Protein AF-A0A7X4I0W0-F1 (afdb_monomer_lite)

Secondary structure (DSSP, 8-state):
-TTT-SSHHHHHHHHHHHHHHHHHHHHHT-----TTS--EEEEE-SSSEEEEEPPP---TT-TTTTS-HHHHHHHHHTT-HHHHHHH---S-BSSTTSPBPPHHHHHHHHHHH-HHHHHHHHHGGGG--HHHHHHHHHTS-TTTS-HHHHHHHHHHHHHHHHHHH-SS-SSEEEEEEEEE-TTT--EEEEEEEEEESSSS-EEEEEBHHHHHHHHHH-----TTS--TT-EEEESS--HHHHTTS--TT-TTHHHHHHHHT--TT--HHHHHHHHTT--TT-SEEEEEPPPPPTTSEEEEEEEPBSGGGS-HHHHHHHTT--TT-EEEEEEEEEETTTEEEEEEEETT--EEEE--GGGHHHHHHGGGSGGG-EEEEEEE--TTS-GGGSEEEEEEEE-SS--TT-SGGGSBTTSPPP-----------------

pLDDT: mean 84.55, std 15.06, range [27.11, 98.06]

Structure (mmCIF, N/CA/C/O backbone):
data_AF-A0A7X4I0W0-F1
#
_entry.id   AF-A0A7X4I0W0-F1
#
loop_
_atom_site.group_PDB
_atom_site.id
_atom_site.type_symbol
_atom_site.label_atom_id
_atom_site.label_alt_id
_atom_site.label_comp_id
_atom_site.label_asym_id
_atom_site.label_entity_id
_atom_site.label_seq_id
_atom_site.pdbx_PDB_ins_code
_atom_site.Cartn_x
_atom_site.Cartn_y
_atom_site.Cartn_z
_atom_site.occupancy
_atom_site.B_iso_or_equiv
_atom_site.auth_seq_id
_atom_site.auth_comp_id
_atom_site.auth_asym_id
_atom_site.auth_atom_id
_atom_site.pdbx_PDB_model_num
ATOM 1 N N . MET A 1 1 ? 22.666 6.265 -36.896 1.00 74.69 1 MET A N 1
ATOM 2 C CA . MET A 1 1 ? 21.416 6.258 -37.693 1.00 74.69 1 MET A CA 1
ATOM 3 C C . MET A 1 1 ? 21.358 7.411 -38.679 1.00 74.69 1 MET A C 1
ATOM 5 O O . MET A 1 1 ? 21.260 7.130 -39.861 1.00 74.69 1 MET A O 1
ATOM 9 N N . ASP A 1 2 ? 21.510 8.668 -38.254 1.00 77.12 2 ASP A N 1
ATOM 10 C CA . ASP A 1 2 ? 21.424 9.822 -39.177 1.00 77.12 2 ASP A CA 1
ATOM 11 C C . ASP A 1 2 ? 22.536 9.866 -40.244 1.00 77.12 2 ASP A C 1
ATOM 13 O O . ASP A 1 2 ? 22.374 10.481 -41.288 1.00 77.12 2 ASP A O 1
ATOM 17 N N . GLN A 1 3 ? 23.654 9.172 -40.011 1.00 75.88 3 GLN A N 1
ATOM 18 C CA 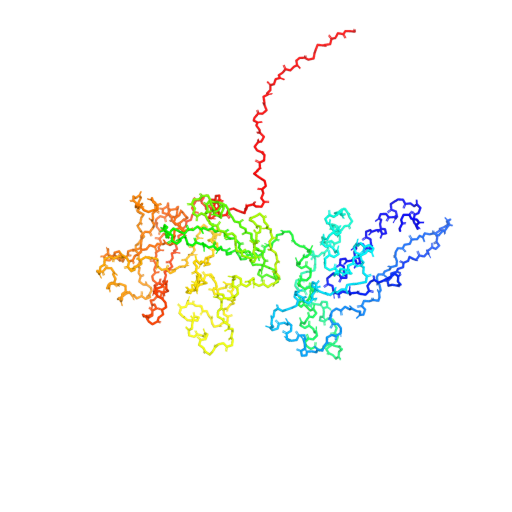. GLN A 1 3 ? 24.720 8.976 -41.004 1.00 75.88 3 GLN A CA 1
ATOM 19 C C . GLN A 1 3 ? 24.492 7.750 -41.908 1.00 75.88 3 GLN A C 1
ATOM 21 O O . GLN A 1 3 ? 25.061 7.655 -42.990 1.00 75.88 3 GLN A O 1
ATOM 26 N N . GLU A 1 4 ? 23.661 6.801 -41.469 1.00 74.94 4 GLU A N 1
ATOM 27 C CA . GLU A 1 4 ? 23.465 5.511 -42.141 1.00 74.94 4 GLU A CA 1
ATOM 28 C C . GLU A 1 4 ? 22.204 5.481 -43.014 1.00 74.94 4 GLU A C 1
ATOM 30 O O . GLU A 1 4 ? 22.112 4.650 -43.917 1.00 74.94 4 GLU A O 1
ATOM 35 N N . PHE A 1 5 ? 21.240 6.369 -42.765 1.00 78.44 5 PHE A N 1
ATOM 36 C CA . PHE A 1 5 ? 19.969 6.456 -43.481 1.00 78.44 5 PHE A CA 1
ATOM 37 C C . PHE A 1 5 ? 19.838 7.849 -44.102 1.00 78.44 5 PHE A C 1
ATOM 39 O O . PHE A 1 5 ? 19.821 8.846 -43.390 1.00 78.44 5 PHE A O 1
ATOM 46 N N . VAL A 1 6 ? 19.772 7.908 -45.437 1.00 72.44 6 VAL A N 1
ATOM 47 C CA . VAL A 1 6 ? 19.705 9.171 -46.202 1.00 72.44 6 VAL A CA 1
ATOM 48 C C . VAL A 1 6 ? 18.309 9.800 -46.135 1.00 72.44 6 VAL A C 1
ATOM 50 O O . VAL A 1 6 ? 18.169 11.017 -46.193 1.00 72.44 6 VAL A O 1
ATOM 53 N N . ASP A 1 7 ? 17.277 8.968 -45.993 1.00 82.31 7 ASP A N 1
ATOM 54 C CA . ASP A 1 7 ? 15.895 9.398 -45.803 1.00 82.31 7 ASP A CA 1
ATOM 55 C C . ASP A 1 7 ? 15.587 9.605 -44.310 1.00 82.31 7 ASP A C 1
ATOM 57 O O . ASP A 1 7 ? 15.827 8.721 -43.482 1.00 82.31 7 ASP A O 1
ATOM 61 N N . ALA A 1 8 ? 15.032 10.771 -43.973 1.00 82.38 8 ALA A N 1
ATOM 62 C CA . ALA A 1 8 ? 14.707 11.151 -42.601 1.00 82.38 8 ALA A CA 1
ATOM 63 C C . ALA A 1 8 ? 13.615 10.256 -41.995 1.00 82.38 8 ALA A C 1
ATOM 65 O O . ALA A 1 8 ? 13.642 9.969 -40.795 1.00 82.38 8 ALA A O 1
ATOM 66 N N . GLU A 1 9 ? 12.673 9.778 -42.813 1.00 83.75 9 GLU A N 1
ATOM 67 C CA . GLU A 1 9 ? 11.624 8.876 -42.346 1.00 83.75 9 GLU A CA 1
ATOM 68 C C . GLU A 1 9 ? 12.194 7.484 -42.044 1.00 83.75 9 GLU A C 1
ATOM 70 O O . GLU A 1 9 ? 11.947 6.927 -40.972 1.00 83.75 9 GLU A O 1
ATOM 75 N N . ALA A 1 10 ? 13.043 6.953 -42.928 1.00 83.19 10 ALA A N 1
ATOM 76 C CA . ALA A 1 10 ? 13.781 5.718 -42.693 1.00 83.19 10 ALA A CA 1
ATOM 77 C C . ALA A 1 10 ? 14.694 5.809 -41.457 1.00 83.19 10 ALA A C 1
ATOM 79 O O . ALA A 1 10 ? 14.729 4.875 -40.654 1.00 83.19 10 ALA A O 1
ATOM 80 N N . ALA A 1 11 ? 15.370 6.944 -41.246 1.00 86.50 11 ALA A N 1
ATOM 81 C CA . ALA A 1 11 ? 16.170 7.190 -40.047 1.00 86.50 11 ALA A CA 1
ATOM 82 C C . ALA A 1 11 ? 15.308 7.188 -38.771 1.00 86.50 11 ALA A C 1
ATOM 84 O O . ALA A 1 11 ? 15.698 6.589 -37.764 1.00 86.50 11 ALA A O 1
ATOM 85 N N . ARG A 1 12 ? 14.117 7.805 -38.808 1.00 88.75 12 ARG A N 1
ATOM 86 C CA . ARG A 1 12 ? 13.161 7.791 -37.688 1.00 88.75 12 ARG A CA 1
ATOM 87 C C . ARG A 1 12 ? 12.649 6.379 -37.401 1.00 88.75 12 ARG A C 1
ATOM 89 O O . ARG A 1 12 ? 12.650 5.975 -36.241 1.00 88.75 12 ARG A O 1
ATOM 96 N N . ARG A 1 13 ? 12.276 5.607 -38.431 1.00 87.81 13 ARG A N 1
ATOM 97 C CA . ARG A 1 13 ? 11.867 4.197 -38.280 1.00 87.81 13 ARG A CA 1
ATOM 98 C C . ARG A 1 13 ? 12.986 3.349 -37.674 1.00 87.81 13 ARG A C 1
ATOM 100 O O . ARG A 1 13 ? 12.731 2.572 -36.761 1.00 87.81 13 ARG A O 1
ATOM 107 N N . ALA A 1 14 ? 14.226 3.543 -38.122 1.00 90.31 14 ALA A N 1
ATOM 108 C CA . ALA A 1 14 ? 15.385 2.845 -37.575 1.00 90.31 14 ALA A CA 1
ATOM 109 C C . ALA A 1 14 ? 15.628 3.185 -36.096 1.00 90.31 14 ALA A C 1
ATOM 111 O O . ALA A 1 14 ? 15.864 2.288 -35.292 1.00 90.31 14 ALA A O 1
ATOM 112 N N . LYS A 1 15 ? 15.521 4.465 -35.712 1.00 93.00 15 LYS A N 1
ATOM 113 C CA . LYS A 1 15 ? 15.602 4.894 -34.305 1.00 93.00 15 LYS A CA 1
ATOM 114 C C . LYS A 1 15 ? 14.488 4.278 -33.453 1.00 93.00 15 LYS A C 1
ATOM 116 O O . LYS A 1 15 ? 14.771 3.807 -32.358 1.00 93.00 15 LYS A O 1
ATOM 121 N N . GLY A 1 16 ? 13.258 4.229 -33.971 1.00 93.38 16 GLY A N 1
ATOM 122 C CA . GLY A 1 16 ? 12.134 3.558 -33.310 1.00 93.38 16 GLY A CA 1
ATOM 123 C C . GLY A 1 16 ? 12.385 2.063 -33.090 1.00 93.38 16 GLY A C 1
ATOM 124 O O . GLY A 1 16 ? 12.183 1.567 -31.989 1.00 93.38 16 GLY A O 1
ATOM 125 N N . ALA A 1 17 ? 12.924 1.357 -34.089 1.00 93.06 17 ALA A N 1
ATOM 126 C CA . ALA A 1 17 ? 13.285 -0.056 -33.946 1.00 93.06 17 ALA A CA 1
ATOM 127 C C . ALA A 1 17 ? 14.349 -0.287 -32.856 1.00 93.06 17 ALA A C 1
ATOM 129 O O . ALA A 1 17 ? 14.238 -1.227 -32.076 1.00 93.06 17 ALA A O 1
ATOM 130 N N . ILE A 1 18 ? 15.352 0.593 -32.751 1.00 94.00 18 ILE A N 1
ATOM 131 C CA . ILE A 1 18 ? 16.343 0.523 -31.666 1.00 94.00 18 ILE A CA 1
ATOM 132 C C . ILE A 1 18 ? 15.703 0.801 -30.298 1.00 94.00 18 ILE A C 1
ATOM 134 O O . ILE A 1 18 ? 16.030 0.110 -29.334 1.00 94.00 18 ILE A O 1
ATOM 138 N N . ALA A 1 19 ? 14.768 1.753 -30.205 1.00 94.69 19 ALA A N 1
ATOM 139 C CA . ALA A 1 19 ? 14.017 1.993 -28.971 1.00 94.69 19 ALA A CA 1
ATOM 140 C C . ALA A 1 19 ? 13.217 0.747 -28.547 1.00 94.69 19 ALA A C 1
ATOM 142 O O . ALA A 1 19 ? 13.229 0.382 -27.374 1.00 94.69 19 ALA A O 1
ATOM 143 N N . GLU A 1 20 ? 12.607 0.027 -29.494 1.00 94.81 20 GLU A N 1
ATOM 144 C CA . GLU A 1 20 ? 11.948 -1.257 -29.215 1.00 94.81 20 GLU A CA 1
ATOM 145 C C . GLU A 1 20 ? 12.918 -2.321 -28.690 1.00 94.81 20 GLU A C 1
ATOM 147 O O . GLU A 1 20 ? 12.552 -3.088 -27.800 1.00 94.81 20 GLU A O 1
ATOM 152 N N . TYR A 1 21 ? 14.159 -2.361 -29.188 1.00 95.12 21 TYR A N 1
ATOM 153 C CA . TYR A 1 21 ? 15.168 -3.300 -28.683 1.00 95.12 21 TYR A CA 1
ATOM 154 C C . TYR A 1 21 ? 15.543 -2.970 -27.247 1.00 95.12 21 TYR A C 1
ATOM 156 O O . TYR A 1 21 ? 15.597 -3.873 -26.422 1.00 95.12 21 TYR A O 1
ATOM 164 N N . MET A 1 22 ? 15.718 -1.686 -26.932 1.00 95.06 22 MET A N 1
ATOM 165 C CA . MET A 1 22 ? 16.013 -1.237 -25.572 1.00 95.06 22 MET A CA 1
ATOM 166 C C . MET A 1 22 ? 14.864 -1.545 -24.607 1.00 95.06 22 MET A C 1
ATOM 168 O O . MET A 1 22 ? 15.114 -2.005 -23.497 1.00 95.06 22 MET A O 1
ATOM 172 N N . VAL A 1 23 ? 13.607 -1.350 -25.025 1.00 95.69 23 VAL A N 1
ATOM 173 C CA . VAL A 1 23 ? 12.437 -1.730 -24.214 1.00 95.69 23 VAL A CA 1
ATOM 174 C C . VAL A 1 23 ? 12.391 -3.243 -24.000 1.00 95.69 23 VAL A C 1
ATOM 176 O O . VAL A 1 23 ? 12.187 -3.686 -22.872 1.00 95.69 23 VAL A O 1
ATOM 179 N N . LEU A 1 24 ? 12.639 -4.047 -25.038 1.00 96.06 24 LEU A N 1
ATOM 180 C CA . LEU A 1 24 ? 12.736 -5.500 -24.894 1.00 96.06 24 LEU A CA 1
ATOM 181 C C . LEU A 1 24 ? 13.859 -5.894 -23.924 1.00 96.06 24 LEU A C 1
ATOM 183 O O . LEU A 1 24 ? 13.618 -6.698 -23.026 1.00 96.06 24 LEU A O 1
ATOM 187 N N . ASP A 1 25 ? 15.048 -5.306 -24.072 1.00 96.00 25 ASP A N 1
ATOM 188 C CA . ASP A 1 25 ? 16.211 -5.541 -23.210 1.00 96.00 25 ASP A CA 1
ATOM 189 C C . ASP A 1 25 ? 15.909 -5.199 -21.755 1.00 96.00 25 ASP A C 1
ATOM 191 O O . ASP A 1 25 ? 16.256 -5.968 -20.858 1.00 96.00 25 ASP A O 1
ATOM 195 N N . ALA A 1 26 ? 15.202 -4.092 -21.519 1.00 94.81 26 ALA A N 1
ATOM 196 C CA . ALA A 1 26 ? 14.708 -3.733 -20.202 1.00 94.81 26 ALA A CA 1
ATOM 197 C C . ALA A 1 26 ? 13.729 -4.772 -19.660 1.00 94.81 26 ALA A C 1
ATOM 199 O O . ALA A 1 26 ? 13.875 -5.161 -18.514 1.00 94.81 26 ALA A O 1
ATOM 200 N N . VAL A 1 27 ? 12.779 -5.282 -20.451 1.00 95.00 27 VAL A N 1
ATOM 201 C CA . VAL A 1 27 ? 11.811 -6.295 -19.987 1.00 95.00 27 VAL A CA 1
ATOM 202 C C . VAL A 1 27 ? 12.485 -7.623 -19.637 1.00 95.00 27 VAL A C 1
ATOM 204 O O . VAL A 1 27 ? 12.167 -8.214 -18.603 1.00 95.00 27 VAL A O 1
ATOM 207 N N . ILE A 1 28 ? 13.416 -8.105 -20.464 1.00 95.50 28 ILE A N 1
ATOM 208 C CA . ILE A 1 28 ? 14.067 -9.414 -20.266 1.00 95.50 28 ILE A CA 1
ATOM 209 C C . ILE A 1 28 ? 15.349 -9.336 -19.425 1.00 95.50 28 ILE A C 1
ATOM 211 O O . ILE A 1 28 ? 15.927 -10.374 -19.097 1.00 95.50 28 ILE A O 1
ATOM 215 N N . GLY A 1 29 ? 15.787 -8.128 -19.057 1.00 94.25 29 GLY A N 1
ATOM 216 C CA . GLY A 1 29 ? 17.003 -7.892 -18.278 1.00 94.25 29 GLY A CA 1
ATOM 217 C C . GLY A 1 29 ? 18.276 -8.227 -19.054 1.00 94.25 29 GLY A C 1
ATOM 218 O O . GLY A 1 29 ? 19.188 -8.821 -18.486 1.00 94.25 29 GLY A O 1
ATOM 219 N N . ASN A 1 30 ? 18.319 -7.911 -20.350 1.00 95.69 30 ASN A N 1
ATOM 220 C CA . ASN A 1 30 ? 19.484 -8.161 -21.195 1.00 95.69 30 ASN A CA 1
ATOM 221 C C . ASN A 1 30 ? 20.566 -7.107 -20.951 1.00 95.69 30 ASN A C 1
ATOM 223 O O . ASN A 1 30 ? 20.406 -5.947 -21.330 1.00 95.69 30 ASN A O 1
ATOM 227 N N . THR A 1 31 ? 21.685 -7.501 -20.351 1.00 91.12 31 THR A N 1
ATOM 228 C CA . THR A 1 31 ? 22.772 -6.566 -20.028 1.00 91.12 31 THR A CA 1
ATOM 229 C C . THR A 1 31 ? 23.801 -6.398 -21.142 1.00 91.12 31 THR A C 1
ATOM 231 O O . THR A 1 31 ? 24.673 -5.542 -21.028 1.00 91.12 31 THR A O 1
ATOM 234 N N . ASP A 1 32 ? 23.714 -7.158 -22.232 1.00 90.50 32 ASP A N 1
ATOM 235 C CA . ASP A 1 32 ? 24.812 -7.292 -23.197 1.00 90.50 32 ASP A CA 1
ATOM 236 C C . ASP A 1 32 ? 24.485 -6.715 -24.584 1.00 90.50 32 ASP A C 1
ATOM 238 O O . ASP A 1 32 ? 24.851 -7.257 -25.624 1.00 90.50 32 ASP A O 1
ATOM 242 N N . ARG A 1 33 ? 23.762 -5.590 -24.636 1.00 89.44 33 ARG A N 1
ATOM 243 C CA . ARG A 1 33 ? 23.478 -4.880 -25.896 1.00 89.44 33 ARG A CA 1
ATOM 244 C C . ARG A 1 33 ? 24.664 -4.001 -26.316 1.00 89.44 33 ARG A C 1
ATOM 246 O O . ARG A 1 33 ? 24.626 -2.782 -26.165 1.00 89.44 33 ARG A O 1
ATOM 253 N N . HIS A 1 34 ? 25.720 -4.613 -26.850 1.00 86.00 34 HIS A N 1
ATOM 254 C CA . HIS A 1 34 ? 26.848 -3.897 -27.460 1.00 86.00 34 HIS A CA 1
ATOM 255 C C . HIS A 1 34 ? 26.691 -3.743 -28.982 1.00 86.00 34 HIS A C 1
ATOM 257 O O . HIS A 1 34 ? 25.732 -4.219 -29.589 1.00 86.00 34 HIS A O 1
ATOM 263 N N . HIS A 1 35 ? 27.639 -3.043 -29.610 1.00 81.94 35 HIS A N 1
ATOM 264 C CA . HIS A 1 35 ? 27.590 -2.663 -31.025 1.00 81.94 35 HIS A CA 1
ATOM 265 C C . HIS A 1 35 ? 27.573 -3.839 -32.020 1.00 81.94 35 HIS A C 1
ATOM 267 O O . HIS A 1 35 ? 27.212 -3.626 -33.171 1.00 81.94 35 HIS A O 1
ATOM 273 N N . GLU A 1 36 ? 27.934 -5.054 -31.597 1.00 85.19 36 GLU A N 1
ATOM 274 C CA . GLU A 1 36 ? 27.880 -6.254 -32.450 1.00 85.19 36 GLU A CA 1
ATOM 275 C C . GLU A 1 36 ? 26.543 -7.004 -32.313 1.00 85.19 36 GLU A C 1
ATOM 277 O O . GLU A 1 36 ? 26.181 -7.782 -33.193 1.00 85.19 36 GLU A O 1
ATOM 282 N N . ASN A 1 37 ? 25.760 -6.709 -31.268 1.00 88.88 37 ASN A N 1
ATOM 283 C CA . ASN A 1 37 ? 24.479 -7.364 -30.981 1.00 88.88 37 ASN A CA 1
ATOM 284 C C . ASN A 1 37 ? 23.290 -6.622 -31.611 1.00 88.88 37 ASN A C 1
ATOM 286 O O . ASN A 1 37 ? 22.158 -6.710 -31.141 1.00 88.88 37 ASN A O 1
ATOM 290 N N . TRP A 1 38 ? 23.526 -5.851 -32.669 1.00 91.19 38 TRP A N 1
ATOM 291 C CA . TRP A 1 38 ? 22.498 -5.308 -33.557 1.00 91.19 38 TRP A CA 1
ATOM 292 C C . TRP A 1 38 ? 23.123 -5.005 -34.921 1.00 91.19 38 TRP A C 1
ATOM 294 O O . TRP A 1 38 ? 24.342 -4.954 -35.065 1.00 91.19 38 TRP A O 1
ATOM 304 N N . GLY A 1 39 ? 22.303 -4.808 -35.951 1.00 90.75 39 GLY A N 1
ATOM 305 C CA . GLY A 1 39 ? 22.836 -4.551 -37.285 1.00 90.75 39 GLY A CA 1
ATOM 306 C C . GLY A 1 39 ? 21.848 -3.902 -38.236 1.00 90.75 39 GLY A C 1
ATOM 307 O O . GLY A 1 39 ? 20.662 -3.758 -37.944 1.00 90.75 39 GLY A O 1
ATOM 308 N N . VAL A 1 40 ? 22.359 -3.518 -39.403 1.00 91.00 40 VAL A N 1
ATOM 309 C CA . VAL A 1 40 ? 21.580 -2.966 -40.513 1.00 91.00 40 VAL A CA 1
ATOM 310 C C . VAL A 1 40 ? 21.747 -3.887 -41.715 1.00 91.00 40 VAL A C 1
ATOM 312 O O . VAL A 1 40 ? 22.862 -4.132 -42.172 1.00 91.00 40 VAL A O 1
ATOM 315 N N . LEU A 1 41 ? 20.635 -4.393 -42.239 1.00 88.88 41 LEU A N 1
ATOM 316 C CA . LEU A 1 41 ? 20.604 -5.179 -43.465 1.00 88.88 41 LEU A CA 1
ATOM 317 C C . LEU A 1 41 ? 20.527 -4.245 -44.672 1.00 88.88 41 LEU A C 1
ATOM 319 O O . LEU A 1 41 ? 19.835 -3.227 -44.642 1.00 88.88 41 LEU A O 1
ATOM 323 N N . ARG A 1 42 ? 21.212 -4.620 -45.754 1.00 86.94 42 ARG A N 1
ATOM 324 C CA . ARG A 1 42 ? 21.098 -3.971 -47.064 1.00 86.94 42 ARG A CA 1
ATOM 325 C C . ARG A 1 42 ? 20.308 -4.877 -47.991 1.00 86.94 42 ARG A C 1
ATOM 327 O O . ARG A 1 42 ? 20.758 -5.978 -48.295 1.00 86.94 42 ARG A O 1
ATOM 334 N N . GLN A 1 43 ? 19.150 -4.412 -48.436 1.00 80.50 43 GLN A N 1
ATOM 335 C CA . GLN A 1 43 ? 18.315 -5.116 -49.398 1.00 80.50 43 GLN A CA 1
ATOM 336 C C . GLN A 1 43 ? 18.437 -4.454 -50.774 1.00 80.50 43 GLN A C 1
ATOM 338 O O . GLN A 1 43 ? 18.396 -3.225 -50.862 1.00 80.50 43 GLN A O 1
ATOM 343 N N . PRO A 1 44 ? 18.601 -5.224 -51.861 1.00 77.00 44 PRO A N 1
ATOM 344 C CA . PRO A 1 44 ? 18.508 -4.677 -53.207 1.00 77.00 44 PRO A CA 1
ATOM 345 C C . PRO A 1 44 ? 17.101 -4.110 -53.431 1.00 77.00 44 PRO A C 1
ATOM 347 O O . PRO A 1 44 ? 16.117 -4.834 -53.298 1.00 77.00 44 PRO A O 1
ATOM 350 N N . ALA A 1 45 ? 17.007 -2.832 -53.786 1.00 70.25 45 ALA A N 1
ATOM 351 C CA . ALA A 1 45 ? 15.760 -2.185 -54.183 1.00 70.25 45 ALA A CA 1
ATOM 352 C C . ALA A 1 45 ? 15.931 -1.693 -55.623 1.00 70.25 45 ALA A C 1
ATOM 354 O O . ALA A 1 45 ? 17.015 -1.242 -55.971 1.00 70.25 45 ALA A O 1
ATOM 355 N N . GLY A 1 46 ? 14.896 -1.807 -56.466 1.00 66.88 46 GLY A N 1
ATOM 356 C CA . GLY A 1 46 ? 14.965 -1.708 -57.940 1.00 66.88 46 GLY A CA 1
ATOM 357 C C . GLY A 1 46 ? 16.015 -0.752 -58.542 1.00 66.88 46 GLY A C 1
ATOM 358 O O . GLY A 1 46 ? 16.701 -1.139 -59.485 1.00 66.88 46 GLY A O 1
ATOM 359 N N . VAL A 1 47 ? 16.193 0.449 -57.977 1.00 58.94 47 VAL A N 1
ATOM 360 C CA . VAL A 1 47 ? 17.367 1.309 -58.211 1.00 58.94 47 VAL A CA 1
ATOM 361 C C . VAL A 1 47 ? 18.054 1.616 -56.868 1.00 58.94 47 VAL A C 1
ATOM 363 O O . VAL A 1 47 ? 17.662 2.542 -56.164 1.00 58.94 47 VAL A O 1
ATOM 366 N N . GLY A 1 48 ? 19.083 0.841 -56.505 1.00 66.94 48 GLY A N 1
ATOM 367 C CA . GLY A 1 48 ? 19.913 1.051 -55.309 1.00 66.94 48 GLY A CA 1
ATOM 368 C C . GLY A 1 48 ? 19.819 -0.055 -54.249 1.00 66.94 48 GLY A C 1
ATOM 369 O O . GLY A 1 48 ? 19.462 -1.198 -54.526 1.00 66.94 48 GLY A O 1
ATOM 370 N N . SER A 1 49 ? 20.206 0.271 -53.015 1.00 69.12 49 SER A N 1
ATOM 371 C CA . SER A 1 49 ? 20.063 -0.624 -51.863 1.00 69.12 49 SER A CA 1
ATOM 372 C C . SER A 1 49 ? 19.292 0.096 -50.763 1.00 69.12 49 SER A C 1
ATOM 374 O O . SER A 1 49 ? 19.747 1.145 -50.299 1.00 69.12 49 SER A O 1
ATOM 376 N N . GLU A 1 50 ? 18.171 -0.468 -50.333 1.00 80.31 50 GLU A N 1
ATOM 377 C CA . GLU A 1 50 ? 17.462 -0.033 -49.133 1.00 80.31 50 GLU A CA 1
ATOM 378 C C . GLU A 1 50 ? 18.172 -0.587 -47.894 1.00 80.31 50 GLU A C 1
ATOM 380 O O . GLU A 1 50 ? 18.746 -1.680 -47.911 1.00 80.31 50 GLU A O 1
ATOM 385 N N . ARG A 1 51 ? 18.175 0.189 -46.813 1.00 84.56 51 ARG A N 1
ATOM 386 C CA . ARG A 1 51 ? 18.726 -0.222 -45.524 1.00 84.56 51 ARG A CA 1
ATOM 387 C C . ARG A 1 51 ? 17.578 -0.403 -44.547 1.00 84.56 51 ARG A C 1
ATOM 389 O O . ARG A 1 51 ? 16.712 0.461 -44.473 1.00 84.56 51 ARG A O 1
ATOM 396 N N . ILE A 1 52 ? 17.599 -1.485 -43.780 1.00 86.25 52 ILE A N 1
ATOM 397 C CA . ILE A 1 52 ? 16.642 -1.743 -42.699 1.00 86.25 52 ILE A CA 1
ATOM 398 C C . ILE A 1 52 ? 17.393 -2.208 -41.456 1.00 86.25 52 ILE A C 1
ATOM 400 O O . ILE A 1 52 ? 18.449 -2.827 -41.567 1.00 86.25 52 ILE A O 1
ATOM 404 N N . VAL A 1 53 ? 16.866 -1.931 -40.267 1.00 90.69 53 VAL A N 1
ATOM 405 C CA . VAL A 1 53 ? 17.426 -2.510 -39.037 1.00 90.69 53 VAL A CA 1
ATOM 406 C C . VAL A 1 53 ? 17.140 -4.017 -39.044 1.00 90.69 53 VAL A C 1
ATOM 408 O O . VAL A 1 53 ? 16.023 -4.436 -39.348 1.00 90.69 53 VAL A O 1
ATOM 411 N N . ALA A 1 54 ? 18.163 -4.832 -38.787 1.00 92.62 54 ALA A N 1
ATOM 412 C CA . ALA A 1 54 ? 18.032 -6.284 -38.700 1.00 92.62 54 ALA A CA 1
ATOM 413 C C . ALA A 1 54 ? 17.134 -6.660 -37.512 1.00 92.62 54 ALA A C 1
ATOM 415 O O . ALA A 1 54 ? 17.258 -6.000 -36.486 1.00 92.62 54 ALA A O 1
ATOM 416 N N . PRO A 1 55 ? 16.300 -7.719 -37.589 1.00 92.75 55 PRO A N 1
ATOM 417 C CA . PRO A 1 55 ? 15.557 -8.216 -36.428 1.00 92.75 55 PRO A CA 1
ATOM 418 C C . PRO A 1 55 ? 16.469 -8.396 -35.215 1.00 92.75 55 PRO A C 1
ATOM 420 O O . PRO A 1 55 ? 17.628 -8.763 -35.386 1.00 92.75 55 PRO A O 1
ATOM 423 N N . SER A 1 56 ? 15.964 -8.164 -34.002 1.00 93.88 56 SER A N 1
ATOM 424 C CA . SER A 1 56 ? 16.808 -8.270 -32.812 1.00 93.88 56 SER A CA 1
ATOM 425 C C . SER A 1 56 ? 17.337 -9.697 -32.635 1.00 93.88 56 SER A C 1
ATOM 427 O O . SER A 1 56 ? 16.610 -10.679 -32.805 1.00 93.88 56 SER A O 1
ATOM 429 N N . PHE A 1 57 ? 18.616 -9.814 -32.292 1.00 93.50 57 PHE A N 1
ATOM 430 C CA . PHE A 1 57 ? 19.297 -11.090 -32.098 1.00 93.50 57 PHE A CA 1
ATOM 431 C C . PHE A 1 57 ? 20.219 -11.032 -30.874 1.00 93.50 57 PHE A C 1
ATOM 433 O O . PHE A 1 57 ? 20.369 -9.982 -30.246 1.00 93.50 57 PHE A O 1
ATOM 440 N N . ASP A 1 58 ? 20.776 -12.198 -30.543 1.00 90.94 58 ASP A N 1
ATOM 441 C CA . ASP A 1 58 ? 21.695 -12.444 -29.428 1.00 90.94 58 ASP A CA 1
ATOM 442 C C . ASP A 1 58 ? 21.210 -11.915 -28.067 1.00 90.94 58 ASP A C 1
ATOM 444 O O . ASP A 1 58 ? 21.723 -10.961 -27.488 1.00 90.94 58 ASP A O 1
ATOM 448 N N . HIS A 1 59 ? 20.154 -12.555 -27.558 1.00 93.75 59 HIS A N 1
ATOM 449 C CA . HIS A 1 59 ? 19.548 -12.237 -26.258 1.00 93.75 59 HIS A CA 1
ATOM 450 C C . HIS A 1 59 ? 19.984 -13.215 -25.161 1.00 93.75 59 HIS A C 1
ATOM 452 O O . HIS A 1 59 ? 19.294 -13.365 -24.152 1.00 93.75 59 HIS A O 1
ATOM 458 N N . ALA A 1 60 ? 21.090 -13.940 -25.353 1.00 89.75 60 ALA A N 1
ATOM 459 C CA . ALA A 1 60 ? 21.499 -15.010 -24.443 1.00 89.75 60 ALA A CA 1
ATOM 460 C C . ALA A 1 60 ? 21.845 -14.492 -23.034 1.00 89.75 60 ALA A C 1
ATOM 462 O O . ALA A 1 60 ? 21.663 -15.208 -22.051 1.00 89.75 60 ALA A O 1
ATOM 463 N N . SER A 1 61 ? 22.279 -13.239 -22.907 1.00 90.88 61 SER A N 1
ATOM 464 C CA . SER A 1 61 ? 22.605 -12.577 -21.635 1.00 90.88 61 SER A CA 1
ATOM 465 C C . SER A 1 61 ? 21.375 -12.003 -20.905 1.00 90.88 61 SER A C 1
ATOM 467 O O . SER A 1 61 ? 21.456 -10.952 -20.278 1.00 90.88 61 SER A O 1
ATOM 469 N N . SER A 1 62 ? 20.237 -12.702 -20.971 1.00 94.56 62 SER A N 1
ATOM 470 C CA . SER A 1 62 ? 18.947 -12.266 -20.407 1.00 94.56 62 SER A CA 1
ATOM 471 C C . SER A 1 62 ? 18.423 -13.218 -19.326 1.00 94.56 62 SER A C 1
ATOM 473 O O . SER A 1 62 ? 18.970 -14.301 -19.105 1.00 94.56 62 SER A O 1
ATOM 475 N N . LEU A 1 63 ? 17.318 -12.839 -18.672 1.00 94.12 63 LEU A N 1
ATOM 476 C CA . LEU A 1 63 ? 16.546 -13.669 -17.731 1.00 94.12 63 LEU A CA 1
ATOM 477 C C . LEU A 1 63 ? 17.373 -14.236 -16.561 1.00 94.12 63 LEU A C 1
ATOM 479 O O . LEU A 1 63 ? 17.081 -15.307 -16.024 1.00 94.12 63 LEU A O 1
ATOM 483 N N . GLY A 1 64 ? 18.421 -13.512 -16.164 1.00 92.06 64 GLY A N 1
ATOM 484 C CA . GLY A 1 64 ? 19.347 -13.913 -15.110 1.00 92.06 64 GLY A CA 1
ATOM 485 C C . GLY A 1 64 ? 20.075 -15.219 -15.395 1.00 92.06 64 GLY A C 1
ATOM 486 O O . GLY A 1 64 ? 20.217 -16.051 -14.491 1.00 92.06 64 GLY A O 1
ATOM 487 N N . ARG A 1 65 ? 20.489 -15.447 -16.651 1.00 92.19 65 ARG A N 1
ATOM 488 C CA . ARG A 1 65 ? 21.235 -16.639 -17.093 1.00 92.19 65 ARG A CA 1
ATOM 489 C C . ARG A 1 65 ? 22.436 -16.952 -16.193 1.00 92.19 65 ARG A C 1
ATOM 491 O O . ARG A 1 65 ? 22.725 -18.118 -15.944 1.00 92.19 65 ARG A O 1
ATOM 498 N N . GLU A 1 66 ? 23.135 -15.933 -15.710 1.00 93.12 66 GLU A N 1
ATOM 499 C CA . GLU A 1 66 ? 24.332 -16.041 -14.874 1.00 93.12 66 GLU A CA 1
ATOM 500 C C . GLU A 1 66 ? 24.061 -16.570 -13.459 1.00 93.12 66 GLU A C 1
ATOM 502 O O . GLU A 1 66 ? 24.991 -16.978 -12.762 1.00 93.12 66 GLU A O 1
ATOM 507 N N . LEU A 1 67 ? 22.801 -16.577 -13.020 1.00 94.38 67 LEU A N 1
ATOM 508 C CA . LEU A 1 67 ? 22.433 -17.024 -11.685 1.00 94.38 67 LEU A CA 1
ATOM 509 C C . LEU A 1 67 ? 22.352 -18.551 -11.592 1.00 94.38 67 LEU A C 1
ATOM 511 O O . LEU A 1 67 ? 21.943 -19.251 -12.518 1.00 94.38 67 LEU A O 1
ATOM 515 N N . LEU A 1 68 ? 22.682 -19.071 -10.412 1.00 96.62 68 LEU A N 1
ATOM 516 C CA . LEU A 1 68 ? 22.343 -20.436 -10.014 1.00 96.62 68 LEU A CA 1
ATOM 517 C C . LEU A 1 68 ? 20.939 -20.465 -9.397 1.00 96.62 68 LEU A C 1
ATOM 519 O O . LEU A 1 68 ? 20.501 -19.473 -8.811 1.00 96.62 68 LEU A O 1
ATOM 523 N N . ASP A 1 69 ? 20.263 -21.613 -9.454 1.00 96.88 69 ASP A N 1
ATOM 524 C CA . ASP A 1 69 ? 18.881 -21.756 -8.968 1.00 96.88 69 ASP A CA 1
ATOM 525 C C . ASP A 1 69 ? 18.717 -21.365 -7.496 1.00 96.88 69 ASP A C 1
ATOM 527 O O . ASP A 1 69 ? 17.844 -20.563 -7.178 1.00 96.88 69 ASP A O 1
ATOM 531 N N . ALA A 1 70 ? 19.638 -21.784 -6.624 1.00 93.38 70 ALA A N 1
ATOM 532 C CA . ALA A 1 70 ? 19.622 -21.384 -5.215 1.00 93.38 70 ALA A CA 1
ATOM 533 C C . ALA A 1 70 ? 19.672 -19.855 -5.030 1.00 93.38 70 ALA A C 1
ATOM 535 O O . ALA A 1 70 ? 19.060 -19.303 -4.117 1.00 93.38 70 ALA A O 1
ATOM 536 N N . ARG A 1 71 ? 20.387 -19.136 -5.909 1.00 91.81 71 ARG A N 1
ATOM 537 C CA . ARG A 1 71 ? 20.443 -17.671 -5.862 1.00 91.81 71 ARG A CA 1
ATOM 538 C C . ARG A 1 71 ? 19.157 -17.044 -6.388 1.00 91.81 71 ARG A C 1
ATOM 540 O O . ARG A 1 71 ? 18.732 -16.038 -5.830 1.00 91.81 71 ARG A O 1
ATOM 547 N N . ARG A 1 72 ? 18.540 -17.619 -7.424 1.00 92.81 72 ARG A N 1
ATOM 548 C CA . ARG A 1 72 ? 17.234 -17.177 -7.937 1.00 92.81 72 ARG A CA 1
ATOM 549 C C . ARG A 1 72 ? 16.166 -17.284 -6.856 1.00 92.81 72 ARG A C 1
ATOM 551 O O . ARG A 1 72 ? 15.491 -16.302 -6.566 1.00 92.81 72 ARG A O 1
ATOM 558 N N . GLU A 1 73 ? 16.079 -18.446 -6.217 1.00 82.75 73 GLU A N 1
ATOM 559 C CA . GLU A 1 73 ? 15.159 -18.704 -5.109 1.00 82.75 73 GLU A CA 1
ATOM 560 C C . GLU A 1 73 ? 15.397 -17.733 -3.952 1.00 82.75 73 GLU A C 1
ATOM 562 O O . GLU A 1 73 ? 14.446 -17.137 -3.455 1.00 82.75 73 GLU A O 1
ATOM 567 N N . LEU A 1 74 ? 16.661 -17.490 -3.582 1.00 74.69 74 LEU A N 1
ATOM 568 C CA . LEU A 1 74 ? 17.013 -16.517 -2.548 1.00 74.69 74 LEU A CA 1
ATOM 569 C C . LEU A 1 74 ? 16.585 -15.091 -2.920 1.00 74.69 74 LEU A C 1
ATOM 571 O O . LEU A 1 74 ? 16.012 -14.391 -2.094 1.00 74.69 74 LEU A O 1
ATOM 575 N N . LEU A 1 75 ? 16.846 -14.645 -4.153 1.00 71.06 75 L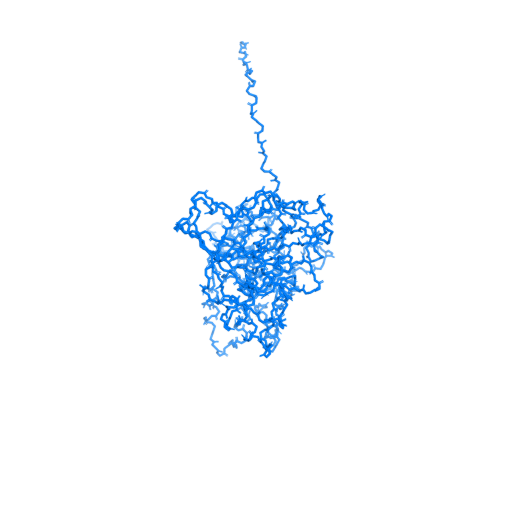EU A N 1
ATOM 576 C CA . LEU A 1 75 ? 16.462 -13.305 -4.606 1.00 71.06 75 LEU A CA 1
ATOM 577 C C . LEU A 1 75 ? 14.942 -13.111 -4.608 1.00 71.06 75 LEU A C 1
ATOM 579 O O . LEU A 1 75 ? 14.484 -12.008 -4.311 1.00 71.06 75 LEU A O 1
ATOM 583 N N . LEU A 1 76 ? 14.172 -14.156 -4.920 1.00 67.19 76 LEU A N 1
ATOM 584 C CA . LEU A 1 76 ? 12.712 -14.129 -4.840 1.00 67.19 76 LEU A CA 1
ATOM 585 C C . LEU A 1 76 ? 12.233 -14.145 -3.380 1.00 67.19 76 LEU A C 1
ATOM 587 O O . LEU A 1 76 ? 11.432 -13.301 -2.990 1.00 67.19 76 LEU A O 1
ATOM 591 N N . ALA A 1 77 ? 12.762 -15.052 -2.556 1.00 63.44 77 ALA A N 1
ATOM 592 C CA . ALA A 1 77 ? 12.367 -15.209 -1.157 1.00 63.44 77 ALA A CA 1
ATOM 593 C C . ALA A 1 77 ? 12.716 -13.983 -0.296 1.00 63.44 77 ALA A C 1
ATOM 595 O O . ALA A 1 77 ? 11.924 -13.574 0.551 1.00 63.44 77 ALA A O 1
ATOM 596 N N . GLU A 1 78 ? 13.878 -13.369 -0.530 1.00 67.06 78 GLU A N 1
ATOM 597 C CA . GLU A 1 78 ? 14.336 -12.167 0.177 1.00 67.06 78 GLU A CA 1
ATOM 598 C C . GLU A 1 78 ? 13.809 -10.863 -0.438 1.00 67.06 78 GLU A C 1
ATOM 600 O O . GLU A 1 78 ? 14.166 -9.790 0.045 1.00 67.06 78 GLU A O 1
ATOM 605 N N . SER A 1 79 ? 12.988 -10.916 -1.496 1.00 62.62 79 SER A N 1
ATOM 606 C CA . SER A 1 79 ? 12.482 -9.711 -2.175 1.00 62.62 79 SER A CA 1
ATOM 607 C C . SER A 1 79 ? 13.610 -8.792 -2.684 1.00 62.62 79 SER A C 1
ATOM 609 O O . SER A 1 79 ? 13.632 -7.587 -2.441 1.00 62.62 79 SER A O 1
ATOM 611 N N . ARG A 1 80 ? 14.599 -9.363 -3.388 1.00 66.44 80 ARG A N 1
ATOM 612 C CA . ARG A 1 80 ? 15.808 -8.665 -3.883 1.00 66.44 80 ARG A CA 1
ATOM 613 C C . ARG A 1 80 ? 15.943 -8.597 -5.406 1.00 66.44 80 ARG A C 1
ATOM 615 O O . ARG A 1 80 ? 16.886 -7.979 -5.890 1.00 66.44 80 ARG A O 1
ATOM 622 N N . LEU A 1 81 ? 15.007 -9.170 -6.163 1.00 75.12 81 LEU A N 1
ATOM 623 C CA . LEU A 1 81 ? 14.941 -9.097 -7.636 1.00 75.12 81 LEU A CA 1
ATOM 624 C C . LEU A 1 81 ? 15.023 -7.670 -8.206 1.00 75.12 81 LEU A C 1
ATOM 626 O O . LEU A 1 81 ? 15.760 -7.449 -9.152 1.00 75.12 81 LEU A O 1
ATOM 630 N N . ALA A 1 82 ? 14.332 -6.690 -7.617 1.00 66.00 82 ALA A N 1
ATOM 631 C CA . ALA A 1 82 ? 14.421 -5.285 -8.029 1.00 66.00 82 ALA A CA 1
ATOM 632 C C . ALA A 1 82 ? 15.827 -4.721 -7.889 1.00 66.00 82 ALA A C 1
ATOM 634 O O . ALA A 1 82 ? 16.380 -4.195 -8.840 1.00 66.00 82 ALA A O 1
ATOM 635 N N . ALA A 1 83 ? 16.443 -4.897 -6.717 1.00 67.25 83 ALA A N 1
ATOM 636 C CA . ALA A 1 83 ? 17.818 -4.468 -6.500 1.00 67.25 83 ALA A CA 1
ATOM 637 C C . ALA A 1 83 ? 18.789 -5.186 -7.446 1.00 67.25 83 ALA A C 1
ATOM 639 O O . ALA A 1 83 ? 19.819 -4.624 -7.797 1.00 67.25 83 ALA A O 1
ATOM 640 N N . TYR A 1 84 ? 18.478 -6.422 -7.837 1.00 83.50 84 TYR A N 1
ATOM 641 C CA . TYR A 1 84 ? 19.201 -7.133 -8.881 1.00 83.50 84 TYR A CA 1
ATOM 642 C C . TYR A 1 84 ? 19.012 -6.466 -10.258 1.00 83.50 84 TYR A C 1
ATOM 644 O O . TYR A 1 84 ? 20.015 -6.129 -10.877 1.00 83.50 84 TYR A O 1
ATOM 652 N N . ALA A 1 85 ? 17.775 -6.189 -10.684 1.00 82.44 85 ALA A N 1
ATOM 653 C CA . ALA A 1 85 ? 17.462 -5.548 -11.965 1.00 82.44 85 ALA A CA 1
ATOM 654 C C . ALA A 1 85 ? 18.052 -4.127 -12.077 1.00 82.44 85 ALA A C 1
ATOM 656 O O . ALA A 1 85 ? 18.706 -3.796 -13.059 1.00 82.44 85 ALA A O 1
ATOM 657 N N . GLU A 1 86 ? 17.914 -3.310 -11.031 1.00 79.12 86 GLU A N 1
ATOM 658 C CA . GLU A 1 86 ? 18.442 -1.938 -10.981 1.00 79.12 86 GLU A CA 1
ATOM 659 C C . GLU A 1 86 ? 19.979 -1.899 -11.017 1.00 79.12 86 GLU A C 1
ATOM 661 O O . GLU A 1 86 ? 20.574 -0.961 -11.541 1.00 79.12 86 GLU A O 1
ATOM 666 N N . ARG A 1 87 ? 20.646 -2.923 -10.465 1.00 80.31 87 ARG A N 1
ATOM 667 C CA . ARG A 1 87 ? 22.118 -3.015 -10.423 1.00 80.31 87 ARG A CA 1
ATOM 668 C C . ARG A 1 87 ? 22.719 -3.773 -11.599 1.00 80.31 87 ARG A C 1
ATOM 670 O O . ARG A 1 87 ? 23.945 -3.871 -11.668 1.00 80.31 87 ARG A O 1
ATOM 677 N N . ALA A 1 88 ? 21.896 -4.334 -12.479 1.00 83.06 88 ALA A N 1
ATOM 678 C CA . ALA A 1 88 ? 22.349 -5.088 -13.634 1.00 83.06 88 ALA A CA 1
ATOM 679 C C . ALA A 1 88 ? 23.013 -4.127 -14.630 1.00 83.06 88 ALA A C 1
ATOM 681 O O . ALA A 1 88 ? 22.342 -3.514 -15.451 1.00 83.06 88 ALA A O 1
ATOM 682 N N . ARG A 1 89 ? 24.333 -3.941 -14.510 1.00 82.44 89 ARG A N 1
ATOM 683 C CA . ARG A 1 89 ? 25.110 -3.031 -15.363 1.00 82.44 89 ARG A CA 1
ATOM 684 C C . ARG A 1 89 ? 25.056 -3.518 -16.811 1.00 82.44 89 ARG A C 1
ATOM 686 O O . ARG A 1 89 ? 25.495 -4.632 -17.088 1.00 82.44 89 ARG A O 1
ATOM 693 N N . GLY A 1 90 ? 24.503 -2.691 -17.696 1.00 83.44 90 GLY A N 1
ATOM 694 C CA . GLY A 1 90 ? 24.430 -2.973 -19.124 1.00 83.44 90 GLY A CA 1
ATOM 695 C C . GLY A 1 90 ? 25.723 -2.637 -19.874 1.00 83.44 90 GLY A C 1
ATOM 696 O O . GLY A 1 90 ? 26.695 -2.162 -19.293 1.00 83.44 90 GLY A O 1
ATOM 697 N N . ALA A 1 91 ? 25.713 -2.829 -21.191 1.00 83.88 91 ALA A N 1
ATOM 698 C CA . ALA A 1 91 ? 26.800 -2.428 -22.089 1.00 83.88 91 ALA A CA 1
ATOM 699 C C . ALA A 1 91 ? 26.714 -0.955 -22.553 1.00 83.88 91 ALA A C 1
ATOM 701 O O . ALA A 1 91 ? 27.607 -0.473 -23.250 1.00 83.88 91 ALA A O 1
ATOM 702 N N . ILE A 1 92 ? 25.638 -0.241 -22.196 1.00 84.44 92 ILE A N 1
ATOM 703 C CA . ILE A 1 92 ? 25.358 1.128 -22.650 1.00 84.44 92 ILE A CA 1
ATOM 704 C C . ILE A 1 92 ? 25.653 2.131 -21.530 1.00 84.44 92 ILE A C 1
ATOM 706 O O . ILE A 1 92 ? 25.195 1.993 -20.393 1.00 84.44 92 ILE A O 1
ATOM 710 N N . TYR A 1 93 ? 26.395 3.174 -21.889 1.00 85.44 93 TYR A N 1
ATOM 711 C CA . TYR A 1 93 ? 26.779 4.276 -21.017 1.00 85.44 93 TYR A CA 1
ATOM 712 C C . TYR A 1 93 ? 25.890 5.489 -21.298 1.00 85.44 93 TYR A C 1
ATOM 714 O O . TYR A 1 93 ? 25.623 5.809 -22.454 1.00 85.44 93 TYR A O 1
ATOM 722 N N . TRP A 1 94 ? 25.423 6.167 -20.244 1.00 84.31 94 TRP A N 1
ATOM 723 C CA . TRP A 1 94 ? 24.638 7.401 -20.401 1.00 84.31 94 TRP A CA 1
ATOM 724 C C . TRP A 1 94 ? 25.518 8.616 -20.716 1.00 84.31 94 TRP A C 1
ATOM 726 O O . TRP A 1 94 ? 25.108 9.528 -21.426 1.00 84.31 94 TRP A O 1
ATOM 736 N N . THR A 1 95 ? 26.732 8.623 -20.169 1.00 80.81 95 THR A N 1
ATOM 737 C CA . THR A 1 95 ? 27.765 9.640 -20.384 1.00 80.81 95 THR A CA 1
ATOM 738 C C . THR A 1 95 ? 29.097 8.942 -20.598 1.00 80.81 95 THR A C 1
ATOM 740 O O . THR A 1 95 ? 29.336 7.912 -19.968 1.00 80.81 95 THR A O 1
ATOM 743 N N . ASP A 1 96 ? 29.976 9.528 -21.410 1.00 73.06 96 ASP A N 1
ATOM 744 C CA . ASP A 1 96 ? 31.276 8.935 -21.758 1.00 73.06 96 ASP A CA 1
ATOM 745 C C . ASP A 1 96 ? 32.164 8.649 -20.529 1.00 73.06 96 ASP A C 1
ATOM 747 O O . ASP A 1 96 ? 32.867 7.643 -20.498 1.00 73.06 96 ASP A O 1
ATOM 751 N N . ASP A 1 97 ? 32.060 9.471 -19.478 1.00 68.75 97 ASP A N 1
ATOM 752 C CA . ASP A 1 97 ? 32.806 9.317 -18.215 1.00 68.75 97 ASP A CA 1
ATOM 753 C C . ASP A 1 97 ? 31.997 8.619 -17.096 1.00 68.75 97 ASP A C 1
ATOM 755 O O . ASP A 1 97 ? 32.388 8.629 -15.926 1.00 68.75 97 ASP A O 1
ATOM 759 N N . GLY A 1 98 ? 30.819 8.074 -17.419 1.00 72.88 98 GLY A N 1
ATOM 760 C CA . GLY A 1 98 ? 29.872 7.528 -16.442 1.00 72.88 98 GLY A CA 1
ATOM 761 C C . GLY A 1 98 ? 30.046 6.038 -16.148 1.00 72.88 98 GLY A C 1
ATOM 762 O O . GLY A 1 98 ? 30.715 5.305 -16.871 1.00 72.88 98 GLY A O 1
ATOM 763 N N . ASP A 1 99 ? 29.370 5.563 -15.100 1.00 74.44 99 ASP A N 1
ATOM 764 C CA . ASP A 1 99 ? 29.133 4.129 -14.924 1.00 74.44 99 ASP A CA 1
ATOM 765 C C . ASP A 1 99 ? 28.103 3.637 -15.966 1.00 74.44 99 ASP A C 1
ATOM 767 O O . ASP A 1 99 ? 27.150 4.365 -16.279 1.00 74.44 99 ASP A O 1
ATOM 771 N N . PRO A 1 100 ? 28.240 2.400 -16.476 1.00 81.69 100 PRO A N 1
ATOM 772 C CA . PRO A 1 100 ? 27.221 1.800 -17.325 1.00 81.69 100 PRO A CA 1
ATOM 773 C C . PRO A 1 100 ? 25.914 1.655 -16.544 1.00 81.69 100 PRO A C 1
ATOM 775 O O . PRO A 1 100 ? 25.910 1.229 -15.382 1.00 81.69 100 PRO A O 1
ATOM 778 N N . ILE A 1 101 ? 24.801 2.004 -17.185 1.00 86.88 101 ILE A N 1
ATOM 779 C CA . ILE A 1 101 ? 23.482 1.985 -16.550 1.00 86.88 101 ILE A CA 1
ATOM 780 C C . ILE A 1 101 ? 22.745 0.682 -16.852 1.00 86.88 101 ILE A C 1
ATOM 782 O O . ILE A 1 101 ? 23.083 -0.043 -17.791 1.00 86.88 101 ILE A O 1
ATOM 786 N N . SER A 1 102 ? 21.754 0.354 -16.026 1.00 89.25 102 SER A N 1
ATOM 787 C CA . SER A 1 102 ? 20.922 -0.817 -16.279 1.00 89.25 102 SER A CA 1
ATOM 788 C C . SER A 1 102 ? 20.022 -0.599 -17.498 1.00 89.25 102 SER A C 1
ATOM 790 O O . SER A 1 102 ? 19.650 0.542 -17.784 1.00 89.25 102 SER A O 1
ATOM 792 N N . PRO A 1 103 ? 19.627 -1.670 -18.210 1.00 92.69 103 PRO A N 1
ATOM 793 C CA . PRO A 1 103 ? 18.652 -1.570 -19.297 1.00 92.69 103 PRO A CA 1
ATOM 794 C C . PRO A 1 103 ? 17.347 -0.892 -18.854 1.00 92.69 103 PRO A C 1
ATOM 796 O O . PRO A 1 103 ? 16.767 -0.100 -19.593 1.00 92.69 103 PRO A O 1
ATOM 799 N N . LEU A 1 104 ? 16.925 -1.157 -17.613 1.00 88.12 104 LEU A N 1
ATOM 800 C CA . LEU A 1 104 ? 15.740 -0.561 -17.005 1.00 88.12 104 LEU A CA 1
ATOM 801 C C . LEU A 1 104 ? 15.873 0.962 -16.857 1.00 88.12 104 LEU A C 1
ATOM 803 O O . LEU A 1 104 ? 15.012 1.711 -17.313 1.00 88.12 104 LEU A O 1
ATOM 807 N N . GLU A 1 105 ? 16.977 1.423 -16.266 1.00 85.25 105 GLU A N 1
ATOM 808 C CA . GLU A 1 105 ? 17.254 2.850 -16.087 1.00 85.25 105 GLU A CA 1
ATOM 809 C C . GLU A 1 105 ? 17.477 3.565 -17.426 1.00 85.25 105 GLU A C 1
ATOM 811 O O . GLU A 1 105 ? 17.047 4.705 -17.604 1.00 85.25 105 GLU A O 1
ATOM 816 N N . LEU A 1 106 ? 18.102 2.885 -18.393 1.00 90.50 106 LEU A N 1
ATOM 817 C CA . LEU A 1 106 ? 18.290 3.400 -19.748 1.00 90.50 106 LEU A CA 1
ATOM 818 C C . LEU A 1 106 ? 16.950 3.750 -20.390 1.00 90.50 106 LEU A C 1
ATOM 820 O O . LEU A 1 106 ? 16.801 4.854 -20.910 1.00 90.50 106 LEU A O 1
ATOM 824 N N . VAL A 1 107 ? 15.975 2.840 -20.328 1.00 92.38 107 VAL A N 1
ATOM 825 C CA . VAL A 1 107 ? 14.645 3.076 -20.899 1.00 92.38 107 VAL A CA 1
ATOM 826 C C . VAL A 1 107 ? 13.913 4.189 -20.161 1.00 92.38 107 VAL A C 1
ATOM 828 O O . VAL A 1 107 ? 13.344 5.044 -20.831 1.00 92.38 107 VAL A O 1
ATOM 831 N N . ARG A 1 108 ? 13.964 4.244 -18.821 1.00 84.94 108 ARG A N 1
ATOM 832 C CA . ARG A 1 108 ? 13.322 5.330 -18.056 1.00 84.94 108 ARG A CA 1
ATOM 833 C C . ARG A 1 108 ? 13.829 6.705 -18.492 1.00 84.94 108 ARG A C 1
ATOM 835 O O . ARG A 1 108 ? 13.037 7.562 -18.870 1.00 84.94 108 ARG A O 1
ATOM 842 N N . ARG A 1 109 ? 15.153 6.895 -18.536 1.00 85.19 109 ARG A N 1
ATOM 843 C CA . ARG A 1 109 ? 15.748 8.176 -18.957 1.00 85.19 109 ARG A CA 1
ATOM 844 C C . ARG A 1 109 ? 15.479 8.498 -20.422 1.00 85.19 109 ARG A C 1
ATOM 846 O O . ARG A 1 109 ? 15.221 9.649 -20.771 1.00 85.19 109 ARG A O 1
ATOM 853 N N . ALA A 1 110 ? 15.583 7.498 -21.295 1.00 87.56 110 ALA A N 1
ATOM 854 C CA . ALA A 1 110 ? 15.419 7.701 -22.727 1.00 87.56 110 ALA A CA 1
ATOM 855 C C . ALA A 1 110 ? 13.956 7.962 -23.113 1.00 87.56 110 ALA A C 1
ATOM 857 O O . ALA A 1 110 ? 13.710 8.744 -24.030 1.00 87.56 110 ALA A O 1
ATOM 858 N N . ALA A 1 111 ? 12.994 7.373 -22.398 1.00 86.12 111 ALA A N 1
ATOM 859 C CA . ALA A 1 111 ? 11.574 7.631 -22.595 1.00 86.12 111 ALA A CA 1
ATOM 860 C C . ALA A 1 111 ? 11.196 9.075 -22.241 1.00 86.12 111 ALA A C 1
ATOM 862 O O . ALA A 1 111 ? 10.474 9.706 -23.011 1.00 86.12 111 ALA A O 1
ATOM 863 N N . ASP A 1 112 ? 11.754 9.621 -21.157 1.00 79.25 112 ASP A N 1
ATOM 864 C CA . ASP A 1 112 ? 11.549 11.023 -20.774 1.00 79.25 112 ASP A CA 1
ATOM 865 C C . ASP A 1 112 ? 12.146 11.996 -21.805 1.00 79.25 112 ASP A C 1
ATOM 867 O O . ASP A 1 112 ? 11.528 12.999 -22.162 1.00 79.25 112 ASP A O 1
ATOM 871 N N . GLY A 1 113 ? 13.347 11.701 -22.316 1.00 81.12 113 GLY A N 1
ATOM 872 C CA . GLY A 1 113 ? 14.025 12.550 -23.303 1.00 81.12 113 GLY A CA 1
ATOM 873 C C . GLY A 1 113 ? 13.489 12.417 -24.734 1.00 81.12 113 GLY A C 1
ATOM 874 O O . GLY A 1 113 ? 13.603 13.351 -25.532 1.00 81.12 113 GLY A O 1
ATOM 875 N N . HIS A 1 114 ? 12.912 11.263 -25.079 1.00 89.19 114 HIS A N 1
ATOM 876 C CA . HIS A 1 114 ? 12.475 10.921 -26.434 1.00 89.19 114 HIS A CA 1
ATOM 877 C C . HIS A 1 114 ? 11.116 10.191 -26.455 1.00 89.19 114 HIS A C 1
ATOM 879 O O . HIS A 1 114 ? 11.021 9.080 -26.997 1.00 89.19 114 HIS A O 1
ATOM 885 N N . PRO A 1 115 ? 10.036 10.812 -25.944 1.00 84.88 115 PRO A N 1
ATOM 886 C CA . PRO A 1 115 ? 8.722 10.172 -25.843 1.00 84.88 115 PRO A CA 1
ATOM 887 C C . PRO A 1 115 ? 8.175 9.720 -27.205 1.00 84.88 115 PRO A C 1
ATOM 889 O O . PRO A 1 115 ? 7.564 8.660 -27.306 1.00 84.88 115 PRO A O 1
ATOM 892 N N . ASP A 1 116 ? 8.477 10.452 -28.281 1.00 88.81 116 ASP A N 1
ATOM 893 C CA . ASP A 1 116 ? 8.077 10.103 -29.651 1.00 88.81 116 ASP A CA 1
ATOM 894 C C . ASP A 1 116 ? 8.687 8.789 -30.171 1.00 88.81 116 ASP A C 1
ATOM 896 O O . ASP A 1 116 ? 8.140 8.180 -31.093 1.00 88.81 116 ASP A O 1
ATOM 900 N N . LEU A 1 117 ? 9.846 8.383 -29.640 1.00 91.69 117 LEU A N 1
ATOM 901 C CA . LEU A 1 117 ? 10.537 7.154 -30.039 1.00 91.69 117 LEU A CA 1
ATOM 902 C C . LEU A 1 117 ? 10.155 5.980 -29.135 1.00 91.69 117 LEU A C 1
ATOM 904 O O . LEU A 1 117 ? 9.935 4.879 -29.634 1.00 91.69 117 LEU A O 1
ATOM 908 N N . PHE A 1 118 ? 10.063 6.213 -27.823 1.00 93.31 118 PHE A N 1
ATOM 909 C CA . PHE A 1 118 ? 9.815 5.159 -26.836 1.00 93.31 118 PHE A CA 1
ATOM 910 C C . PHE A 1 118 ? 8.331 4.908 -26.574 1.00 93.31 118 PHE A C 1
ATOM 912 O O . PHE A 1 118 ? 7.960 3.771 -26.300 1.00 93.31 118 PHE A O 1
ATOM 919 N N . GLY A 1 119 ? 7.465 5.914 -26.713 1.00 87.06 119 GLY A N 1
ATOM 920 C CA . GLY A 1 119 ? 6.025 5.795 -26.468 1.00 87.06 119 GLY A CA 1
ATOM 921 C C . GLY A 1 119 ? 5.365 4.623 -27.208 1.00 87.06 119 GLY A C 1
ATOM 922 O O . GLY A 1 119 ? 4.718 3.805 -26.558 1.00 87.06 119 GLY A O 1
ATOM 923 N N . PRO A 1 120 ? 5.574 4.454 -28.531 1.00 91.00 120 PRO A N 1
ATOM 924 C CA . PRO A 1 120 ? 5.027 3.313 -29.267 1.00 91.00 120 PRO A CA 1
ATOM 925 C C . PRO A 1 120 ? 5.537 1.951 -28.775 1.00 91.00 120 PRO A C 1
ATOM 927 O O . PRO A 1 120 ? 4.797 0.972 -28.812 1.00 91.00 120 PRO A O 1
ATOM 930 N N . ALA A 1 121 ? 6.792 1.874 -28.323 1.00 91.38 121 ALA A N 1
ATOM 931 C CA . ALA A 1 121 ? 7.377 0.648 -27.790 1.00 91.38 121 ALA A CA 1
ATOM 932 C C . ALA A 1 121 ? 6.820 0.316 -26.397 1.00 91.38 121 ALA A C 1
ATOM 934 O O . ALA A 1 121 ? 6.484 -0.834 -26.131 1.00 91.38 121 ALA A O 1
ATOM 935 N N . LEU A 1 122 ? 6.670 1.325 -25.536 1.00 88.62 122 LEU A N 1
ATOM 936 C CA . LEU A 1 122 ? 6.089 1.182 -24.202 1.00 88.62 122 LEU A CA 1
ATOM 937 C C . LEU A 1 122 ? 4.603 0.813 -24.266 1.00 88.62 122 LEU A C 1
ATOM 939 O O . LEU A 1 122 ? 4.178 -0.069 -23.533 1.00 88.62 122 LEU A O 1
ATOM 943 N N . ALA A 1 123 ? 3.838 1.383 -25.202 1.00 84.88 123 ALA A N 1
ATOM 944 C CA . ALA A 1 123 ? 2.431 1.026 -25.412 1.00 84.88 123 ALA A CA 1
ATOM 945 C C . ALA A 1 123 ? 2.237 -0.457 -25.783 1.00 84.88 123 ALA A C 1
ATOM 947 O O . ALA A 1 123 ? 1.212 -1.055 -25.473 1.00 84.88 123 ALA A O 1
ATOM 948 N N . LYS A 1 124 ? 3.233 -1.105 -26.408 1.00 88.12 124 LYS A N 1
ATOM 949 C CA . LYS A 1 124 ? 3.169 -2.554 -26.678 1.00 88.12 124 LYS A CA 1
ATOM 950 C C . LYS A 1 124 ? 3.193 -3.391 -25.396 1.00 88.12 124 LYS A C 1
ATOM 952 O O . LYS A 1 124 ? 2.750 -4.537 -25.434 1.00 88.12 124 LYS A O 1
ATOM 957 N N . LEU A 1 125 ? 3.687 -2.846 -24.280 1.00 86.56 125 LEU A N 1
ATOM 958 C CA . LEU A 1 125 ? 3.691 -3.532 -22.986 1.00 86.56 125 LEU A CA 1
ATOM 959 C C . LEU A 1 125 ? 2.283 -3.689 -22.404 1.00 86.56 125 LEU A C 1
ATOM 961 O O . LEU A 1 125 ? 2.075 -4.609 -21.620 1.00 86.56 125 LEU A O 1
ATOM 965 N N . ASP A 1 126 ? 1.303 -2.898 -22.853 1.00 77.88 126 ASP A N 1
ATOM 966 C CA . ASP A 1 126 ? -0.108 -3.087 -22.488 1.00 77.88 126 ASP A CA 1
ATOM 967 C C . ASP A 1 126 ? -0.648 -4.450 -22.952 1.00 77.88 126 ASP A C 1
ATOM 969 O O . ASP A 1 126 ? -1.581 -4.992 -22.364 1.00 77.88 126 ASP A O 1
ATOM 973 N N . HIS A 1 127 ? -0.040 -5.035 -23.990 1.00 81.31 127 HIS A N 1
ATOM 974 C CA . HIS A 1 127 ? -0.359 -6.376 -24.485 1.00 81.31 127 HIS A CA 1
ATOM 975 C C . HIS A 1 127 ? 0.477 -7.486 -23.832 1.00 81.31 127 HIS A C 1
ATOM 977 O O . HIS A 1 127 ? 0.258 -8.663 -24.118 1.00 81.31 127 HIS A O 1
ATOM 983 N N . LEU A 1 128 ? 1.451 -7.132 -22.991 1.00 83.19 128 LEU A N 1
ATOM 984 C CA . LEU A 1 128 ? 2.300 -8.070 -22.263 1.00 83.19 128 LEU A CA 1
ATOM 985 C C . LEU A 1 128 ? 1.778 -8.228 -20.828 1.00 83.19 128 LEU A C 1
ATOM 987 O O . LEU A 1 128 ? 2.457 -7.898 -19.858 1.00 83.19 128 LEU A O 1
ATOM 991 N N . ASP A 1 129 ? 0.539 -8.703 -20.712 1.00 77.12 129 ASP A N 1
ATOM 992 C CA . ASP A 1 129 ? -0.083 -8.998 -19.424 1.00 77.12 129 ASP A CA 1
ATOM 993 C C . ASP A 1 129 ? 0.514 -10.247 -18.752 1.00 77.12 129 ASP A C 1
ATOM 995 O O . ASP A 1 129 ? 1.387 -10.941 -19.289 1.00 77.12 129 ASP A O 1
ATOM 999 N N . ASP A 1 130 ? 0.041 -10.532 -17.540 1.00 72.06 130 ASP A N 1
ATOM 1000 C CA . ASP A 1 130 ? 0.540 -11.644 -16.743 1.00 72.06 130 ASP A CA 1
ATOM 1001 C C . ASP A 1 130 ? 0.432 -12.999 -17.453 1.00 72.06 130 ASP A C 1
ATOM 1003 O O . ASP A 1 130 ? 1.376 -13.797 -17.448 1.00 72.06 130 ASP A O 1
ATOM 1007 N N . GLY A 1 131 ? -0.711 -13.235 -18.100 1.00 74.12 131 GLY A N 1
ATOM 1008 C CA . GLY A 1 131 ? -0.975 -14.454 -18.851 1.00 74.12 131 GLY A CA 1
ATOM 1009 C C . GLY A 1 131 ? -0.023 -14.580 -20.032 1.00 74.12 131 GLY A C 1
ATOM 1010 O O . GLY A 1 131 ? 0.610 -15.619 -20.200 1.00 74.12 131 GLY A O 1
ATOM 1011 N N . ALA A 1 132 ? 0.167 -13.499 -20.790 1.00 85.12 132 ALA A N 1
ATOM 1012 C CA . ALA A 1 132 ? 1.083 -13.460 -21.920 1.00 85.12 132 ALA A CA 1
ATOM 1013 C C . ALA A 1 132 ? 2.534 -13.750 -21.501 1.00 85.12 132 ALA A C 1
ATOM 1015 O O . ALA A 1 132 ? 3.206 -14.551 -22.156 1.00 85.12 132 ALA A O 1
ATOM 1016 N N . ILE A 1 133 ? 3.020 -13.158 -20.401 1.00 87.00 133 ILE A N 1
ATOM 1017 C CA . ILE A 1 133 ? 4.371 -13.422 -19.874 1.00 87.00 133 ILE A CA 1
ATOM 1018 C C . ILE A 1 133 ? 4.513 -14.896 -19.490 1.00 87.00 133 ILE A C 1
ATOM 1020 O O . ILE A 1 133 ? 5.468 -15.560 -19.907 1.00 87.00 133 ILE A O 1
ATOM 1024 N N . VAL A 1 134 ? 3.564 -15.419 -18.712 1.00 84.19 134 VAL A N 1
ATOM 1025 C CA . VAL A 1 134 ? 3.567 -16.816 -18.265 1.00 84.19 134 VAL A CA 1
ATOM 1026 C C . VAL A 1 134 ? 3.544 -17.760 -19.465 1.00 84.19 134 VAL A C 1
ATOM 1028 O O . VAL A 1 134 ? 4.358 -18.682 -19.524 1.00 84.19 134 VAL A O 1
ATOM 1031 N N . ASP A 1 135 ? 2.687 -17.505 -20.450 1.00 92.06 135 ASP A N 1
ATOM 1032 C CA . ASP A 1 135 ? 2.562 -18.307 -21.664 1.00 92.06 135 ASP A CA 1
ATOM 1033 C C . ASP A 1 135 ? 3.836 -18.282 -22.506 1.00 92.06 135 ASP A C 1
ATOM 1035 O O . ASP A 1 135 ? 4.264 -19.324 -23.003 1.00 92.06 135 ASP A O 1
ATOM 1039 N N . ILE A 1 136 ? 4.476 -17.119 -22.665 1.00 94.81 136 ILE A N 1
ATOM 1040 C CA . ILE A 1 136 ? 5.748 -16.994 -23.387 1.00 94.81 136 ILE A CA 1
ATOM 1041 C C . ILE A 1 136 ? 6.820 -17.852 -22.715 1.00 94.81 136 ILE A C 1
ATOM 1043 O O . ILE A 1 136 ? 7.457 -18.668 -23.384 1.00 94.81 136 ILE A O 1
ATOM 1047 N N . VAL A 1 137 ? 6.998 -17.722 -21.397 1.00 92.56 137 VAL A N 1
ATOM 1048 C CA . VAL A 1 137 ? 8.015 -18.495 -20.668 1.00 92.56 137 VAL A CA 1
ATOM 1049 C C . VAL A 1 137 ? 7.657 -19.991 -20.659 1.00 92.56 137 VAL A C 1
ATOM 1051 O O . VAL A 1 137 ? 8.536 -20.848 -20.794 1.00 92.56 137 VAL A O 1
ATOM 1054 N N . ASN A 1 138 ? 6.370 -20.340 -20.585 1.00 90.12 138 ASN A N 1
ATOM 1055 C CA . ASN A 1 138 ? 5.866 -21.720 -20.617 1.00 90.12 138 ASN A CA 1
ATOM 1056 C C . ASN A 1 138 ? 6.031 -22.447 -21.948 1.00 90.12 138 ASN A C 1
ATOM 1058 O O . ASN A 1 138 ? 6.012 -23.678 -21.958 1.00 90.12 138 ASN A O 1
ATOM 1062 N N . ARG A 1 139 ? 6.334 -21.737 -23.039 1.00 95.88 139 ARG A N 1
ATOM 1063 C CA . ARG A 1 139 ? 6.761 -22.373 -24.296 1.00 95.88 139 ARG A CA 1
ATOM 1064 C C . ARG A 1 139 ? 8.142 -23.020 -24.199 1.00 95.88 139 ARG A C 1
ATOM 1066 O O . ARG A 1 139 ? 8.438 -23.910 -24.992 1.00 95.88 139 ARG A O 1
ATOM 1073 N N . VAL A 1 140 ? 8.992 -22.599 -23.257 1.00 94.25 140 VAL A N 1
ATOM 1074 C CA . VAL A 1 140 ? 10.314 -23.212 -23.064 1.00 94.25 140 VAL A CA 1
ATOM 1075 C C . VAL A 1 140 ? 10.138 -24.604 -22.448 1.00 94.25 140 VAL A C 1
ATOM 1077 O O . VAL A 1 140 ? 9.555 -24.701 -21.363 1.00 94.25 140 VAL A O 1
ATOM 1080 N N . PRO A 1 141 ? 10.657 -25.682 -23.068 1.00 96.12 141 PRO A N 1
ATOM 1081 C CA . PRO A 1 141 ? 10.521 -27.035 -22.536 1.00 96.12 141 PRO A CA 1
ATOM 1082 C C . PRO A 1 141 ? 11.049 -27.165 -21.102 1.00 96.12 141 PRO A C 1
ATOM 1084 O O . PRO A 1 141 ? 12.097 -26.618 -20.758 1.00 96.12 141 PRO A O 1
ATOM 1087 N N . GLN A 1 142 ? 10.365 -27.952 -20.267 1.00 89.81 142 GLN A N 1
ATOM 1088 C CA . GLN A 1 142 ? 10.760 -28.166 -18.866 1.00 89.81 142 GLN A CA 1
ATOM 1089 C C . GLN A 1 142 ? 12.171 -28.764 -18.727 1.00 89.81 142 GLN A C 1
ATOM 1091 O O . GLN A 1 142 ? 12.865 -28.484 -17.756 1.00 89.81 142 GLN A O 1
ATOM 1096 N N . ALA A 1 143 ? 12.620 -29.540 -19.717 1.00 94.69 143 ALA A N 1
ATOM 1097 C CA . ALA A 1 143 ? 13.972 -30.095 -19.753 1.00 94.69 143 ALA A CA 1
ATOM 1098 C C . ALA A 1 143 ? 15.073 -29.031 -19.935 1.00 94.69 143 ALA A C 1
ATOM 1100 O O . ALA A 1 143 ? 16.240 -29.329 -19.701 1.00 94.69 143 ALA A O 1
ATOM 1101 N N . TRP A 1 144 ? 14.731 -27.822 -20.394 1.00 93.56 144 TRP A N 1
ATOM 1102 C CA . TRP A 1 144 ? 15.693 -26.762 -20.732 1.00 93.56 144 TRP A CA 1
ATOM 1103 C C . TRP A 1 144 ? 15.684 -25.602 -19.735 1.00 93.56 144 TRP A C 1
ATOM 1105 O O . TRP A 1 144 ? 16.657 -24.859 -19.653 1.00 93.56 144 TRP A O 1
ATOM 1115 N N . MET A 1 145 ? 14.602 -25.443 -18.971 1.00 94.75 145 MET A N 1
ATOM 1116 C CA . MET A 1 145 ? 14.464 -24.388 -17.972 1.00 94.75 145 MET A CA 1
ATOM 1117 C C . MET A 1 145 ? 13.897 -24.967 -16.683 1.00 94.75 145 MET A C 1
ATOM 1119 O O . MET A 1 145 ? 12.754 -25.435 -16.641 1.00 94.75 145 MET A O 1
ATOM 1123 N N . THR A 1 146 ? 14.706 -24.903 -15.627 1.00 95.69 146 THR A N 1
ATOM 1124 C CA . THR A 1 146 ? 14.333 -25.387 -14.299 1.00 95.69 146 THR A CA 1
ATOM 1125 C C . THR A 1 146 ? 13.148 -24.591 -13.734 1.00 95.69 146 THR A C 1
ATOM 1127 O O . THR A 1 146 ?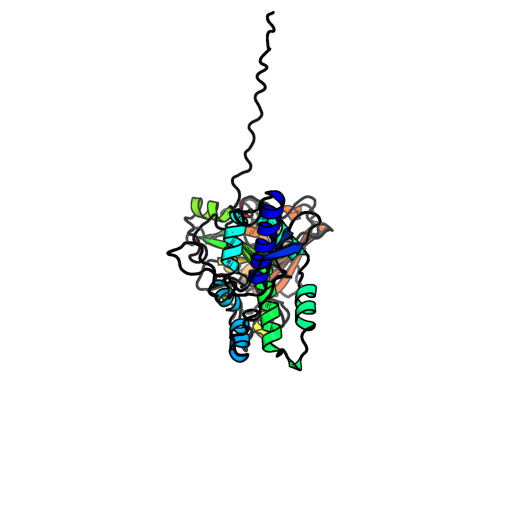 12.914 -23.445 -14.136 1.00 95.69 146 THR A O 1
ATOM 1130 N N . PRO A 1 147 ? 12.382 -25.153 -12.780 1.00 93.38 147 PRO A N 1
ATOM 1131 C CA . PRO A 1 147 ? 11.280 -24.432 -12.138 1.00 93.38 147 PRO A CA 1
ATOM 1132 C C . PRO A 1 147 ? 11.708 -23.115 -11.469 1.00 93.38 147 PRO A C 1
ATOM 1134 O O . PRO A 1 147 ? 10.972 -22.128 -11.537 1.00 93.38 147 PRO A O 1
ATOM 1137 N N . ALA A 1 148 ? 12.910 -23.075 -10.883 1.00 90.00 148 ALA A N 1
ATOM 1138 C CA . ALA A 1 148 ? 13.479 -21.875 -10.273 1.00 90.00 148 ALA A CA 1
ATOM 1139 C C . ALA A 1 148 ? 13.816 -20.808 -11.327 1.00 90.00 148 ALA A C 1
ATOM 1141 O O . ALA A 1 148 ? 13.424 -19.651 -11.173 1.00 90.00 148 ALA A O 1
ATOM 1142 N N . ALA A 1 149 ? 14.469 -21.192 -12.432 1.00 95.44 149 ALA A N 1
ATOM 1143 C CA . ALA A 1 149 ? 14.745 -20.294 -13.555 1.00 95.44 149 ALA A CA 1
ATOM 1144 C C . ALA A 1 149 ? 13.463 -19.737 -14.189 1.00 95.44 149 ALA A C 1
ATOM 1146 O O . ALA A 1 149 ? 13.375 -18.542 -14.460 1.00 95.44 149 ALA A O 1
ATOM 1147 N N . ARG A 1 150 ? 12.440 -20.581 -14.349 1.00 94.06 150 ARG A N 1
ATOM 1148 C CA . ARG A 1 150 ? 11.123 -20.197 -14.871 1.00 94.06 150 ARG A CA 1
ATOM 1149 C C . ARG A 1 150 ? 10.426 -19.175 -13.982 1.00 94.06 150 ARG A C 1
ATOM 1151 O O . ARG A 1 150 ? 10.016 -18.121 -14.460 1.00 94.06 150 ARG A O 1
ATOM 1158 N N . SER A 1 151 ? 10.334 -19.473 -12.688 1.00 86.25 151 SER A N 1
ATOM 1159 C CA . SER A 1 151 ? 9.718 -18.579 -11.700 1.00 86.25 151 SER A CA 1
ATOM 1160 C C . SER A 1 151 ? 10.437 -17.232 -11.646 1.00 86.25 151 SER A C 1
ATOM 1162 O O . SER A 1 151 ? 9.796 -16.185 -11.613 1.00 86.25 151 SER A O 1
ATOM 1164 N N . PHE A 1 152 ? 11.770 -17.257 -11.702 1.00 91.75 152 PHE A N 1
ATOM 1165 C CA . PHE A 1 152 ? 12.593 -16.055 -11.737 1.00 91.75 152 PHE A CA 1
ATOM 1166 C C . PHE A 1 152 ? 12.378 -15.231 -13.008 1.00 91.75 152 PHE A C 1
ATOM 1168 O O . PHE A 1 152 ? 12.163 -14.029 -12.906 1.00 91.75 152 PHE A O 1
ATOM 1175 N N . GLY A 1 153 ? 12.399 -15.858 -14.189 1.00 93.81 153 GLY A N 1
ATOM 1176 C CA . GLY A 1 153 ? 12.207 -15.168 -15.467 1.00 93.81 153 GLY A CA 1
ATOM 1177 C C . GLY A 1 153 ? 10.842 -14.487 -15.561 1.00 93.81 153 GLY A C 1
ATOM 1178 O O . GLY A 1 153 ? 10.768 -13.316 -15.921 1.00 93.81 153 GLY A O 1
ATOM 1179 N N . ILE A 1 154 ? 9.780 -15.181 -15.139 1.00 87.00 154 ILE A N 1
ATOM 1180 C CA . ILE A 1 154 ? 8.427 -14.613 -15.053 1.00 87.00 154 ILE A CA 1
ATOM 1181 C C . ILE A 1 154 ? 8.410 -13.415 -14.098 1.00 87.00 154 ILE A C 1
ATOM 1183 O O . ILE A 1 154 ? 7.943 -12.338 -14.463 1.00 87.00 154 ILE A O 1
ATOM 1187 N N . ALA A 1 155 ? 8.949 -13.576 -12.886 1.00 80.88 155 ALA A N 1
ATOM 1188 C CA . ALA A 1 155 ? 8.989 -12.500 -11.901 1.00 80.88 155 ALA A CA 1
ATOM 1189 C C . ALA A 1 155 ? 9.788 -11.284 -12.395 1.00 80.88 155 ALA A C 1
ATOM 1191 O O . ALA A 1 155 ? 9.375 -10.152 -12.157 1.00 80.88 155 ALA A O 1
ATOM 1192 N N . LEU A 1 156 ? 10.899 -11.507 -13.105 1.00 91.00 156 LEU A N 1
ATOM 1193 C CA . LEU A 1 156 ? 11.748 -10.451 -13.651 1.00 91.00 156 LEU A CA 1
ATOM 1194 C C . LEU A 1 156 ? 11.030 -9.691 -14.771 1.00 91.00 156 LEU A C 1
ATOM 1196 O O . LEU A 1 156 ? 11.011 -8.463 -14.752 1.00 91.00 156 LEU A O 1
ATOM 1200 N N . MET A 1 157 ? 10.394 -10.402 -15.705 1.00 92.38 157 MET A N 1
ATOM 1201 C CA . MET A 1 157 ? 9.638 -9.778 -16.793 1.00 92.38 157 MET A CA 1
ATOM 1202 C C . MET A 1 157 ? 8.453 -8.964 -16.268 1.00 92.38 157 MET A C 1
ATOM 1204 O O . MET A 1 157 ? 8.257 -7.834 -16.711 1.00 92.38 157 MET A O 1
ATOM 1208 N N . ARG A 1 158 ? 7.704 -9.487 -15.287 1.00 82.81 158 ARG A N 1
ATOM 1209 C CA . ARG A 1 158 ? 6.605 -8.763 -14.616 1.00 82.81 158 ARG A CA 1
ATOM 1210 C C . ARG A 1 158 ? 7.093 -7.481 -13.955 1.00 82.81 158 ARG A C 1
ATOM 1212 O O . ARG A 1 158 ? 6.534 -6.412 -14.162 1.00 82.81 158 ARG A O 1
ATOM 1219 N N . LEU A 1 159 ? 8.160 -7.612 -13.170 1.00 80.19 159 LEU A N 1
ATOM 1220 C CA . LEU A 1 159 ? 8.813 -6.509 -12.488 1.00 80.19 159 LEU A CA 1
ATOM 1221 C C . LEU A 1 159 ? 9.201 -5.399 -13.474 1.00 80.19 159 LEU A C 1
ATOM 1223 O O . LEU A 1 159 ? 8.833 -4.243 -13.287 1.00 80.19 159 LEU A O 1
ATOM 1227 N N . GLN A 1 160 ? 9.967 -5.750 -14.506 1.00 88.12 160 GLN A N 1
ATOM 1228 C CA . GLN A 1 160 ? 10.575 -4.758 -15.385 1.00 88.12 160 GLN A CA 1
ATOM 1229 C C . GLN A 1 160 ? 9.549 -4.133 -16.331 1.00 88.12 160 GLN A C 1
ATOM 1231 O O . GLN A 1 160 ? 9.587 -2.923 -16.524 1.00 88.12 160 GLN A O 1
ATOM 1236 N N . SER A 1 161 ? 8.592 -4.913 -16.851 1.00 86.50 161 SER A N 1
ATOM 1237 C CA . SER A 1 161 ? 7.483 -4.380 -17.659 1.00 86.50 161 SER A CA 1
ATOM 1238 C C . SER A 1 161 ? 6.584 -3.441 -16.855 1.00 86.50 161 SER A C 1
ATOM 1240 O O . SER A 1 161 ? 6.278 -2.355 -17.334 1.00 86.50 161 SER A O 1
ATOM 1242 N N . GLY A 1 162 ? 6.230 -3.785 -15.612 1.00 73.38 162 GLY A N 1
ATOM 1243 C CA . GLY A 1 162 ? 5.462 -2.896 -14.735 1.00 73.38 162 GLY A CA 1
ATOM 1244 C C . GLY A 1 162 ? 6.203 -1.596 -14.406 1.00 73.38 162 GLY A C 1
ATOM 1245 O O . GLY A 1 162 ? 5.595 -0.531 -14.369 1.00 73.38 162 GLY A O 1
ATOM 1246 N N . ALA A 1 163 ? 7.524 -1.672 -14.235 1.00 75.81 163 ALA A N 1
ATOM 1247 C CA . ALA A 1 163 ? 8.376 -0.536 -13.894 1.00 75.81 163 ALA A CA 1
ATOM 1248 C C . ALA A 1 163 ? 8.610 0.477 -15.034 1.00 75.81 163 ALA A C 1
ATOM 1250 O O . ALA A 1 163 ? 9.108 1.569 -14.761 1.00 75.81 163 ALA A O 1
ATOM 1251 N N . ILE A 1 164 ? 8.305 0.123 -16.288 1.00 82.62 164 ILE A N 1
ATOM 1252 C CA . ILE A 1 164 ? 8.443 1.019 -17.457 1.00 82.62 164 ILE A CA 1
ATOM 1253 C C . ILE A 1 164 ? 7.137 1.203 -18.239 1.00 82.62 164 ILE A C 1
ATOM 1255 O O . ILE A 1 164 ? 7.041 2.119 -19.048 1.00 82.62 164 ILE A O 1
ATOM 1259 N N . GLY A 1 165 ? 6.144 0.335 -18.031 1.00 63.41 165 GLY A N 1
ATOM 1260 C CA . GLY A 1 165 ? 5.006 0.172 -18.933 1.00 63.41 165 GLY A CA 1
ATOM 1261 C C . GLY A 1 165 ? 3.672 0.749 -18.473 1.00 63.41 165 GLY A C 1
ATOM 1262 O O . GLY A 1 165 ? 2.726 0.661 -19.240 1.00 63.41 165 GLY A O 1
ATOM 1263 N N . ARG A 1 166 ? 3.521 1.318 -17.266 1.00 56.78 166 ARG A N 1
ATOM 1264 C CA . ARG A 1 166 ? 2.196 1.797 -16.808 1.00 56.78 166 ARG A CA 1
ATOM 1265 C C . ARG A 1 166 ? 2.265 3.121 -16.069 1.00 56.78 166 ARG A C 1
ATOM 1267 O O . ARG A 1 166 ? 2.999 3.223 -15.097 1.00 56.78 166 ARG A O 1
ATOM 1274 N N . THR A 1 167 ? 1.438 4.092 -16.452 1.00 46.72 167 THR A N 1
ATOM 1275 C CA . THR A 1 167 ? 1.275 5.368 -15.731 1.00 46.72 167 THR A CA 1
ATOM 1276 C C . THR A 1 167 ? 0.287 5.297 -14.566 1.00 46.72 167 THR A C 1
ATOM 1278 O O . THR A 1 167 ? 0.456 6.067 -13.633 1.00 46.72 167 THR A O 1
ATOM 1281 N N . ASP A 1 168 ? -0.649 4.339 -14.530 1.00 42.31 168 ASP A N 1
ATOM 1282 C CA . ASP A 1 168 ? -1.523 4.098 -13.371 1.00 42.31 168 ASP A CA 1
ATOM 1283 C C . ASP A 1 168 ? -1.957 2.619 -13.293 1.00 42.31 168 ASP A C 1
ATOM 1285 O O . ASP A 1 168 ? -2.181 1.992 -14.331 1.00 42.31 168 ASP A O 1
ATOM 1289 N N . PRO A 1 169 ? -2.065 2.006 -12.098 1.00 45.19 169 PRO A N 1
ATOM 1290 C CA . PRO A 1 169 ? -2.504 0.623 -11.975 1.00 45.19 169 PRO A CA 1
ATOM 1291 C C . PRO A 1 169 ? -4.037 0.557 -12.090 1.00 45.19 169 PRO A C 1
ATOM 1293 O O . PRO A 1 169 ? -4.753 1.101 -11.252 1.00 45.19 169 PRO A O 1
ATOM 1296 N N . VAL A 1 170 ? -4.540 -0.118 -13.130 1.00 44.69 170 VAL A N 1
ATOM 1297 C CA . VAL A 1 170 ? -5.983 -0.282 -13.424 1.00 44.69 170 VAL A CA 1
ATOM 1298 C C . VAL A 1 170 ? -6.711 -1.062 -12.318 1.00 44.69 170 VAL A C 1
ATOM 1300 O O . VAL A 1 170 ? -7.885 -0.813 -12.055 1.00 44.69 170 VAL A O 1
ATOM 1303 N N . ASN A 1 171 ? -5.994 -1.944 -11.615 1.00 55.28 171 ASN A N 1
ATOM 1304 C CA . ASN A 1 171 ? -6.474 -2.706 -10.467 1.00 55.28 171 ASN A CA 1
ATOM 1305 C C . ASN A 1 171 ? -5.536 -2.485 -9.267 1.00 55.28 171 ASN A C 1
ATOM 1307 O O . ASN A 1 171 ? -4.655 -3.289 -8.970 1.00 55.28 171 ASN A O 1
ATOM 1311 N N . ALA A 1 172 ? -5.707 -1.353 -8.582 1.00 66.94 172 ALA A N 1
ATOM 1312 C CA . ALA A 1 172 ? -4.901 -0.979 -7.422 1.00 66.94 172 ALA A CA 1
ATOM 1313 C C . ALA A 1 172 ? -5.693 -1.084 -6.113 1.00 66.94 172 ALA A C 1
ATOM 1315 O O . ALA A 1 172 ? -6.790 -0.537 -5.976 1.00 66.94 172 ALA A O 1
ATOM 1316 N N . CYS A 1 173 ? -5.107 -1.716 -5.101 1.00 85.25 173 CYS A N 1
ATOM 1317 C CA . CYS A 1 173 ? -5.545 -1.572 -3.724 1.00 85.25 173 CYS A CA 1
ATOM 1318 C C . CYS A 1 173 ? -4.832 -0.373 -3.085 1.00 85.25 173 CYS A C 1
ATOM 1320 O O . CYS A 1 173 ? -3.634 -0.428 -2.811 1.00 85.25 173 CYS A O 1
ATOM 1322 N N . THR A 1 174 ? -5.576 0.692 -2.791 1.00 91.19 174 THR A N 1
ATOM 1323 C CA . THR A 1 174 ? -5.036 1.876 -2.107 1.00 91.19 174 THR A CA 1
ATOM 1324 C C . THR A 1 174 ? -5.074 1.720 -0.584 1.00 91.19 174 THR A C 1
ATOM 1326 O O . THR A 1 174 ? -6.116 1.435 0.016 1.00 91.19 174 THR A O 1
ATOM 1329 N N . LEU A 1 175 ? -3.933 1.975 0.048 1.00 93.94 175 LEU A N 1
ATOM 1330 C CA . LEU A 1 175 ? -3.752 2.178 1.480 1.00 93.94 175 LEU A CA 1
ATOM 1331 C C . LEU A 1 175 ? -3.295 3.617 1.736 1.00 93.94 175 LEU A C 1
ATOM 1333 O O . LEU A 1 175 ? -2.656 4.249 0.900 1.00 93.94 175 LEU A O 1
ATOM 1337 N N . PHE A 1 176 ? -3.568 4.120 2.927 1.00 95.62 176 PHE A N 1
ATOM 1338 C CA . PHE A 1 176 ? -3.080 5.396 3.416 1.00 95.62 176 PHE A CA 1
ATOM 1339 C C . PHE A 1 176 ? -2.224 5.192 4.663 1.00 95.62 176 PHE A C 1
ATOM 1341 O O . PHE A 1 176 ? -2.409 4.241 5.423 1.00 95.62 176 PHE A O 1
ATOM 1348 N N . LEU A 1 177 ? -1.289 6.111 4.875 1.00 96.12 177 LEU A N 1
ATOM 1349 C CA . LEU A 1 177 ? -0.442 6.190 6.055 1.00 96.12 177 LEU A CA 1
ATOM 1350 C C . LEU A 1 177 ? -0.854 7.421 6.860 1.00 96.12 177 LEU A C 1
ATOM 1352 O O . LEU A 1 177 ? -0.714 8.544 6.379 1.00 96.12 177 LEU A O 1
ATOM 1356 N N . ALA A 1 178 ? -1.344 7.226 8.079 1.00 94.75 178 ALA A N 1
ATOM 1357 C CA . ALA A 1 178 ? -1.566 8.292 9.043 1.00 94.75 178 ALA A CA 1
ATOM 1358 C C . ALA A 1 178 ? -0.367 8.428 9.986 1.00 94.75 178 ALA A C 1
ATOM 1360 O O . ALA A 1 178 ? 0.222 7.436 10.409 1.00 94.75 178 ALA A O 1
ATOM 1361 N N . TRP A 1 179 ? -0.044 9.662 10.357 1.00 95.06 179 TRP A N 1
ATOM 1362 C CA . TRP A 1 179 ? 0.933 10.012 11.379 1.00 95.06 179 TRP A CA 1
ATOM 1363 C C . TRP A 1 179 ? 0.238 10.693 12.556 1.00 95.06 179 TRP A C 1
ATOM 1365 O O . TRP A 1 179 ? -0.613 11.564 12.365 1.00 95.06 179 TRP A O 1
ATOM 1375 N N . GLN A 1 180 ? 0.592 10.298 13.776 1.00 91.69 180 GLN A N 1
ATOM 1376 C CA . GLN A 1 180 ? 0.106 10.919 14.999 1.00 91.69 180 GLN A CA 1
ATOM 1377 C C . GLN A 1 180 ? 1.137 11.904 15.544 1.00 91.69 180 GLN A C 1
ATOM 1379 O O . GLN A 1 180 ? 2.239 11.507 15.933 1.00 91.69 180 GLN A O 1
ATOM 1384 N N . ASP A 1 181 ? 0.737 13.165 15.680 1.00 91.88 181 ASP A N 1
ATOM 1385 C CA . ASP A 1 181 ? 1.553 14.160 16.362 1.00 91.88 181 ASP A CA 1
ATOM 1386 C C . ASP A 1 181 ? 1.764 13.775 17.838 1.00 91.88 181 ASP A C 1
ATOM 1388 O O . ASP A 1 181 ? 0.858 13.310 18.543 1.00 91.88 181 ASP A O 1
ATOM 1392 N N . LYS A 1 182 ? 2.989 13.959 18.328 1.00 88.44 182 LYS A N 1
ATOM 1393 C CA . LYS A 1 182 ? 3.355 13.632 19.709 1.00 88.44 182 LYS A CA 1
ATOM 1394 C C . LYS A 1 182 ? 2.731 14.604 20.707 1.00 88.44 182 LYS A C 1
ATOM 1396 O O . LYS A 1 182 ? 2.396 14.163 21.805 1.00 88.44 182 LYS A O 1
ATOM 1401 N N . THR A 1 183 ? 2.548 15.866 20.322 1.00 87.12 183 THR A N 1
ATOM 1402 C CA . THR A 1 183 ? 2.094 16.936 21.220 1.00 87.12 183 THR A CA 1
ATOM 1403 C C . THR A 1 183 ? 0.572 16.979 21.312 1.00 87.12 183 THR A C 1
ATOM 1405 O O . THR A 1 183 ? 0.001 16.714 22.366 1.00 87.12 183 THR A O 1
ATOM 1408 N N . SER A 1 184 ? -0.103 17.246 20.196 1.00 84.56 184 SER A N 1
ATOM 1409 C CA . SER A 1 184 ? -1.565 17.353 20.112 1.00 84.56 184 SER A CA 1
ATOM 1410 C C . SER A 1 184 ? -2.277 16.002 20.128 1.00 84.56 184 SER A C 1
ATOM 1412 O O . SER A 1 184 ? -3.487 15.946 20.335 1.00 84.56 184 SER A O 1
ATOM 1414 N N . ARG A 1 185 ? -1.548 14.902 19.881 1.00 84.88 185 ARG A N 1
ATOM 1415 C CA . ARG A 1 185 ? -2.101 13.544 19.710 1.00 84.88 185 ARG A CA 1
ATOM 1416 C C . ARG A 1 185 ? -3.050 13.412 18.511 1.00 84.88 185 ARG A C 1
ATOM 1418 O O . ARG A 1 185 ? -3.682 12.361 18.359 1.00 84.88 185 ARG A O 1
ATOM 1425 N N . ARG A 1 186 ? -3.125 14.430 17.645 1.00 84.31 186 ARG A N 1
ATOM 1426 C CA . ARG A 1 186 ? -3.949 14.445 16.434 1.00 84.31 186 ARG A CA 1
ATOM 1427 C C . ARG A 1 186 ? -3.344 13.550 15.356 1.00 84.31 186 ARG A C 1
ATOM 1429 O O . ARG A 1 186 ? -2.128 13.484 15.196 1.00 84.31 186 ARG A O 1
ATOM 1436 N N . TRP A 1 187 ? -4.216 12.869 14.622 1.00 88.75 187 TRP A N 1
ATOM 1437 C CA . TRP A 1 187 ? -3.852 12.080 13.450 1.00 88.75 187 TRP A CA 1
ATOM 1438 C C . TRP A 1 187 ? -3.943 12.917 12.177 1.00 88.75 187 TRP A C 1
ATOM 1440 O O . TRP A 1 187 ? -4.940 13.610 11.965 1.00 88.75 187 TRP A O 1
ATOM 1450 N N . PHE A 1 188 ? -2.937 12.787 11.318 1.00 92.38 188 PHE A N 1
ATOM 1451 C CA . PHE A 1 188 ? -2.878 13.373 9.985 1.00 92.38 188 PHE A CA 1
ATOM 1452 C C . PHE A 1 188 ? -2.699 12.254 8.955 1.00 92.38 188 PHE A C 1
ATOM 1454 O O . PHE A 1 188 ? -1.763 11.472 9.106 1.00 92.38 188 PHE A O 1
ATOM 1461 N N . PRO A 1 189 ? -3.541 12.141 7.915 1.00 95.19 189 PRO A N 1
ATOM 1462 C CA . PRO A 1 189 ? -3.230 11.285 6.775 1.00 95.19 189 PRO A CA 1
ATOM 1463 C C . PRO A 1 189 ? -2.077 11.935 5.994 1.00 95.19 189 PRO A C 1
ATOM 1465 O O . PRO A 1 189 ? -2.197 13.070 5.552 1.00 95.19 189 PRO A O 1
ATOM 1468 N N . VAL A 1 190 ? -0.930 11.266 5.884 1.00 96.81 190 VAL A N 1
ATOM 1469 C CA . VAL A 1 190 ? 0.293 11.846 5.300 1.00 96.81 190 VAL A CA 1
ATOM 1470 C C . VAL A 1 190 ? 0.751 11.136 4.031 1.00 96.81 190 VAL A C 1
ATOM 1472 O O . VAL A 1 190 ? 1.335 11.769 3.161 1.00 96.81 190 VAL A O 1
ATOM 1475 N N . GLY A 1 191 ? 0.465 9.848 3.870 1.00 96.56 191 GLY A N 1
ATOM 1476 C CA . GLY A 1 191 ? 0.919 9.083 2.709 1.00 96.56 191 GLY A CA 1
ATOM 1477 C C . GLY A 1 191 ? -0.197 8.309 2.036 1.00 96.56 191 GLY A C 1
ATOM 1478 O O . GLY A 1 191 ? -1.148 7.898 2.700 1.00 96.56 191 GLY A O 1
ATOM 1479 N N . ARG A 1 192 ? -0.042 8.061 0.739 1.00 95.44 192 ARG A N 1
ATOM 1480 C CA . ARG A 1 192 ? -0.836 7.122 -0.053 1.00 95.44 192 ARG A CA 1
ATOM 1481 C C . ARG A 1 192 ? 0.097 6.054 -0.606 1.00 95.44 192 ARG A C 1
ATOM 1483 O O . ARG A 1 192 ? 1.155 6.383 -1.127 1.00 95.44 192 ARG A O 1
ATOM 1490 N N . LEU A 1 193 ? -0.304 4.797 -0.475 1.00 94.75 193 LEU A N 1
ATOM 1491 C CA . LEU A 1 193 ? 0.343 3.630 -1.053 1.00 94.75 193 LEU A CA 1
ATOM 1492 C C . LEU A 1 193 ? -0.664 2.923 -1.962 1.00 94.75 193 LEU A C 1
ATOM 1494 O O . LEU A 1 193 ? -1.655 2.390 -1.473 1.00 94.75 193 LEU A O 1
ATOM 1498 N N . ASP A 1 194 ? -0.397 2.873 -3.256 1.00 90.56 194 ASP A N 1
ATOM 1499 C CA . ASP A 1 194 ? -1.149 2.047 -4.194 1.00 90.56 194 ASP A CA 1
ATOM 1500 C C . ASP A 1 194 ? -0.393 0.742 -4.426 1.00 90.56 194 ASP A C 1
ATOM 1502 O O . ASP A 1 194 ? 0.772 0.761 -4.818 1.00 90.56 194 ASP A O 1
ATOM 1506 N N . ALA A 1 195 ? -1.045 -0.385 -4.155 1.00 85.56 195 ALA A N 1
ATOM 1507 C CA . ALA A 1 195 ? -0.545 -1.714 -4.473 1.00 85.56 195 ALA A CA 1
ATOM 1508 C C . ALA A 1 195 ? -1.290 -2.239 -5.701 1.00 85.56 195 ALA A C 1
ATOM 1510 O O . ALA A 1 195 ? -2.496 -2.471 -5.619 1.00 85.56 195 ALA A O 1
ATOM 1511 N N . ASP A 1 196 ? -0.597 -2.416 -6.821 1.00 77.44 196 ASP A N 1
ATOM 1512 C CA . ASP A 1 196 ? -1.149 -3.127 -7.973 1.00 77.44 196 ASP A CA 1
ATOM 1513 C C . ASP A 1 196 ? -1.422 -4.585 -7.553 1.00 77.44 196 ASP A C 1
ATOM 1515 O O . ASP A 1 196 ? -0.563 -5.251 -6.973 1.00 77.44 196 ASP A O 1
ATOM 1519 N N . VAL A 1 197 ? -2.664 -5.045 -7.726 1.00 63.62 197 VAL A N 1
ATOM 1520 C CA . VAL A 1 197 ? -3.072 -6.404 -7.322 1.00 63.62 197 VAL A CA 1
ATOM 1521 C C . VAL A 1 197 ? -2.760 -7.447 -8.396 1.00 63.62 197 VAL A C 1
ATOM 1523 O O . VAL A 1 197 ? -2.786 -8.641 -8.108 1.00 63.62 197 VAL A O 1
ATOM 1526 N N . GLU A 1 198 ? -2.458 -7.012 -9.618 1.00 54.16 198 GLU A N 1
ATOM 1527 C CA . GLU A 1 198 ? -2.121 -7.873 -10.752 1.00 54.16 198 GLU A CA 1
ATOM 1528 C C . GLU A 1 198 ? -0.607 -7.926 -10.993 1.00 54.16 198 GLU A C 1
ATOM 1530 O O . GLU A 1 198 ? -0.080 -8.953 -11.420 1.00 54.16 198 GLU A O 1
ATOM 1535 N N . HIS A 1 199 ? 0.108 -6.844 -10.675 1.00 58.25 199 HIS A N 1
ATOM 1536 C CA . HIS A 1 199 ? 1.544 -6.701 -10.915 1.00 58.25 199 HIS A CA 1
ATOM 1537 C C . HIS A 1 199 ? 2.281 -6.418 -9.605 1.00 58.25 199 HIS A C 1
ATOM 1539 O O . HIS A 1 199 ? 1.749 -5.744 -8.727 1.00 58.25 199 HIS A O 1
ATOM 1545 N N . PRO A 1 200 ? 3.535 -6.876 -9.445 1.00 65.31 200 PRO A N 1
ATOM 1546 C CA . PRO A 1 200 ? 4.341 -6.532 -8.284 1.00 65.31 200 PRO A CA 1
ATOM 1547 C C . PRO A 1 200 ? 4.811 -5.080 -8.424 1.00 65.31 200 PRO A C 1
ATOM 1549 O O . PRO A 1 200 ? 5.948 -4.840 -8.815 1.00 65.31 200 PRO A O 1
ATOM 1552 N N . LEU A 1 201 ? 3.923 -4.115 -8.174 1.00 73.94 201 LEU A N 1
ATOM 1553 C CA . LEU A 1 201 ? 4.211 -2.685 -8.214 1.00 73.94 201 LEU A CA 1
ATOM 1554 C C . LEU A 1 201 ? 3.478 -1.954 -7.089 1.00 73.94 201 LEU A C 1
ATOM 1556 O O . LEU A 1 201 ? 2.255 -1.983 -6.974 1.00 73.94 201 LEU A O 1
ATOM 1560 N N . TYR A 1 202 ? 4.257 -1.261 -6.272 1.00 81.00 202 TYR A N 1
ATOM 1561 C CA . TYR A 1 202 ? 3.818 -0.415 -5.180 1.00 81.00 202 TYR A CA 1
ATOM 1562 C C . TYR A 1 202 ? 4.234 1.019 -5.469 1.00 81.00 202 TYR A C 1
ATOM 1564 O O . TYR A 1 202 ? 5.406 1.294 -5.728 1.00 81.00 202 TYR A O 1
ATOM 1572 N N . ARG A 1 203 ? 3.284 1.943 -5.380 1.00 87.56 203 ARG A N 1
ATOM 1573 C CA . ARG A 1 203 ? 3.521 3.374 -5.567 1.00 87.56 203 ARG A CA 1
ATOM 1574 C C . ARG A 1 203 ? 3.218 4.110 -4.286 1.00 87.56 203 ARG A C 1
ATOM 1576 O O . ARG A 1 203 ? 2.129 3.960 -3.746 1.00 87.56 203 ARG A O 1
ATOM 1583 N N . TYR A 1 204 ? 4.160 4.903 -3.803 1.00 93.88 204 TYR A N 1
ATOM 1584 C CA . TYR A 1 204 ? 3.972 5.767 -2.652 1.00 93.88 204 TYR A CA 1
ATOM 1585 C C . TYR A 1 204 ? 4.118 7.236 -3.046 1.00 93.88 204 TYR A C 1
ATOM 1587 O O . TYR A 1 204 ? 5.016 7.610 -3.801 1.00 93.88 204 TYR A O 1
ATOM 1595 N N . CYS A 1 205 ? 3.255 8.082 -2.499 1.00 93.56 205 CYS A N 1
ATOM 1596 C CA . CYS A 1 205 ? 3.396 9.532 -2.542 1.00 93.56 205 CYS A CA 1
ATOM 1597 C C . CYS A 1 205 ? 2.845 10.152 -1.255 1.00 93.56 205 CYS A C 1
ATOM 1599 O O . CYS A 1 205 ? 2.046 9.539 -0.538 1.00 93.56 205 CYS A O 1
ATOM 1601 N N . TYR A 1 206 ? 3.258 11.382 -0.953 1.00 96.06 206 TYR A N 1
ATOM 1602 C CA . TYR A 1 206 ? 2.588 12.153 0.089 1.00 96.06 206 TYR A CA 1
ATOM 1603 C C . TYR A 1 206 ? 1.309 12.797 -0.443 1.00 96.06 206 TYR A C 1
ATOM 1605 O O . TYR A 1 206 ? 1.185 13.137 -1.622 1.00 96.06 206 TYR A O 1
ATOM 1613 N N . ILE A 1 207 ? 0.364 12.982 0.469 1.00 95.44 207 ILE A N 1
ATOM 1614 C CA . ILE A 1 207 ? -0.954 13.570 0.218 1.00 95.44 207 ILE A CA 1
ATOM 1615 C C . ILE A 1 207 ? -1.094 14.911 0.941 1.00 95.44 207 ILE A C 1
ATOM 1617 O O . ILE A 1 207 ? -0.260 15.258 1.782 1.00 95.44 207 ILE A O 1
ATOM 1621 N N . GLY A 1 208 ? -2.136 15.684 0.625 1.00 93.62 208 GLY A N 1
ATOM 1622 C CA . GLY A 1 208 ? -2.347 17.030 1.170 1.00 93.62 208 GLY A CA 1
ATOM 1623 C C . GLY A 1 208 ? -2.257 17.115 2.696 1.00 93.62 208 GLY A C 1
ATOM 1624 O O . GLY A 1 208 ? -1.726 18.087 3.241 1.00 93.62 208 GLY A O 1
ATOM 1625 N N . GLY A 1 209 ? -2.665 16.061 3.406 1.00 94.50 209 GLY A N 1
ATOM 1626 C CA . GLY A 1 209 ? -2.589 16.021 4.860 1.00 94.50 209 GLY A CA 1
ATOM 1627 C C . GLY A 1 209 ? -1.154 15.983 5.405 1.00 94.50 209 GLY A C 1
ATOM 1628 O O . GLY A 1 209 ? -0.948 16.421 6.535 1.00 94.50 209 GLY A O 1
ATOM 1629 N N . ALA A 1 210 ? -0.149 15.585 4.612 1.00 96.31 210 ALA A N 1
ATOM 1630 C CA . ALA A 1 210 ? 1.267 15.723 4.968 1.00 96.31 210 ALA A CA 1
ATOM 1631 C C . ALA A 1 210 ? 1.721 17.180 4.978 1.00 96.31 210 ALA A C 1
ATOM 1633 O O . ALA A 1 210 ? 2.441 17.595 5.885 1.00 96.31 210 ALA A O 1
ATOM 1634 N N . LYS A 1 211 ? 1.264 17.969 3.997 1.00 95.06 211 LYS A N 1
ATOM 1635 C CA . LYS A 1 211 ? 1.539 19.406 3.949 1.00 95.06 211 LYS A CA 1
ATOM 1636 C C . LYS A 1 211 ? 0.892 20.112 5.140 1.00 95.06 211 LYS A C 1
ATOM 1638 O O . LYS A 1 211 ? 1.562 20.858 5.846 1.00 95.06 211 LYS A O 1
ATOM 1643 N N . ARG A 1 212 ? -0.366 19.781 5.444 1.00 93.44 212 ARG A N 1
ATOM 1644 C CA . ARG A 1 212 ? -1.038 20.287 6.647 1.00 93.44 212 ARG A CA 1
ATOM 1645 C C . ARG A 1 212 ? -0.321 19.868 7.934 1.00 93.44 212 ARG A C 1
ATOM 1647 O O . ARG A 1 212 ? -0.155 20.685 8.830 1.00 93.44 212 ARG A O 1
ATOM 1654 N N . ALA A 1 213 ? 0.134 18.619 8.029 1.00 94.94 213 ALA A N 1
ATOM 1655 C CA . ALA A 1 213 ? 0.896 18.144 9.183 1.00 94.94 213 ALA A CA 1
ATOM 1656 C C . ALA A 1 213 ? 2.237 18.883 9.341 1.00 94.94 213 ALA A C 1
ATOM 1658 O O . ALA A 1 213 ? 2.678 19.119 10.464 1.00 94.94 213 ALA A O 1
ATOM 1659 N N . GLN A 1 214 ? 2.883 19.271 8.237 1.00 95.50 214 GLN A N 1
ATOM 1660 C CA . GLN A 1 214 ? 4.074 20.124 8.254 1.00 95.50 214 GLN A CA 1
ATOM 1661 C C . GLN A 1 214 ? 3.769 21.505 8.833 1.00 95.50 214 GLN A C 1
ATOM 1663 O O . GLN A 1 214 ? 4.495 21.972 9.709 1.00 95.50 214 GLN A O 1
ATOM 1668 N N . ASP A 1 215 ? 2.687 22.123 8.362 1.00 94.19 215 ASP A N 1
ATOM 1669 C CA . ASP A 1 215 ? 2.324 23.495 8.713 1.00 94.19 215 ASP A CA 1
ATOM 1670 C C . ASP A 1 215 ? 1.785 23.605 10.153 1.00 94.19 215 ASP A C 1
ATOM 1672 O O . ASP A 1 215 ? 2.108 24.556 10.860 1.00 94.19 215 ASP A O 1
ATOM 1676 N N . GLU 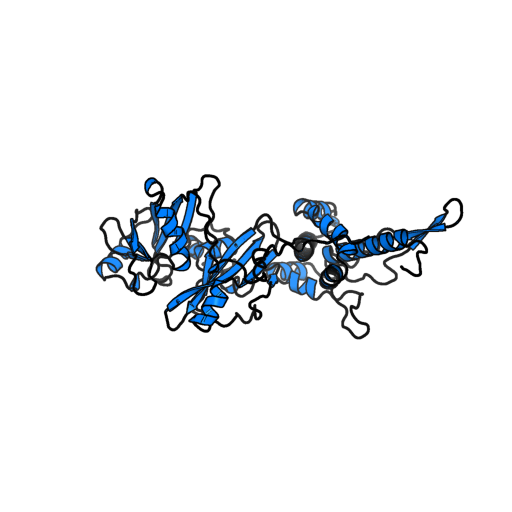A 1 216 ? 1.001 22.623 10.612 1.00 93.75 216 GLU A N 1
ATOM 1677 C CA . GLU A 1 216 ? 0.347 22.645 11.931 1.00 93.75 216 GLU A CA 1
ATOM 1678 C C . GLU A 1 216 ? 1.149 21.947 13.041 1.00 93.75 216 GLU A C 1
ATOM 1680 O O . GLU A 1 216 ? 0.972 22.266 14.216 1.00 93.75 216 GLU A O 1
ATOM 1685 N N . ALA A 1 217 ? 1.979 20.957 12.699 1.00 93.94 217 ALA A N 1
ATOM 1686 C CA . ALA A 1 217 ? 2.580 20.043 13.676 1.00 93.94 217 ALA A CA 1
ATOM 1687 C C . ALA A 1 217 ? 4.040 19.664 13.368 1.00 93.94 217 ALA A C 1
ATOM 1689 O O . ALA A 1 217 ? 4.572 18.729 13.969 1.00 93.94 217 ALA A O 1
ATOM 1690 N N . HIS A 1 218 ? 4.702 20.381 12.452 1.00 94.19 218 HIS A N 1
ATOM 1691 C CA . HIS A 1 218 ? 6.111 20.180 12.097 1.00 94.19 218 HIS A CA 1
ATOM 1692 C C . HIS A 1 218 ? 6.454 18.739 11.685 1.00 94.19 218 HIS A C 1
ATOM 1694 O O . HIS A 1 218 ? 7.520 18.216 12.019 1.00 94.19 218 HIS A O 1
ATOM 1700 N N . PHE A 1 219 ? 5.547 18.084 10.956 1.00 96.00 219 PHE A N 1
ATOM 1701 C CA . PHE A 1 219 ? 5.814 16.778 10.359 1.00 96.00 219 PHE A CA 1
ATOM 1702 C C . PHE A 1 219 ? 7.080 16.806 9.488 1.00 96.00 219 PHE A C 1
ATOM 1704 O O . PHE A 1 219 ? 7.304 17.734 8.713 1.00 96.00 219 PHE A O 1
ATOM 1711 N N . VAL A 1 220 ? 7.896 15.758 9.582 1.00 94.94 220 VAL A N 1
ATOM 1712 C CA . VAL A 1 220 ? 9.093 15.579 8.752 1.00 94.94 220 VAL A CA 1
ATOM 1713 C C . VAL A 1 220 ? 8.878 14.357 7.859 1.00 94.94 220 VAL A C 1
ATOM 1715 O O . VAL A 1 220 ? 8.463 13.319 8.385 1.00 94.94 220 VAL A O 1
ATOM 1718 N N . PRO A 1 221 ? 9.161 14.449 6.543 1.00 95.12 221 PRO A N 1
ATOM 1719 C CA . PRO A 1 221 ? 9.116 13.304 5.642 1.00 95.12 221 PRO A CA 1
ATOM 1720 C C . PRO A 1 221 ? 9.891 12.096 6.190 1.00 95.12 221 PRO A C 1
ATOM 1722 O O . PRO A 1 221 ? 10.939 12.238 6.825 1.00 95.12 221 PRO A O 1
ATOM 1725 N N . LEU A 1 222 ? 9.373 10.893 5.941 1.00 93.94 222 LEU A N 1
ATOM 1726 C CA . LEU A 1 222 ? 10.069 9.643 6.226 1.00 93.94 222 LEU A CA 1
ATOM 1727 C C . LEU A 1 222 ? 11.416 9.629 5.496 1.00 93.94 222 LEU A C 1
ATOM 1729 O O . LEU A 1 222 ? 11.502 10.022 4.340 1.00 93.94 222 LEU A O 1
ATOM 1733 N N . SER A 1 223 ? 12.463 9.109 6.139 1.00 91.06 223 SER A N 1
ATOM 1734 C CA . SER A 1 223 ? 13.805 9.033 5.539 1.00 91.06 223 SER A CA 1
ATOM 1735 C C . SER A 1 223 ? 13.850 8.216 4.244 1.00 91.06 223 SER A C 1
ATOM 1737 O O . SER A 1 223 ? 14.702 8.454 3.398 1.00 91.06 223 SER A O 1
ATOM 1739 N N . GLU A 1 224 ? 12.946 7.243 4.108 1.00 91.50 224 GLU A N 1
ATOM 1740 C CA . GLU A 1 224 ? 12.765 6.436 2.895 1.00 91.50 224 GLU A CA 1
ATOM 1741 C C . GLU A 1 224 ? 12.137 7.240 1.742 1.00 91.50 224 GLU A C 1
ATOM 1743 O O . GLU A 1 224 ? 12.353 6.919 0.579 1.00 91.50 224 GLU A O 1
ATOM 1748 N N . PHE A 1 225 ? 11.407 8.312 2.066 1.00 94.69 225 PHE A N 1
ATOM 1749 C CA . PHE A 1 225 ? 10.674 9.166 1.134 1.00 94.69 225 PHE A CA 1
ATOM 1750 C C . PHE A 1 225 ? 10.977 10.650 1.433 1.00 94.69 225 PHE A C 1
ATOM 1752 O O . PHE A 1 225 ? 10.129 11.345 2.004 1.00 94.69 225 PHE A O 1
ATOM 1759 N N . PRO A 1 226 ? 12.194 11.144 1.137 1.00 92.00 226 PRO A N 1
ATOM 1760 C CA . PRO A 1 226 ? 12.662 12.450 1.610 1.00 92.00 226 PRO A CA 1
ATOM 1761 C C . PRO A 1 226 ? 11.986 13.651 0.930 1.00 92.00 226 PRO A C 1
ATOM 1763 O O . PRO A 1 226 ? 11.816 14.695 1.557 1.00 92.00 226 PRO A O 1
ATOM 1766 N N . ASP A 1 227 ? 11.591 13.519 -0.336 1.00 89.31 227 ASP A N 1
ATOM 1767 C CA . ASP A 1 227 ? 10.856 14.542 -1.080 1.00 89.31 227 ASP A CA 1
ATOM 1768 C C . ASP A 1 227 ? 9.343 14.398 -0.861 1.00 89.31 227 ASP A C 1
ATOM 1770 O O . ASP A 1 227 ? 8.747 13.361 -1.171 1.00 89.31 227 ASP A O 1
ATOM 1774 N N . LEU A 1 228 ? 8.720 15.466 -0.355 1.00 90.25 228 LEU A N 1
ATOM 1775 C CA . LEU A 1 228 ? 7.283 15.550 -0.106 1.00 90.25 228 LEU A CA 1
ATOM 1776 C C . LEU A 1 228 ? 6.454 15.547 -1.403 1.00 90.25 228 LEU A C 1
ATOM 1778 O O . LEU A 1 228 ? 5.292 15.160 -1.381 1.00 90.25 228 LEU A O 1
ATOM 1782 N N . ARG A 1 229 ? 7.020 15.979 -2.534 1.00 87.94 229 ARG A N 1
ATOM 1783 C CA . ARG A 1 229 ? 6.351 15.933 -3.850 1.00 87.94 229 ARG A CA 1
ATOM 1784 C C . ARG A 1 229 ? 6.803 14.751 -4.705 1.00 87.94 229 ARG A C 1
ATOM 1786 O O . ARG A 1 229 ? 6.278 14.557 -5.800 1.00 87.94 229 ARG A O 1
ATOM 1793 N N . GLY A 1 230 ? 7.736 13.953 -4.191 1.00 79.88 230 GLY A N 1
ATOM 1794 C CA . GLY A 1 230 ? 8.272 12.789 -4.875 1.00 79.88 230 GLY A CA 1
ATOM 1795 C C . GLY A 1 230 ? 7.214 11.709 -5.096 1.00 79.88 230 GLY A C 1
ATOM 1796 O O . GLY A 1 230 ? 6.339 11.474 -4.255 1.00 79.88 230 GLY A O 1
ATOM 1797 N N . LYS A 1 231 ? 7.336 11.024 -6.233 1.00 84.12 231 LYS A N 1
ATOM 1798 C CA . LYS A 1 231 ? 6.664 9.756 -6.513 1.00 84.12 231 LYS A CA 1
ATOM 1799 C C . LYS A 1 231 ? 7.681 8.643 -6.322 1.00 84.12 231 LYS A C 1
ATOM 1801 O O . LYS A 1 231 ? 8.771 8.699 -6.884 1.00 84.12 231 LYS A O 1
ATOM 1806 N N . TYR A 1 232 ? 7.323 7.654 -5.520 1.00 82.69 232 TYR A N 1
ATOM 1807 C CA . TYR A 1 232 ? 8.190 6.531 -5.206 1.00 82.69 232 TYR A CA 1
ATOM 1808 C C . TYR A 1 232 ? 7.546 5.274 -5.736 1.00 82.69 232 TYR A C 1
ATOM 1810 O O . TYR A 1 232 ? 6.387 5.000 -5.439 1.00 82.69 232 TYR A O 1
ATOM 1818 N N . GLU A 1 233 ? 8.301 4.493 -6.488 1.00 81.44 233 GLU A N 1
ATOM 1819 C CA . GLU A 1 233 ? 7.828 3.233 -7.030 1.00 81.44 233 GLU A CA 1
ATOM 1820 C C . GLU A 1 233 ? 8.764 2.125 -6.586 1.00 81.44 233 GLU A C 1
ATOM 1822 O O . GLU A 1 233 ? 9.982 2.293 -6.510 1.00 81.44 233 GLU A O 1
ATOM 1827 N N . SER A 1 234 ? 8.185 0.991 -6.239 1.00 74.50 234 SER A N 1
ATOM 1828 C CA . SER A 1 234 ? 8.937 -0.187 -5.866 1.00 74.50 234 SER A CA 1
ATOM 1829 C C . SER A 1 234 ? 8.110 -1.407 -6.204 1.00 74.50 234 SER A C 1
ATOM 1831 O O . SER A 1 234 ? 6.930 -1.455 -5.888 1.00 74.50 234 SER A O 1
ATOM 1833 N N . PRO A 1 235 ? 8.705 -2.450 -6.771 1.00 64.12 235 PRO A N 1
ATOM 1834 C CA . PRO A 1 235 ? 8.009 -3.714 -6.965 1.00 64.12 235 PRO A CA 1
ATOM 1835 C C . PRO A 1 235 ? 7.845 -4.536 -5.688 1.00 64.12 235 PRO A C 1
ATOM 1837 O O . PRO A 1 235 ? 7.207 -5.586 -5.670 1.00 64.12 235 PRO A O 1
ATOM 1840 N N . TYR A 1 236 ? 8.451 -4.055 -4.607 1.00 75.44 236 TYR A N 1
ATOM 1841 C CA . TYR A 1 236 ? 8.323 -4.601 -3.274 1.00 75.44 236 TYR A CA 1
ATOM 1842 C C . TYR A 1 236 ? 7.639 -3.616 -2.363 1.00 75.44 236 TYR A C 1
ATOM 1844 O O . TYR A 1 236 ? 7.851 -2.405 -2.452 1.00 75.44 236 TYR A O 1
ATOM 1852 N N . LEU A 1 237 ? 6.887 -4.162 -1.419 1.00 84.94 237 LEU A N 1
ATOM 1853 C CA . LEU A 1 237 ? 6.294 -3.364 -0.374 1.00 84.94 237 LEU A CA 1
ATOM 1854 C C . LEU A 1 237 ? 7.411 -2.665 0.412 1.00 84.94 237 LEU A C 1
ATOM 1856 O O . LEU A 1 237 ? 8.249 -3.324 1.039 1.00 84.94 237 LEU A O 1
ATOM 1860 N N . PHE A 1 238 ? 7.412 -1.334 0.367 1.00 88.31 238 PHE A N 1
ATOM 1861 C CA . PHE A 1 238 ? 8.445 -0.509 0.988 1.00 88.31 238 PHE A CA 1
ATOM 1862 C C . PHE A 1 238 ? 8.666 -0.897 2.461 1.00 88.31 238 PHE A C 1
ATOM 1864 O O . PHE A 1 238 ? 7.680 -1.137 3.166 1.00 88.31 238 PHE A O 1
ATOM 1871 N N . PRO A 1 239 ? 9.914 -0.958 2.960 1.00 89.12 239 PRO A N 1
ATOM 1872 C CA . PRO A 1 239 ? 10.256 -1.129 4.373 1.00 89.12 239 PRO A CA 1
ATOM 1873 C C . PRO A 1 239 ? 9.364 -0.395 5.383 1.00 89.12 239 PRO A C 1
ATOM 1875 O O . PRO A 1 239 ? 9.036 -0.971 6.426 1.00 89.12 239 PRO A O 1
ATOM 1878 N N . SER A 1 240 ? 8.924 0.836 5.098 1.00 90.38 240 SER A N 1
ATOM 1879 C CA . SER A 1 240 ? 7.979 1.574 5.955 1.00 90.38 240 SER A CA 1
ATOM 1880 C C . SER A 1 240 ? 6.629 0.870 6.156 1.00 90.38 240 SER A C 1
ATOM 1882 O O . SER A 1 240 ? 5.938 1.157 7.134 1.00 90.38 240 SER A O 1
ATOM 1884 N N . PHE A 1 241 ? 6.270 -0.075 5.285 1.00 92.75 241 PHE A N 1
ATOM 1885 C CA . PHE A 1 241 ? 5.051 -0.884 5.320 1.00 92.75 241 PHE A CA 1
ATOM 1886 C C . PHE A 1 241 ? 5.335 -2.371 5.573 1.00 92.75 241 PHE A C 1
ATOM 1888 O O . PHE A 1 241 ? 4.681 -2.970 6.424 1.00 92.75 241 PHE A O 1
ATOM 1895 N N . SER A 1 242 ? 6.322 -2.980 4.911 1.00 90.38 242 SER A N 1
ATOM 1896 C CA . SER A 1 242 ? 6.610 -4.417 5.058 1.00 90.38 242 SER A CA 1
ATOM 1897 C C . SER A 1 242 ? 7.076 -4.788 6.468 1.00 90.38 242 SER A C 1
ATOM 1899 O O . SER A 1 242 ? 6.657 -5.814 6.999 1.00 90.38 242 SER A O 1
ATOM 1901 N N . ASN A 1 243 ? 7.811 -3.904 7.154 1.00 89.12 243 ASN A N 1
ATOM 1902 C CA . ASN A 1 243 ? 8.187 -4.096 8.562 1.00 89.12 243 ASN A CA 1
ATOM 1903 C C . ASN A 1 243 ? 6.998 -4.034 9.544 1.00 89.12 243 ASN A C 1
ATOM 1905 O O . ASN A 1 243 ? 7.178 -4.260 10.743 1.00 89.12 243 ASN A O 1
ATOM 1909 N N . ARG A 1 244 ? 5.796 -3.683 9.069 1.00 90.31 244 ARG A N 1
ATOM 1910 C CA . ARG A 1 244 ? 4.547 -3.685 9.848 1.00 90.31 244 ARG A CA 1
ATOM 1911 C C . ARG A 1 244 ? 3.744 -4.976 9.671 1.00 90.31 244 ARG A C 1
ATOM 1913 O O . ARG A 1 244 ? 2.714 -5.138 10.319 1.00 90.31 244 ARG A O 1
ATOM 1920 N N . VAL A 1 245 ? 4.202 -5.885 8.811 1.00 89.94 245 VAL A N 1
ATOM 1921 C CA . VAL A 1 245 ? 3.535 -7.152 8.506 1.00 89.94 245 VAL A CA 1
ATOM 1922 C C . VAL A 1 245 ? 4.266 -8.295 9.202 1.00 89.94 245 VAL A C 1
ATOM 1924 O O . VAL A 1 245 ? 5.493 -8.377 9.195 1.00 89.94 245 VAL A O 1
ATOM 1927 N N . MET A 1 246 ? 3.511 -9.204 9.821 1.00 85.56 246 MET A N 1
ATOM 1928 C CA . MET A 1 246 ? 4.093 -10.395 10.433 1.00 85.56 246 MET A CA 1
ATOM 1929 C C . MET A 1 246 ? 4.656 -11.338 9.358 1.00 85.56 246 MET A C 1
ATOM 1931 O O . MET A 1 246 ? 3.944 -11.736 8.437 1.00 85.56 246 MET A O 1
ATOM 1935 N N . ALA A 1 247 ? 5.924 -11.731 9.502 1.00 83.06 247 ALA A N 1
ATOM 1936 C CA . ALA A 1 247 ? 6.586 -12.642 8.572 1.00 83.06 247 ALA A CA 1
ATOM 1937 C C . ALA A 1 247 ? 5.870 -14.002 8.472 1.00 83.06 247 ALA A C 1
ATOM 1939 O O . ALA A 1 247 ? 5.435 -14.558 9.483 1.00 83.06 247 ALA A O 1
ATOM 1940 N N . ARG A 1 248 ? 5.809 -14.567 7.256 1.00 80.81 248 ARG A N 1
ATOM 1941 C CA . ARG A 1 248 ? 5.088 -15.821 6.962 1.00 80.81 248 ARG A CA 1
ATOM 1942 C C . ARG A 1 248 ? 5.569 -17.032 7.771 1.00 80.81 248 ARG A C 1
ATOM 1944 O O . ARG A 1 248 ? 4.751 -17.862 8.133 1.00 80.81 248 ARG A O 1
ATOM 1951 N N . GLY A 1 249 ? 6.862 -17.111 8.090 1.00 78.38 249 GLY A N 1
ATOM 1952 C CA . GLY A 1 249 ? 7.458 -18.242 8.816 1.00 78.38 249 GLY A CA 1
ATOM 1953 C C . GLY A 1 249 ? 7.325 -18.203 10.344 1.00 78.38 249 GLY A C 1
ATOM 1954 O O . GLY A 1 249 ? 7.932 -19.031 11.018 1.00 78.38 249 GLY A O 1
ATOM 1955 N N . ARG A 1 250 ? 6.602 -17.232 10.920 1.00 85.00 250 ARG A N 1
ATOM 1956 C CA . ARG A 1 250 ? 6.442 -17.128 12.379 1.00 85.00 250 ARG A CA 1
ATOM 1957 C C . ARG A 1 250 ? 5.485 -18.210 12.908 1.00 85.00 250 ARG A C 1
ATOM 1959 O O . ARG A 1 250 ? 4.365 -18.283 12.404 1.00 85.00 250 ARG A O 1
ATOM 1966 N N . PRO A 1 251 ? 5.863 -18.993 13.942 1.00 86.31 251 PRO A N 1
ATOM 1967 C CA . PRO A 1 251 ? 5.009 -20.057 14.486 1.00 86.31 251 PRO A CA 1
ATOM 1968 C C . PRO A 1 251 ? 3.638 -19.575 14.980 1.00 86.31 251 PRO A C 1
ATOM 1970 O O . PRO A 1 251 ? 2.674 -20.327 14.956 1.00 86.31 251 PRO A O 1
ATOM 1973 N N . ASP A 1 252 ? 3.547 -18.318 15.416 1.00 89.06 252 ASP A N 1
ATOM 1974 C CA . ASP A 1 252 ? 2.343 -17.679 15.951 1.00 89.06 252 ASP A CA 1
ATOM 1975 C C . ASP A 1 252 ? 1.527 -16.901 14.897 1.00 89.06 252 ASP A C 1
ATOM 1977 O O . ASP A 1 252 ? 0.596 -16.173 15.250 1.00 89.06 252 ASP A O 1
ATOM 1981 N N . ARG A 1 253 ? 1.848 -17.027 13.598 1.00 89.12 253 ARG A N 1
ATOM 1982 C CA . ARG A 1 253 ? 1.194 -16.238 12.539 1.00 89.12 253 ARG A CA 1
ATOM 1983 C C . ARG A 1 253 ? -0.296 -16.513 12.414 1.00 89.12 253 ARG A C 1
ATOM 1985 O O . ARG A 1 253 ? -1.070 -15.564 12.315 1.00 89.12 253 ARG A O 1
ATOM 1992 N N . ASP A 1 254 ? -0.709 -17.771 12.433 1.00 88.38 254 ASP A N 1
ATOM 1993 C CA . ASP A 1 254 ? -2.122 -18.114 12.260 1.00 88.38 254 ASP A CA 1
ATOM 1994 C C . ASP A 1 254 ? -2.963 -17.594 13.428 1.00 88.38 254 ASP A C 1
ATOM 1996 O O . ASP A 1 254 ? -4.067 -17.081 13.233 1.00 88.38 254 ASP A O 1
ATOM 2000 N N . ASP A 1 255 ? -2.426 -17.674 14.646 1.00 89.06 255 ASP A N 1
ATOM 2001 C CA . ASP A 1 255 ? -3.036 -17.107 15.846 1.00 89.06 255 ASP A CA 1
ATOM 2002 C C . ASP A 1 255 ? -3.208 -15.598 15.689 1.00 89.06 255 ASP A C 1
ATOM 2004 O O . ASP A 1 255 ? -4.308 -15.083 15.899 1.00 89.06 255 ASP A O 1
ATOM 2008 N N . TYR A 1 256 ? -2.161 -14.903 15.236 1.00 89.38 256 TYR A N 1
ATOM 2009 C CA . TYR A 1 256 ? -2.201 -13.472 14.957 1.00 89.38 256 TYR A CA 1
ATOM 2010 C C . TYR A 1 256 ? -3.240 -13.100 13.894 1.00 89.38 256 TYR A C 1
ATOM 2012 O O . TYR A 1 256 ? -4.039 -12.192 14.127 1.00 89.38 256 TYR A O 1
ATOM 2020 N N . LEU A 1 257 ? -3.300 -13.810 12.766 1.00 90.25 257 LEU A N 1
ATOM 2021 C CA . LEU A 1 257 ? -4.284 -13.537 11.713 1.00 90.25 257 LEU A CA 1
ATOM 2022 C C . LEU A 1 257 ? -5.716 -13.733 12.200 1.00 90.25 257 LEU A C 1
ATOM 2024 O O . LEU A 1 257 ? -6.587 -12.912 11.902 1.00 90.25 257 LEU A O 1
ATOM 2028 N N . ARG A 1 258 ? -5.955 -14.732 13.061 1.00 88.75 258 ARG A N 1
ATOM 2029 C CA . ARG A 1 258 ? -7.253 -14.875 13.727 1.00 88.75 258 ARG A CA 1
ATOM 2030 C C . ARG A 1 258 ? -7.590 -13.648 14.572 1.00 88.75 258 ARG A C 1
ATOM 2032 O O . ARG A 1 258 ? -8.746 -13.236 14.555 1.00 88.75 258 ARG A O 1
ATOM 2039 N N . THR A 1 259 ? -6.629 -13.015 15.257 1.00 87.81 259 THR A N 1
ATOM 2040 C CA . THR A 1 259 ? -6.883 -11.766 16.018 1.00 87.81 259 THR A CA 1
ATOM 2041 C C . THR A 1 259 ? -7.306 -10.585 15.137 1.00 87.81 259 THR A C 1
ATOM 2043 O O . THR A 1 259 ? -7.990 -9.680 15.618 1.00 87.81 259 THR A O 1
ATOM 2046 N N . LEU A 1 260 ? -6.954 -10.623 13.848 1.00 88.56 260 LEU A N 1
ATOM 2047 C CA . LEU A 1 260 ? -7.365 -9.656 12.828 1.00 88.56 260 LEU A CA 1
ATOM 2048 C C . LEU A 1 260 ? -8.651 -10.070 12.092 1.00 88.56 260 LEU A C 1
ATOM 2050 O O . LEU A 1 260 ? -9.176 -9.300 11.298 1.00 88.56 260 LEU A O 1
ATOM 2054 N N . GLY A 1 261 ? -9.177 -11.276 12.335 1.00 84.69 261 GLY A N 1
ATOM 2055 C CA . GLY A 1 261 ? -10.315 -11.808 11.580 1.00 84.69 261 GLY A CA 1
ATOM 2056 C C . GLY A 1 261 ? -9.988 -12.103 10.111 1.00 84.69 261 GLY A C 1
ATOM 2057 O O . GLY A 1 261 ? -10.874 -11.986 9.266 1.00 84.69 261 GLY A O 1
ATOM 2058 N N . LEU A 1 262 ? -8.731 -12.447 9.816 1.00 87.50 262 LEU A N 1
ATOM 2059 C CA . LEU A 1 262 ? -8.224 -12.754 8.476 1.00 87.50 262 LEU A CA 1
ATOM 2060 C C . LEU A 1 262 ? -8.003 -14.268 8.284 1.00 87.50 262 LEU A C 1
ATOM 2062 O O . LEU A 1 262 ? -7.759 -14.972 9.272 1.00 87.50 262 LEU A O 1
ATOM 2066 N N . PRO A 1 263 ? -8.083 -14.779 7.037 1.00 84.56 263 PRO A N 1
ATOM 2067 C CA . PRO A 1 263 ? -7.759 -16.170 6.725 1.00 84.56 263 PRO A CA 1
ATOM 2068 C C . PRO A 1 263 ? -6.249 -16.436 6.841 1.00 84.56 263 PRO A C 1
ATOM 2070 O O . PRO A 1 263 ? -5.441 -15.509 6.855 1.00 84.56 263 PRO A O 1
ATOM 2073 N N . ALA A 1 264 ? -5.853 -17.708 6.947 1.00 80.75 264 ALA A N 1
ATOM 2074 C CA . ALA A 1 264 ? -4.456 -18.095 7.182 1.00 80.75 264 ALA A CA 1
ATOM 2075 C C . ALA A 1 264 ? -3.520 -17.759 6.004 1.00 80.75 264 ALA A C 1
ATOM 2077 O O . ALA A 1 264 ? -2.328 -17.528 6.194 1.00 80.75 264 ALA A O 1
ATOM 2078 N N . ASP A 1 265 ? -4.039 -17.686 4.785 1.00 78.25 265 ASP A N 1
ATOM 2079 C CA . ASP A 1 265 ? -3.300 -17.349 3.568 1.00 78.25 265 ASP A CA 1
ATOM 2080 C C . ASP A 1 265 ? -3.221 -15.841 3.284 1.00 78.25 265 ASP A C 1
ATOM 2082 O O . ASP A 1 265 ? -2.560 -15.459 2.320 1.00 78.25 265 ASP A O 1
ATOM 2086 N N . ALA A 1 266 ? -3.784 -14.996 4.163 1.00 82.25 266 ALA A N 1
ATOM 2087 C CA . ALA A 1 266 ? -3.857 -13.550 3.965 1.00 82.25 266 ALA A CA 1
ATOM 2088 C C . ALA A 1 266 ? -2.503 -12.916 3.602 1.00 82.25 266 ALA A C 1
ATOM 2090 O O . ALA A 1 266 ? -1.471 -13.160 4.256 1.00 82.25 266 ALA A O 1
ATOM 2091 N N . ASP A 1 267 ? -2.511 -12.084 2.565 1.00 85.50 267 ASP A N 1
ATOM 2092 C CA . ASP A 1 267 ? -1.321 -11.407 2.071 1.00 85.50 267 ASP A CA 1
ATOM 2093 C C . ASP A 1 267 ? -0.935 -10.171 2.910 1.00 85.50 267 ASP A C 1
ATOM 2095 O O . ASP A 1 267 ? -1.582 -9.798 3.892 1.00 85.50 267 ASP A O 1
ATOM 2099 N N . ALA A 1 268 ? 0.191 -9.543 2.560 1.00 88.69 268 ALA A N 1
ATOM 2100 C CA . ALA A 1 268 ? 0.703 -8.386 3.287 1.00 88.69 268 ALA A CA 1
ATOM 2101 C C . ALA A 1 268 ? -0.245 -7.175 3.236 1.00 88.69 268 ALA A C 1
ATOM 2103 O O . ALA A 1 268 ? -0.365 -6.453 4.228 1.00 88.69 268 ALA A O 1
ATOM 2104 N N . ILE A 1 269 ? -0.922 -6.959 2.109 1.00 89.06 269 ILE A N 1
ATOM 2105 C CA . ILE A 1 269 ? -1.862 -5.857 1.921 1.00 89.06 269 ILE A CA 1
ATOM 2106 C C . ILE A 1 269 ? -3.129 -6.119 2.730 1.00 89.06 269 ILE A C 1
ATOM 2108 O O . ILE A 1 269 ? -3.539 -5.245 3.488 1.00 89.06 269 ILE A O 1
ATOM 2112 N N . GLU A 1 270 ? -3.694 -7.324 2.685 1.00 87.12 270 GLU A N 1
ATOM 2113 C CA . GLU A 1 270 ? -4.843 -7.720 3.507 1.00 87.12 270 GLU A CA 1
ATOM 2114 C C . GLU A 1 270 ? -4.568 -7.560 5.008 1.00 87.12 270 GLU A C 1
ATOM 2116 O O . GLU A 1 270 ? -5.402 -7.020 5.741 1.00 87.12 270 GLU A O 1
ATOM 2121 N N . ILE A 1 271 ? -3.369 -7.944 5.464 1.00 89.94 271 ILE A N 1
ATOM 2122 C CA . ILE A 1 271 ? -2.932 -7.733 6.851 1.00 89.94 271 ILE A CA 1
ATOM 2123 C C . ILE A 1 271 ? -2.877 -6.240 7.186 1.00 89.94 271 ILE A C 1
ATOM 2125 O O . ILE A 1 271 ? -3.369 -5.828 8.242 1.00 89.94 271 ILE A O 1
ATOM 2129 N N . LEU A 1 272 ? -2.301 -5.407 6.316 1.00 91.44 272 LEU A N 1
ATOM 2130 C CA . LEU A 1 272 ? -2.206 -3.961 6.542 1.00 91.44 272 LEU A CA 1
ATOM 2131 C C . LEU A 1 272 ? -3.575 -3.275 6.578 1.00 91.44 272 LEU A C 1
ATOM 2133 O O . LEU A 1 272 ? -3.766 -2.385 7.405 1.00 91.44 272 LEU A O 1
ATOM 2137 N N . LYS A 1 273 ? -4.541 -3.717 5.760 1.00 88.50 273 LYS A N 1
ATOM 2138 C CA . LYS A 1 273 ? -5.909 -3.164 5.728 1.00 88.50 273 LYS A CA 1
ATOM 2139 C C . LYS A 1 273 ? -6.627 -3.265 7.074 1.00 88.50 273 LYS A C 1
ATOM 2141 O O . LYS A 1 273 ? -7.520 -2.465 7.331 1.00 88.50 273 LYS A O 1
ATOM 2146 N N . VAL A 1 274 ? -6.276 -4.245 7.910 1.00 86.50 274 VAL A N 1
ATOM 2147 C CA . VAL A 1 274 ? -6.984 -4.505 9.175 1.00 86.50 274 VAL A CA 1
ATOM 2148 C C . VAL A 1 274 ? -6.126 -4.232 10.406 1.00 86.50 274 VAL A C 1
ATOM 2150 O O . VAL A 1 274 ? -6.621 -3.718 11.405 1.00 86.50 274 VAL A O 1
ATOM 2153 N N . SER A 1 275 ? -4.836 -4.567 10.369 1.00 87.25 275 SER A N 1
ATOM 2154 C CA . SER A 1 275 ? -3.958 -4.495 11.547 1.00 87.25 275 SER A CA 1
ATOM 2155 C C . SER A 1 275 ? -3.626 -3.078 12.014 1.00 87.25 275 SER A C 1
ATOM 2157 O O . SER A 1 275 ? -3.112 -2.913 13.127 1.00 87.25 275 SER A O 1
ATOM 2159 N N . GLY A 1 276 ? -3.839 -2.072 11.161 1.00 84.31 276 GLY A N 1
ATOM 2160 C CA . GLY A 1 276 ? -3.331 -0.722 11.382 1.00 84.31 276 GLY A CA 1
ATOM 2161 C C . GLY A 1 276 ? -1.822 -0.600 11.146 1.00 84.31 276 GLY A C 1
ATOM 2162 O O . GLY A 1 276 ? -1.251 0.465 11.356 1.00 84.31 276 GLY A O 1
ATOM 2163 N N . GLY A 1 277 ? -1.127 -1.693 10.797 1.00 82.19 277 GLY A N 1
ATOM 2164 C CA . GLY A 1 277 ? 0.335 -1.732 10.739 1.00 82.19 277 GLY A CA 1
ATOM 2165 C C . GLY A 1 277 ? 1.011 -1.282 12.045 1.00 82.19 277 GLY A C 1
ATOM 2166 O O . GLY A 1 277 ? 2.068 -0.642 12.017 1.00 82.19 277 GLY A O 1
ATOM 2167 N N . TYR A 1 278 ? 0.368 -1.548 13.188 1.00 81.50 278 TYR A N 1
ATOM 2168 C CA . TYR A 1 278 ? 0.769 -1.000 14.480 1.00 81.50 278 TYR A CA 1
ATOM 2169 C C . TYR A 1 278 ? 2.180 -1.441 14.885 1.00 81.50 278 TYR A C 1
ATOM 2171 O O . TYR A 1 278 ? 2.485 -2.633 14.957 1.00 81.50 278 TYR A O 1
ATOM 2179 N N . ARG A 1 279 ? 3.021 -0.466 15.243 1.00 80.19 279 ARG A N 1
ATOM 2180 C CA . ARG A 1 279 ? 4.320 -0.692 15.880 1.00 80.19 279 ARG A CA 1
ATOM 2181 C C . ARG A 1 279 ? 4.431 0.166 17.131 1.00 80.19 279 ARG A C 1
ATOM 2183 O O . ARG A 1 279 ? 4.105 1.345 17.120 1.00 80.19 279 ARG A O 1
ATOM 2190 N N . VAL A 1 280 ? 4.954 -0.413 18.210 1.00 74.31 280 VAL A N 1
ATOM 2191 C CA . VAL A 1 280 ? 5.237 0.329 19.455 1.00 74.31 280 VAL A CA 1
ATOM 2192 C C . VAL A 1 280 ? 6.308 1.404 19.229 1.00 74.31 280 VAL A C 1
ATOM 2194 O O . VAL A 1 280 ? 6.332 2.420 19.916 1.00 74.31 280 VAL A O 1
ATOM 2197 N N . THR A 1 281 ? 7.191 1.178 18.257 1.00 76.62 281 THR A N 1
ATOM 2198 C CA . THR A 1 281 ? 8.374 1.999 17.985 1.00 76.62 281 THR A CA 1
ATOM 2199 C C . THR A 1 281 ? 8.084 3.280 17.208 1.00 76.62 281 THR A C 1
ATOM 2201 O O . THR A 1 281 ? 8.975 4.118 17.109 1.00 76.62 281 THR A O 1
ATOM 2204 N N . ASP A 1 282 ? 6.888 3.442 16.632 1.00 85.25 282 ASP A N 1
ATOM 2205 C CA . ASP A 1 282 ? 6.555 4.624 15.838 1.00 85.25 282 ASP A CA 1
ATOM 2206 C C . ASP A 1 282 ? 5.127 5.143 16.063 1.00 85.25 282 ASP A C 1
ATOM 2208 O O . ASP A 1 282 ? 4.342 4.595 16.836 1.00 85.25 282 ASP A O 1
ATOM 2212 N N . ALA A 1 283 ? 4.842 6.291 15.449 1.00 89.88 283 ALA A N 1
ATOM 2213 C CA . ALA A 1 283 ? 3.584 7.017 15.580 1.00 89.88 283 ALA A CA 1
ATOM 2214 C C . ALA A 1 283 ? 2.737 6.929 14.302 1.00 89.88 283 ALA A C 1
ATOM 2216 O O . ALA A 1 283 ? 1.997 7.862 14.002 1.00 89.88 283 ALA A O 1
ATOM 2217 N N . TYR A 1 284 ? 2.875 5.846 13.536 1.00 92.69 284 TYR A N 1
ATOM 2218 C CA . TYR A 1 284 ? 2.183 5.684 12.264 1.00 92.69 284 TYR A CA 1
ATOM 2219 C C . TYR A 1 284 ? 1.119 4.591 12.321 1.00 92.69 284 TYR A C 1
ATOM 2221 O O . TYR A 1 284 ? 1.219 3.633 13.090 1.00 92.69 284 TYR A O 1
ATOM 2229 N N . GLU A 1 285 ? 0.112 4.734 11.469 1.00 92.50 285 GLU A N 1
ATOM 2230 C CA . GLU A 1 285 ? -0.970 3.772 11.301 1.00 92.50 285 GLU A CA 1
ATOM 2231 C C . GLU A 1 285 ? -1.338 3.665 9.824 1.00 92.50 285 GLU A C 1
ATOM 2233 O O . GLU A 1 285 ? -1.441 4.672 9.128 1.00 92.50 285 GLU A O 1
ATOM 2238 N N . VAL A 1 286 ? -1.504 2.442 9.336 1.00 93.88 286 VAL A N 1
ATOM 2239 C CA . VAL A 1 286 ? -1.904 2.159 7.957 1.00 93.88 286 VAL A CA 1
ATOM 2240 C C . VAL A 1 286 ? -3.391 1.845 7.933 1.00 93.88 286 VAL A C 1
ATOM 2242 O O . VAL A 1 286 ? -3.858 1.049 8.740 1.00 93.88 286 VAL A O 1
ATOM 2245 N N . PHE A 1 287 ? -4.135 2.433 7.004 1.00 93.06 287 PHE A N 1
ATOM 2246 C CA . PHE A 1 287 ? -5.569 2.187 6.865 1.00 93.06 287 PHE A CA 1
ATOM 2247 C C . PHE A 1 287 ? -5.972 2.126 5.386 1.00 93.06 287 PHE A C 1
ATOM 2249 O O . PHE A 1 287 ? -5.325 2.752 4.549 1.00 93.06 287 PHE A O 1
ATOM 2256 N N . PRO A 1 288 ? -7.001 1.350 5.018 1.00 92.38 288 PRO A N 1
ATOM 2257 C CA . PRO A 1 288 ? -7.412 1.212 3.627 1.00 92.38 288 PRO A CA 1
ATOM 2258 C C . PRO A 1 288 ? -8.143 2.451 3.117 1.00 92.38 288 PRO A C 1
ATOM 2260 O O . PRO A 1 288 ? -8.854 3.114 3.877 1.00 92.38 288 PRO A O 1
ATOM 2263 N N . LYS A 1 289 ? -8.069 2.691 1.802 1.00 91.50 289 LYS A N 1
ATOM 2264 C CA . LYS A 1 289 ? -9.055 3.541 1.138 1.00 91.50 289 LYS A CA 1
ATOM 2265 C C . LYS A 1 289 ? -10.447 2.936 1.319 1.00 91.50 289 LYS A C 1
ATOM 2267 O O . LYS A 1 289 ? -10.648 1.738 1.107 1.00 91.50 289 LYS A O 1
ATOM 2272 N N . LEU A 1 290 ? -11.409 3.764 1.707 1.00 90.88 290 LEU A N 1
ATOM 2273 C CA . LEU A 1 290 ? -12.811 3.373 1.742 1.00 90.88 290 LEU A CA 1
ATOM 2274 C C . LEU A 1 290 ? -13.308 3.119 0.317 1.00 90.88 290 LEU A C 1
ATOM 2276 O O . LEU A 1 290 ? -13.178 3.973 -0.555 1.00 90.88 290 LEU A O 1
ATOM 2280 N N . ALA A 1 291 ? -13.880 1.939 0.092 1.00 84.94 291 ALA A N 1
ATOM 2281 C CA . ALA A 1 291 ? -14.419 1.551 -1.202 1.00 84.94 291 ALA A CA 1
ATOM 2282 C C . ALA A 1 291 ? -15.943 1.691 -1.200 1.00 84.94 291 ALA A C 1
ATOM 2284 O O . ALA A 1 291 ? -16.635 1.062 -0.391 1.00 84.94 291 ALA A O 1
ATOM 2285 N N . LYS A 1 292 ? -16.453 2.501 -2.126 1.00 85.06 292 LYS A N 1
ATOM 2286 C CA . LYS A 1 292 ? -17.870 2.559 -2.467 1.00 85.06 292 LYS A CA 1
ATOM 2287 C C . LYS A 1 292 ? -18.153 1.514 -3.544 1.00 85.06 292 LYS A C 1
ATOM 2289 O O . LYS A 1 292 ? -17.457 1.458 -4.550 1.00 85.06 292 LYS A O 1
ATOM 2294 N N . ARG A 1 293 ? -19.145 0.661 -3.310 1.00 85.19 293 ARG A N 1
ATOM 2295 C CA . ARG A 1 293 ? -19.627 -0.317 -4.294 1.00 85.19 293 ARG A CA 1
ATOM 2296 C C . ARG A 1 293 ? -20.562 0.367 -5.293 1.00 85.19 293 ARG A C 1
ATOM 2298 O O . ARG A 1 293 ? -21.124 1.416 -4.985 1.00 85.19 293 ARG A O 1
ATOM 2305 N N . ASP A 1 294 ? -20.806 -0.272 -6.435 1.00 80.06 294 ASP A N 1
ATOM 2306 C CA . ASP A 1 294 ? -21.705 0.244 -7.484 1.00 80.06 294 ASP A CA 1
ATOM 2307 C C . ASP A 1 294 ? -23.132 0.525 -6.981 1.00 80.06 294 ASP A C 1
ATOM 2309 O O . ASP A 1 294 ? -23.811 1.426 -7.467 1.00 80.06 294 ASP A O 1
ATOM 2313 N N . ASP A 1 295 ? -23.589 -0.212 -5.961 1.00 82.94 295 ASP A N 1
ATOM 2314 C CA . ASP A 1 295 ? -24.891 -0.009 -5.313 1.00 82.94 295 ASP A CA 1
ATOM 2315 C C . ASP A 1 295 ? -24.902 1.135 -4.276 1.00 82.94 295 ASP A C 1
ATOM 2317 O O . ASP A 1 295 ? -25.922 1.374 -3.624 1.00 82.94 295 ASP A O 1
ATOM 2321 N N . GLY A 1 296 ? -23.779 1.841 -4.122 1.00 87.62 296 GLY A N 1
ATOM 2322 C CA . GLY A 1 296 ? -23.563 2.928 -3.173 1.00 87.62 296 GLY A CA 1
ATOM 2323 C C . GLY A 1 296 ? -23.187 2.474 -1.763 1.00 87.62 296 GLY A C 1
ATOM 2324 O O . GLY A 1 296 ? -22.939 3.330 -0.910 1.00 87.62 296 GLY A O 1
ATOM 2325 N N . ARG A 1 297 ? -23.139 1.165 -1.486 1.00 92.38 297 ARG A N 1
ATOM 2326 C CA . ARG A 1 297 ? -22.814 0.646 -0.152 1.00 92.38 297 ARG A CA 1
ATOM 2327 C C . ARG A 1 297 ? -21.318 0.625 0.108 1.00 92.38 297 ARG A C 1
ATOM 2329 O O . ARG A 1 297 ? -20.507 0.520 -0.809 1.00 92.38 297 ARG A O 1
ATOM 2336 N N . PHE A 1 298 ? -20.954 0.637 1.382 1.00 93.19 298 PHE A N 1
ATOM 2337 C CA . PHE A 1 298 ? -19.581 0.429 1.825 1.00 93.19 298 PHE A CA 1
ATOM 2338 C C . PHE A 1 298 ? -19.518 -0.468 3.056 1.00 93.19 298 PHE A C 1
ATOM 2340 O O . PHE A 1 298 ? -20.503 -0.709 3.760 1.00 93.19 298 PHE A O 1
ATOM 2347 N N . THR A 1 299 ? -18.324 -0.981 3.321 1.00 92.31 299 THR A N 1
ATOM 2348 C CA . THR A 1 299 ? -17.997 -1.674 4.564 1.00 92.31 299 THR A CA 1
ATOM 2349 C C . THR A 1 299 ? -16.601 -1.255 4.989 1.00 92.31 299 THR A C 1
ATOM 2351 O O . THR A 1 299 ? -15.680 -1.232 4.176 1.00 92.31 299 THR A O 1
ATOM 2354 N N . CYS A 1 300 ? -16.447 -0.910 6.261 1.00 92.00 300 CYS A N 1
ATOM 2355 C CA . CYS A 1 300 ? -15.180 -0.493 6.840 1.00 92.00 300 CYS A CA 1
ATOM 2356 C C . CYS A 1 300 ? -14.944 -1.239 8.148 1.00 92.00 300 CYS A C 1
ATOM 2358 O O . CYS A 1 300 ? -15.861 -1.373 8.956 1.00 92.00 300 CYS A O 1
ATOM 2360 N N . ARG A 1 301 ? -13.711 -1.701 8.365 1.00 92.62 301 ARG A N 1
ATOM 2361 C CA . ARG A 1 301 ? -13.276 -2.295 9.630 1.00 92.62 301 ARG A CA 1
ATOM 2362 C C . ARG A 1 301 ? -12.125 -1.496 10.206 1.00 92.62 301 ARG A C 1
ATOM 2364 O O . ARG A 1 301 ? -11.203 -1.148 9.476 1.00 92.62 301 ARG A O 1
ATOM 2371 N N . PHE A 1 302 ? -12.169 -1.248 11.507 1.00 92.12 302 PHE A N 1
ATOM 2372 C CA . PHE A 1 302 ? -11.090 -0.591 12.238 1.00 92.12 302 PHE A CA 1
ATOM 2373 C C . PHE A 1 302 ? -11.141 -0.959 13.721 1.00 92.12 302 PHE A C 1
ATOM 2375 O O . PHE A 1 302 ? -12.176 -1.386 14.246 1.00 92.12 302 PHE A O 1
ATOM 2382 N N . PHE A 1 303 ? -10.015 -0.786 14.409 1.00 93.12 303 PHE A N 1
ATOM 2383 C CA . PHE A 1 303 ? -9.969 -0.937 15.856 1.00 93.12 303 PHE A CA 1
ATOM 2384 C C . PHE A 1 303 ? -10.463 0.326 16.565 1.00 93.12 303 PHE A C 1
ATOM 2386 O O . PHE A 1 303 ? -10.119 1.445 16.195 1.00 93.12 303 PHE A O 1
ATOM 2393 N N . LEU A 1 304 ? -11.264 0.141 17.613 1.00 94.00 304 LEU A N 1
ATOM 2394 C CA . LEU A 1 304 ? -11.851 1.218 18.406 1.00 94.00 304 LEU A CA 1
ATOM 2395 C C . LEU A 1 304 ? -10.775 2.124 19.025 1.00 94.00 304 LEU A C 1
ATOM 2397 O O . LEU A 1 304 ? -9.919 1.668 19.792 1.00 94.00 304 LEU A O 1
ATOM 2401 N N . HIS A 1 305 ? -10.848 3.427 18.748 1.00 91.94 305 HIS A N 1
ATOM 2402 C CA . HIS A 1 305 ? -9.918 4.411 19.292 1.00 91.94 305 HIS A CA 1
ATOM 2403 C C . HIS A 1 305 ? -10.398 4.984 20.624 1.00 91.94 305 HIS A C 1
ATOM 2405 O O . HIS A 1 305 ? -11.587 5.079 20.915 1.00 91.94 305 HIS A O 1
ATOM 2411 N N . GLY A 1 306 ? -9.432 5.380 21.453 1.00 90.38 306 GLY A N 1
ATOM 2412 C CA . GLY A 1 306 ? -9.678 6.154 22.669 1.00 90.38 306 GLY A CA 1
ATOM 2413 C C . GLY A 1 306 ? -10.406 5.424 23.800 1.00 90.38 306 GLY A C 1
ATOM 2414 O O . GLY A 1 306 ? -10.683 6.048 24.815 1.00 90.38 306 GLY A O 1
ATOM 2415 N N . TRP A 1 307 ? -10.649 4.117 23.698 1.00 92.31 307 TRP A N 1
ATOM 2416 C CA . TRP A 1 307 ? -11.425 3.376 24.699 1.00 92.31 307 TRP A CA 1
ATOM 2417 C C . TRP A 1 307 ? -10.888 3.474 26.138 1.00 92.31 307 TRP A C 1
ATOM 2419 O O . TRP A 1 307 ? -11.646 3.410 27.092 1.00 92.31 307 TRP A O 1
ATOM 2429 N N . ARG A 1 308 ? -9.583 3.698 26.328 1.00 91.06 308 ARG A N 1
ATOM 2430 C CA . ARG A 1 308 ? -8.973 3.902 27.659 1.00 91.06 308 ARG A CA 1
ATOM 2431 C C . ARG A 1 308 ? -9.323 5.248 28.305 1.00 91.06 308 ARG A C 1
ATOM 2433 O O . ARG A 1 308 ? -9.004 5.465 29.468 1.00 91.06 308 ARG A O 1
ATOM 2440 N N . HIS A 1 309 ? -9.911 6.164 27.541 1.00 90.56 309 HIS A N 1
ATOM 2441 C CA . HIS A 1 309 ? -10.272 7.512 27.976 1.00 90.56 309 HIS A CA 1
ATOM 2442 C C . HIS A 1 309 ? -11.772 7.663 28.243 1.00 90.56 309 HIS A C 1
ATOM 2444 O O . HIS A 1 309 ? -12.196 8.722 28.697 1.00 90.56 309 HIS A O 1
ATOM 2450 N N . VAL A 1 310 ? -12.576 6.630 27.970 1.00 93.44 310 VAL A N 1
ATOM 2451 C CA . VAL A 1 310 ? -14.003 6.644 28.317 1.00 93.44 310 VAL A CA 1
ATOM 2452 C C . VAL A 1 310 ? -14.192 6.390 29.814 1.00 93.44 310 VAL A C 1
ATOM 2454 O O . VAL A 1 310 ? -13.249 6.032 30.527 1.00 93.44 310 VAL A O 1
ATOM 2457 N N . SER A 1 311 ? -15.419 6.580 30.302 1.00 95.94 311 SER A N 1
ATOM 2458 C CA . SER A 1 311 ? -15.757 6.374 31.712 1.00 95.94 311 SER A CA 1
ATOM 2459 C C . SER A 1 311 ? -15.435 4.942 32.184 1.00 95.94 311 SER A C 1
ATOM 2461 O O . SER A 1 311 ? -15.437 4.011 31.373 1.00 95.94 311 SER A O 1
ATOM 2463 N N . PRO A 1 312 ? -15.223 4.715 33.495 1.00 96.12 312 PRO A N 1
ATOM 2464 C CA . PRO A 1 312 ? -15.020 3.367 34.032 1.00 96.12 312 PRO A CA 1
ATOM 2465 C C . PRO A 1 312 ? -16.138 2.382 33.662 1.00 96.12 312 PRO A C 1
ATOM 2467 O O . PRO A 1 312 ? -15.864 1.213 33.405 1.00 96.12 312 PRO A O 1
ATOM 2470 N N . ALA A 1 313 ? -17.385 2.859 33.571 1.00 96.12 313 ALA A N 1
ATOM 2471 C CA . ALA A 1 313 ? -18.519 2.053 33.124 1.00 96.12 313 ALA A CA 1
ATOM 2472 C C . ALA A 1 313 ? -18.373 1.613 31.656 1.00 96.12 313 ALA A C 1
ATOM 2474 O O . ALA A 1 313 ? -18.575 0.440 31.352 1.00 96.12 313 ALA A O 1
ATOM 2475 N N . GLY A 1 314 ? -17.948 2.513 30.762 1.00 96.06 314 GLY A N 1
ATOM 2476 C CA . GLY A 1 314 ? -17.661 2.176 29.366 1.00 96.06 314 GLY A CA 1
ATOM 2477 C C . GLY A 1 314 ? -16.486 1.208 29.217 1.00 96.06 314 GLY A C 1
ATOM 2478 O O . GLY A 1 314 ? -16.561 0.264 28.433 1.00 96.06 314 GLY A O 1
ATOM 2479 N N . GLN A 1 315 ? -15.433 1.372 30.024 1.00 94.81 315 GLN A N 1
ATOM 2480 C CA . GLN A 1 315 ? -14.295 0.445 30.040 1.00 94.81 315 GLN A CA 1
ATOM 2481 C C . GLN A 1 315 ? -14.713 -0.956 30.501 1.00 94.81 315 GLN A C 1
ATOM 2483 O O . GLN A 1 315 ? -14.417 -1.931 29.817 1.00 94.81 315 GLN A O 1
ATOM 2488 N N . ALA A 1 316 ? -15.468 -1.060 31.598 1.00 94.69 316 ALA A N 1
ATOM 2489 C CA . ALA A 1 316 ? -16.012 -2.336 32.062 1.00 94.69 316 ALA A CA 1
ATOM 2490 C C . ALA A 1 316 ? -16.976 -2.956 31.037 1.00 94.69 316 ALA A C 1
ATOM 2492 O O . ALA A 1 316 ? -17.024 -4.174 30.872 1.00 94.69 316 ALA A O 1
ATOM 2493 N N . ARG A 1 317 ? -17.727 -2.121 30.305 1.00 96.25 317 ARG A N 1
ATOM 2494 C CA . ARG A 1 317 ? -18.653 -2.585 29.271 1.00 96.25 317 ARG A CA 1
ATOM 2495 C C . ARG A 1 317 ? -17.943 -3.230 28.083 1.00 96.25 317 ARG A C 1
ATOM 2497 O O . ARG A 1 317 ? -18.479 -4.171 27.504 1.00 96.25 317 ARG A O 1
ATOM 2504 N N . ILE A 1 318 ? -16.742 -2.768 27.739 1.00 94.94 318 ILE A N 1
ATOM 2505 C CA . ILE A 1 318 ? -15.929 -3.366 26.671 1.00 94.94 3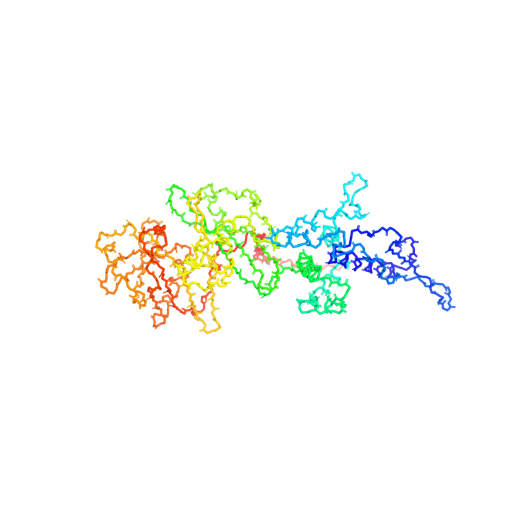18 ILE A CA 1
ATOM 2506 C C . ILE A 1 318 ? -15.585 -4.824 26.974 1.00 94.94 318 ILE A C 1
ATOM 2508 O O . ILE A 1 318 ? -15.559 -5.646 26.059 1.00 94.94 318 ILE A O 1
ATOM 2512 N N . ASP A 1 319 ? -15.362 -5.160 28.243 1.00 90.88 319 ASP A N 1
ATOM 2513 C CA . ASP A 1 319 ? -14.987 -6.515 28.653 1.00 90.88 319 ASP A CA 1
ATOM 2514 C C . ASP A 1 319 ? -16.127 -7.530 28.485 1.00 90.88 319 ASP A C 1
ATOM 2516 O O . ASP A 1 319 ? -15.870 -8.733 28.422 1.00 90.88 319 ASP A O 1
ATOM 2520 N N . SER A 1 320 ? -17.375 -7.061 28.375 1.00 94.31 320 SER A N 1
ATOM 2521 C CA . SER A 1 320 ? -18.559 -7.901 28.177 1.00 94.31 320 SER A CA 1
ATOM 2522 C C . SER A 1 320 ? -19.086 -7.925 26.739 1.00 94.31 320 SER A C 1
ATOM 2524 O O . SER A 1 320 ? -20.033 -8.668 26.467 1.00 94.31 320 SER A O 1
ATOM 2526 N N . LEU A 1 321 ? -18.485 -7.152 25.824 1.00 96.62 321 LEU A N 1
ATOM 2527 C CA . LEU A 1 321 ? -18.861 -7.125 24.408 1.00 96.62 321 LEU A CA 1
ATOM 2528 C C . LEU A 1 321 ? -18.663 -8.495 23.750 1.00 96.62 321 LEU A C 1
ATOM 2530 O O . LEU A 1 321 ? -17.649 -9.169 23.956 1.00 96.62 321 LEU A O 1
ATOM 2534 N N . LYS A 1 322 ? -19.610 -8.883 22.894 1.00 95.56 322 LYS A N 1
ATOM 2535 C CA . LYS A 1 322 ? -19.554 -10.139 22.134 1.00 95.56 322 LYS A CA 1
ATOM 2536 C C . LYS A 1 322 ? -19.432 -9.889 20.628 1.00 95.56 322 LYS A C 1
ATOM 2538 O O . LYS A 1 322 ? -19.987 -8.915 20.126 1.00 95.56 322 LYS A O 1
ATOM 2543 N N . PRO A 1 323 ? -18.755 -10.771 19.868 1.00 96.00 323 PRO A N 1
ATOM 2544 C CA . PRO A 1 323 ? -18.825 -10.746 18.408 1.00 96.00 323 PRO A CA 1
ATOM 2545 C C . PRO A 1 323 ? -20.279 -10.759 17.906 1.00 96.00 323 PRO A C 1
ATOM 2547 O O . PRO A 1 323 ? -21.108 -11.504 18.426 1.00 96.00 323 PRO A O 1
ATOM 2550 N N . GLY A 1 324 ? -20.579 -9.938 16.901 1.00 96.94 324 GLY A N 1
ATOM 2551 C CA . GLY A 1 324 ? -21.915 -9.734 16.330 1.00 96.94 324 GLY A CA 1
ATOM 2552 C C . GLY A 1 324 ? -22.812 -8.772 17.115 1.00 96.94 324 GLY A C 1
ATOM 2553 O O . GLY A 1 324 ? -23.920 -8.476 16.672 1.00 96.94 324 GLY A O 1
ATOM 2554 N N . GLU A 1 325 ? -22.370 -8.273 18.271 1.00 97.94 325 GLU A N 1
ATOM 2555 C CA . GLU A 1 325 ? -23.151 -7.327 19.063 1.00 97.94 325 GLU A CA 1
ATOM 2556 C C . GLU A 1 325 ? -23.291 -5.984 18.337 1.00 97.94 325 GLU A C 1
ATOM 2558 O O . GLU A 1 325 ? -22.308 -5.434 17.832 1.00 97.94 325 GLU A O 1
ATOM 2563 N N . LYS A 1 326 ? -24.523 -5.467 18.274 1.00 97.94 326 LYS A N 1
ATOM 2564 C CA . LYS A 1 326 ? -24.835 -4.197 17.612 1.00 97.94 326 LYS A CA 1
ATOM 2565 C C . LYS A 1 326 ? -24.297 -3.018 18.415 1.00 97.94 326 LYS A C 1
ATOM 2567 O O . LYS A 1 326 ? -24.334 -3.023 19.643 1.00 97.94 326 LYS A O 1
ATOM 2572 N N . LEU A 1 327 ? -23.850 -1.992 17.704 1.00 98.06 327 LEU A N 1
ATOM 2573 C CA . LEU A 1 327 ? -23.328 -0.753 18.265 1.00 98.06 327 LEU A CA 1
ATOM 2574 C C . LEU A 1 327 ? -24.094 0.439 17.692 1.00 98.06 327 LEU A C 1
ATOM 2576 O O . LEU A 1 327 ? -24.564 0.405 16.553 1.00 98.06 327 LEU A O 1
ATOM 2580 N N . TYR A 1 328 ? -24.191 1.506 18.476 1.00 96.56 328 TYR A N 1
ATOM 2581 C CA . TYR A 1 328 ? -24.712 2.788 18.026 1.00 96.56 328 TYR A CA 1
ATOM 2582 C C . TYR A 1 328 ? -23.582 3.723 17.608 1.00 96.56 328 TYR A C 1
ATOM 2584 O O . TYR A 1 328 ? -22.519 3.773 18.229 1.00 96.56 328 TYR A O 1
ATOM 2592 N N . LEU A 1 329 ? -23.851 4.483 16.549 1.00 95.19 329 LEU A N 1
ATOM 2593 C CA . LEU A 1 329 ? -22.984 5.514 15.997 1.00 95.19 329 LEU A CA 1
ATOM 2594 C C . LEU A 1 329 ? -23.597 6.871 16.332 1.00 95.19 329 LEU A C 1
ATOM 2596 O O . LEU A 1 329 ? -24.746 7.129 15.981 1.00 95.19 329 LEU A O 1
ATOM 2600 N N . THR A 1 330 ? -22.852 7.731 17.022 1.00 94.31 330 THR A N 1
ATOM 2601 C CA . THR A 1 330 ? -23.322 9.074 17.401 1.00 94.31 330 THR A CA 1
ATOM 2602 C C . THR A 1 330 ? -22.373 10.132 16.855 1.00 94.31 330 THR A C 1
ATOM 2604 O O . THR A 1 330 ? -21.160 10.025 17.029 1.00 94.31 330 THR A O 1
ATOM 2607 N N . LEU A 1 331 ? -22.916 11.158 16.195 1.00 94.44 331 LEU A N 1
ATOM 2608 C CA . LEU A 1 331 ? -22.133 12.304 15.734 1.00 94.44 331 LEU A CA 1
ATOM 2609 C C . LEU A 1 331 ? -21.976 13.316 16.871 1.00 94.44 331 LEU A C 1
ATOM 2611 O O . LEU A 1 331 ? -22.950 13.893 17.348 1.00 94.44 331 LEU A O 1
ATOM 2615 N N . GLU A 1 332 ? -20.737 13.539 17.293 1.00 93.88 332 GLU A N 1
ATOM 2616 C CA . GLU A 1 332 ? -20.369 14.545 18.283 1.00 93.88 332 GLU A CA 1
ATOM 2617 C C . GLU A 1 332 ? -19.884 15.806 17.557 1.00 93.88 332 GLU A C 1
ATOM 2619 O O . GLU A 1 332 ? -18.752 15.856 17.084 1.00 93.88 332 GLU A O 1
ATOM 2624 N N . LEU A 1 333 ? -20.751 16.820 17.459 1.00 92.38 333 LEU A N 1
ATOM 2625 C CA . LEU A 1 333 ? -20.499 18.069 16.714 1.00 92.38 333 LEU A CA 1
ATOM 2626 C C . LEU A 1 333 ? -19.731 19.139 17.511 1.00 92.38 333 LEU A C 1
ATOM 2628 O O . LEU A 1 333 ? -19.453 20.220 16.997 1.00 92.38 333 LEU A O 1
ATOM 2632 N N . THR A 1 334 ? -19.451 18.874 18.786 1.00 90.38 334 THR A N 1
ATOM 2633 C CA . THR A 1 334 ? -18.799 19.812 19.712 1.00 90.38 334 THR A CA 1
ATOM 2634 C C . THR A 1 334 ? -17.581 19.182 20.378 1.00 90.38 334 THR A C 1
ATOM 2636 O O . THR A 1 334 ? -17.249 19.520 21.515 1.00 90.38 334 THR A O 1
ATOM 2639 N N . ASN A 1 335 ? -16.929 18.230 19.702 1.00 86.75 335 ASN A N 1
ATOM 2640 C CA . ASN A 1 335 ? -15.758 17.569 20.260 1.00 86.75 335 ASN A CA 1
ATOM 2641 C C . ASN A 1 335 ? -14.629 18.607 20.439 1.00 86.75 335 ASN A C 1
ATOM 2643 O O . ASN A 1 335 ? -14.236 19.245 19.460 1.00 86.75 335 ASN A O 1
ATOM 2647 N N . PRO A 1 336 ? -14.061 18.779 21.645 1.00 80.38 336 PRO A N 1
ATOM 2648 C CA . PRO A 1 336 ? -13.122 19.869 21.919 1.00 80.38 336 PRO A CA 1
ATOM 2649 C C . PRO A 1 336 ? -11.771 19.721 21.204 1.00 80.38 336 PRO A C 1
ATOM 2651 O O . PRO A 1 336 ? -11.018 20.685 21.123 1.00 80.38 336 PRO A O 1
ATOM 2654 N N . VAL A 1 337 ? -11.448 18.524 20.703 1.00 75.69 337 VAL A N 1
ATOM 2655 C CA . VAL A 1 337 ? -10.163 18.226 20.051 1.00 75.69 337 VAL A CA 1
ATOM 2656 C C . VAL A 1 337 ? -10.293 18.225 18.530 1.00 75.69 337 VAL A C 1
ATOM 2658 O O . VAL A 1 337 ? -9.380 18.646 17.826 1.00 75.69 337 VAL A O 1
ATOM 2661 N N . THR A 1 338 ? -11.408 17.711 18.015 1.00 77.88 338 THR A N 1
ATOM 2662 C CA . THR A 1 338 ? -11.576 17.405 16.583 1.00 77.88 338 THR A CA 1
ATOM 2663 C C . THR A 1 338 ? -12.712 18.168 15.920 1.00 77.88 338 THR A C 1
ATOM 2665 O O . THR A 1 338 ? -12.870 18.061 14.707 1.00 77.88 338 THR A O 1
ATOM 2668 N N . THR A 1 339 ? -13.480 18.944 16.694 1.00 85.06 339 THR A N 1
ATOM 2669 C CA . THR A 1 339 ? -14.727 19.620 16.301 1.00 85.06 339 THR A CA 1
ATOM 2670 C C . THR A 1 339 ? -15.848 18.640 15.950 1.00 85.06 339 THR A C 1
ATOM 2672 O O . THR A 1 339 ? -16.922 18.724 16.536 1.00 85.06 339 THR A O 1
ATOM 2675 N N . LEU A 1 340 ? -15.586 17.664 15.082 1.00 90.44 340 LEU A N 1
ATOM 2676 C CA . LEU A 1 340 ? -16.479 16.575 14.711 1.00 90.44 340 LEU A CA 1
ATOM 2677 C C . LEU A 1 340 ? -15.844 15.230 15.082 1.00 90.44 340 LEU A C 1
ATOM 2679 O O . LEU A 1 340 ? -14.698 14.969 14.719 1.00 90.44 340 LEU A O 1
ATOM 2683 N N . ALA A 1 341 ? -16.602 14.352 15.737 1.00 93.06 341 ALA A N 1
ATOM 2684 C CA . ALA A 1 341 ? -16.194 12.972 15.985 1.00 93.06 341 ALA A CA 1
ATOM 2685 C C . ALA A 1 341 ? -17.353 11.987 15.785 1.00 93.06 341 ALA A C 1
ATOM 2687 O O . ALA A 1 341 ? -18.521 12.327 15.971 1.00 93.06 341 ALA A O 1
ATOM 2688 N N . VAL A 1 342 ? -17.021 10.740 15.442 1.00 95.88 342 VAL A N 1
ATOM 2689 C CA . VAL A 1 342 ? -17.976 9.624 15.432 1.00 95.88 342 VAL A CA 1
ATOM 2690 C C . VAL A 1 342 ? -17.739 8.788 16.680 1.00 95.88 342 VAL A C 1
ATOM 2692 O O . VAL A 1 342 ? -16.724 8.098 16.801 1.00 95.88 342 VAL A O 1
ATOM 2695 N N . GLN A 1 343 ? -18.668 8.879 17.622 1.00 96.00 343 GLN A N 1
ATOM 2696 C CA . GLN A 1 343 ? -18.677 8.099 18.849 1.00 96.00 343 GLN A CA 1
ATOM 2697 C C . GLN A 1 343 ? -19.288 6.721 18.610 1.00 96.00 343 GLN A C 1
ATOM 2699 O O . GLN A 1 343 ? -20.299 6.589 17.918 1.00 96.00 343 GLN A O 1
ATOM 2704 N N . ILE A 1 344 ? -18.693 5.709 19.236 1.00 97.50 344 ILE A N 1
ATOM 2705 C CA . ILE A 1 344 ? -19.189 4.338 19.260 1.00 97.50 344 ILE A CA 1
ATOM 2706 C C . ILE A 1 344 ? -19.762 4.058 20.646 1.00 97.50 344 ILE A C 1
ATOM 2708 O O . ILE A 1 344 ? -19.058 4.158 21.655 1.00 97.50 344 ILE A O 1
ATOM 2712 N N . GLN A 1 345 ? -21.027 3.655 20.688 1.00 97.56 345 GLN A N 1
ATOM 2713 C CA . GLN A 1 345 ? -21.731 3.314 21.917 1.00 97.56 345 GLN A CA 1
ATOM 2714 C C . GLN A 1 345 ? -22.290 1.894 21.849 1.00 97.56 345 GLN A C 1
ATOM 2716 O O . GLN A 1 345 ? -22.588 1.360 20.782 1.00 97.56 345 GLN A O 1
ATOM 2721 N N . SER A 1 346 ? -22.442 1.282 23.013 1.00 97.12 346 SER A N 1
ATOM 2722 C CA . SER A 1 346 ? -23.247 0.070 23.171 1.00 97.12 346 SER A CA 1
ATOM 2723 C C . SER A 1 346 ? -24.745 0.396 23.093 1.00 97.12 346 SER A C 1
ATOM 2725 O O . SER A 1 346 ? -25.151 1.551 23.233 1.00 97.12 346 SER A O 1
ATOM 2727 N N . THR A 1 347 ? -25.591 -0.617 22.901 1.00 95.62 347 THR A N 1
ATOM 2728 C CA . THR A 1 347 ? -27.053 -0.426 22.861 1.00 95.62 3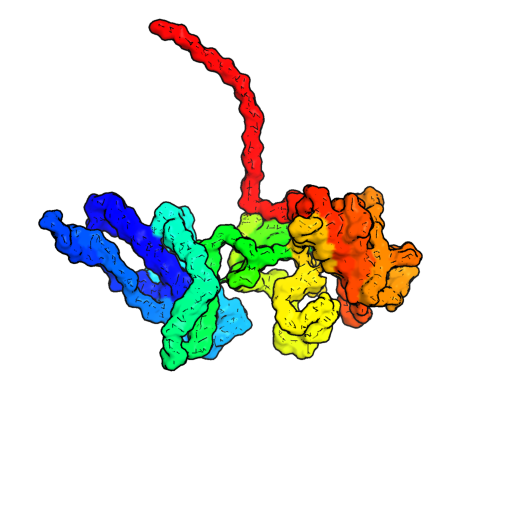47 THR A CA 1
ATOM 2729 C C . THR A 1 347 ? -27.655 -0.007 24.206 1.00 95.62 347 THR A C 1
ATOM 2731 O O . THR A 1 347 ? -28.766 0.514 24.242 1.00 95.62 347 THR A O 1
ATOM 2734 N N . ASP A 1 348 ? -26.927 -0.215 25.307 1.00 95.06 348 ASP A N 1
ATOM 2735 C CA . ASP A 1 348 ? -27.210 0.288 26.657 1.00 95.06 348 ASP A CA 1
ATOM 2736 C C . ASP A 1 348 ? -26.586 1.674 26.926 1.00 95.06 348 ASP A C 1
ATOM 2738 O O . ASP A 1 348 ? -26.432 2.084 28.077 1.00 95.06 348 ASP A O 1
ATOM 2742 N N . TYR A 1 349 ? -26.249 2.409 25.858 1.00 95.12 349 TYR A N 1
ATOM 2743 C CA . TYR A 1 349 ? -25.782 3.802 25.869 1.00 95.12 349 TYR A CA 1
ATOM 2744 C C . TYR A 1 349 ? -24.480 4.044 26.644 1.00 95.12 349 TYR A C 1
ATOM 2746 O O . TYR A 1 349 ? -24.160 5.178 27.003 1.00 95.12 349 TYR A O 1
ATOM 2754 N N . GLN A 1 350 ? -23.683 3.000 26.883 1.00 97.19 350 GLN A N 1
ATOM 2755 C CA . GLN A 1 350 ? -22.320 3.189 27.374 1.00 97.19 350 GLN A CA 1
ATOM 2756 C C . GLN A 1 350 ? -21.415 3.592 26.216 1.00 97.19 350 GLN A C 1
ATOM 2758 O O . GLN A 1 350 ? -21.335 2.879 25.211 1.00 97.19 350 GLN A O 1
ATOM 2763 N N . MET A 1 351 ? -20.714 4.710 26.388 1.00 96.62 351 MET A N 1
ATOM 2764 C CA . MET A 1 351 ? -19.688 5.193 25.470 1.00 96.62 351 MET A CA 1
ATOM 2765 C C . MET A 1 351 ? -18.467 4.271 25.504 1.00 96.62 351 MET A C 1
ATOM 2767 O O . MET A 1 351 ? -17.858 4.087 26.558 1.00 96.62 351 MET A O 1
ATOM 2771 N N . LEU A 1 352 ? -18.106 3.703 24.353 1.00 97.25 352 LEU A N 1
ATOM 2772 C CA . LEU A 1 352 ? -17.027 2.717 24.235 1.00 97.25 352 LEU A CA 1
ATOM 2773 C C . LEU A 1 352 ? -15.748 3.338 23.662 1.00 97.25 352 LEU A C 1
ATOM 2775 O O . LEU A 1 352 ? -14.646 2.917 24.004 1.00 97.25 352 LEU A O 1
ATOM 2779 N N . GLY A 1 353 ? -15.875 4.349 22.804 1.00 95.88 353 GLY A N 1
ATOM 2780 C CA . GLY A 1 353 ? -14.742 5.041 22.192 1.00 95.88 353 GLY A CA 1
ATOM 2781 C C . GLY A 1 353 ? -15.142 5.755 20.906 1.00 95.88 353 GLY A C 1
ATOM 2782 O O . GLY A 1 353 ? -16.312 6.062 20.700 1.00 95.88 353 GLY A O 1
ATOM 2783 N N . TRP A 1 354 ? -14.176 6.000 20.026 1.00 95.00 354 TRP A N 1
ATOM 2784 C CA . TRP A 1 354 ? -14.367 6.776 18.800 1.00 95.00 354 TRP A CA 1
ATOM 2785 C C . TRP A 1 354 ? -13.876 6.023 17.564 1.00 95.00 354 TRP A C 1
ATOM 2787 O O . TRP A 1 354 ? -12.997 5.158 17.650 1.00 95.00 354 TRP A O 1
ATOM 2797 N N . ALA A 1 355 ? -14.414 6.388 16.402 1.00 94.06 355 ALA A N 1
ATOM 2798 C CA . ALA A 1 355 ? -13.782 6.073 15.129 1.00 94.06 355 ALA A CA 1
ATOM 2799 C C . ALA A 1 355 ? -12.472 6.874 14.965 1.00 94.06 355 ALA A C 1
ATOM 2801 O O . ALA A 1 355 ? -12.355 7.982 15.500 1.00 94.06 355 ALA A O 1
ATOM 2802 N N . PRO A 1 356 ? -11.482 6.358 14.219 1.00 90.62 356 PRO A N 1
ATOM 2803 C CA . PRO A 1 356 ? -10.295 7.123 13.863 1.00 90.62 356 PRO A CA 1
ATOM 2804 C C . PRO A 1 356 ? -10.638 8.435 13.143 1.00 90.62 356 PRO A C 1
ATOM 2806 O O . PRO A 1 356 ? -11.478 8.456 12.245 1.00 90.62 356 PRO A O 1
ATOM 2809 N N . ASN A 1 357 ? -9.942 9.525 13.491 1.00 87.31 357 ASN A N 1
ATOM 2810 C CA . ASN A 1 357 ? -10.217 10.868 12.954 1.00 87.31 357 ASN A CA 1
ATOM 2811 C C . ASN A 1 357 ? -10.201 10.929 11.423 1.00 87.31 357 ASN A C 1
ATOM 2813 O O . ASN A 1 357 ? -10.992 11.654 10.829 1.00 87.31 357 ASN A O 1
ATOM 2817 N N . TYR A 1 358 ? -9.315 10.164 10.785 1.00 87.62 358 TYR A N 1
ATOM 2818 C CA . TYR A 1 358 ? -9.191 10.128 9.329 1.00 87.62 358 TYR A CA 1
ATOM 2819 C C . TYR A 1 358 ? -10.404 9.477 8.630 1.00 87.62 358 TYR A C 1
ATOM 2821 O O . TYR A 1 358 ? -10.527 9.607 7.422 1.00 87.62 358 TYR A O 1
ATOM 2829 N N . LEU A 1 359 ? -11.317 8.818 9.358 1.00 92.06 359 LEU A N 1
ATOM 2830 C CA . LEU A 1 359 ? -12.569 8.269 8.812 1.00 92.06 359 LEU A CA 1
ATOM 2831 C C . LEU A 1 359 ? -13.792 9.144 9.112 1.00 92.06 359 LEU A C 1
ATOM 2833 O O . LEU A 1 359 ? -14.861 8.911 8.554 1.00 92.06 359 LEU A O 1
ATOM 2837 N N . VAL A 1 360 ? -13.672 10.124 10.013 1.00 92.00 360 VAL A N 1
ATOM 2838 C CA . VAL A 1 360 ? -14.826 10.826 10.596 1.00 92.00 360 VAL A CA 1
ATOM 2839 C C . VAL A 1 360 ? -15.689 11.510 9.541 1.00 92.00 360 VAL A C 1
ATOM 2841 O O . VAL A 1 360 ? -16.906 11.379 9.604 1.00 92.00 360 VAL A O 1
ATOM 2844 N N . TYR A 1 361 ? -15.089 12.202 8.569 1.00 90.25 361 TYR A N 1
ATOM 2845 C CA . TYR A 1 361 ? -15.849 12.909 7.533 1.00 90.25 361 TYR A CA 1
ATOM 2846 C C . TYR A 1 361 ? -16.670 11.952 6.661 1.00 90.25 361 TYR A C 1
ATOM 2848 O O . TYR A 1 361 ? -17.865 12.170 6.471 1.00 90.25 361 TYR A O 1
ATOM 2856 N N . ASP A 1 362 ? -16.058 10.865 6.188 1.00 93.44 362 ASP A N 1
ATOM 2857 C CA . ASP A 1 362 ? -16.729 9.885 5.330 1.00 93.44 362 ASP A CA 1
ATOM 2858 C C . ASP A 1 362 ? -17.816 9.107 6.091 1.00 93.44 362 ASP A C 1
ATOM 2860 O O . ASP A 1 362 ? -18.909 8.870 5.571 1.00 93.44 362 ASP A O 1
ATOM 2864 N N . LEU A 1 363 ? -17.553 8.759 7.355 1.00 94.25 363 LEU A N 1
ATOM 2865 C CA . LEU A 1 363 ? -18.531 8.115 8.234 1.00 94.25 363 LEU A CA 1
ATOM 2866 C C . LEU A 1 363 ? -19.682 9.059 8.617 1.00 94.25 363 LEU A C 1
ATOM 2868 O O . LEU A 1 363 ? -20.826 8.623 8.724 1.00 94.25 363 LEU A O 1
ATOM 2872 N N . ALA A 1 364 ? -19.417 10.352 8.805 1.00 93.31 364 ALA A N 1
ATOM 2873 C CA . ALA A 1 364 ? -20.466 11.337 9.048 1.00 93.31 364 ALA A CA 1
ATOM 2874 C C . ALA A 1 364 ? -21.346 11.543 7.808 1.00 93.31 364 ALA A C 1
ATOM 2876 O O . ALA A 1 364 ? -22.565 11.626 7.943 1.00 93.31 364 ALA A O 1
ATOM 2877 N N . ALA A 1 365 ? -20.764 11.545 6.603 1.00 91.81 365 ALA A N 1
ATOM 2878 C CA . ALA A 1 365 ? -21.521 11.632 5.353 1.00 91.81 365 ALA A CA 1
ATOM 2879 C C . ALA A 1 365 ? -22.503 10.457 5.175 1.00 91.81 365 ALA A C 1
ATOM 2881 O O . ALA A 1 365 ? -23.618 10.647 4.687 1.00 91.81 365 ALA A O 1
ATOM 2882 N N . ALA A 1 366 ? -22.138 9.256 5.637 1.00 92.44 366 ALA A N 1
ATOM 2883 C CA . ALA A 1 366 ? -23.008 8.075 5.601 1.00 92.44 366 ALA A CA 1
ATOM 2884 C C . ALA A 1 366 ? -24.275 8.207 6.472 1.00 92.44 366 ALA A C 1
ATOM 2886 O O . ALA A 1 366 ? -25.255 7.492 6.251 1.00 92.44 366 ALA A O 1
ATOM 2887 N N . ALA A 1 367 ? -24.303 9.145 7.428 1.00 89.62 367 ALA A N 1
ATOM 2888 C CA . ALA A 1 367 ? -25.487 9.410 8.245 1.00 89.62 367 ALA A CA 1
ATOM 2889 C C . ALA A 1 367 ? -26.683 9.938 7.426 1.00 89.62 367 ALA A C 1
ATOM 2891 O O . ALA A 1 367 ? -27.811 9.903 7.916 1.00 89.62 367 ALA A O 1
ATOM 2892 N N . GLY A 1 368 ? -26.464 10.374 6.176 1.00 88.50 368 GLY A N 1
ATOM 2893 C CA . GLY A 1 368 ? -27.532 10.708 5.228 1.00 88.50 368 GLY A CA 1
ATOM 2894 C C . GLY A 1 368 ? -28.426 9.522 4.839 1.00 88.50 368 GLY A C 1
ATOM 2895 O O . GLY A 1 368 ? -29.548 9.735 4.383 1.00 88.50 368 GLY A O 1
ATOM 2896 N N . SER A 1 369 ? -27.987 8.283 5.089 1.00 90.19 369 SER A N 1
ATOM 2897 C CA . SER A 1 369 ? -28.726 7.054 4.766 1.00 90.19 369 SER A CA 1
ATOM 2898 C C . SER A 1 369 ? -28.942 6.184 6.022 1.00 90.19 369 SER A C 1
ATOM 2900 O O . SER A 1 369 ? -28.510 5.030 6.073 1.00 90.19 369 SER A O 1
ATOM 2902 N N . PRO A 1 370 ? -29.640 6.690 7.060 1.00 88.81 370 PRO A N 1
ATOM 2903 C CA . PRO A 1 370 ? -29.623 6.120 8.414 1.00 88.81 370 PRO A CA 1
ATOM 2904 C C . PRO A 1 370 ? -30.224 4.710 8.523 1.00 88.81 370 PRO A C 1
ATOM 2906 O O . PRO A 1 370 ? -29.924 3.989 9.467 1.00 88.81 370 PRO A O 1
ATOM 2909 N N . ARG A 1 371 ? -31.070 4.292 7.570 1.00 89.69 371 ARG A N 1
ATOM 2910 C CA . ARG A 1 371 ? -31.674 2.945 7.557 1.00 89.69 371 ARG A CA 1
ATOM 2911 C C . ARG A 1 371 ? -30.709 1.839 7.133 1.00 89.69 371 ARG A C 1
ATOM 2913 O O . ARG A 1 371 ? -30.991 0.680 7.403 1.00 89.69 371 ARG A O 1
ATOM 2920 N N . GLU A 1 372 ? -29.620 2.189 6.455 1.00 90.62 372 GLU A N 1
ATOM 2921 C CA . GLU A 1 372 ? -28.585 1.246 6.013 1.00 90.62 372 GLU A CA 1
ATOM 2922 C C . GLU A 1 372 ? -27.275 1.442 6.792 1.00 90.62 372 GLU A C 1
ATOM 2924 O O . GLU A 1 372 ? -26.271 0.823 6.450 1.00 90.62 372 GLU A O 1
ATOM 2929 N N . TYR A 1 373 ? -27.271 2.304 7.820 1.00 94.31 373 TYR A N 1
ATOM 2930 C CA . TYR A 1 373 ? -26.080 2.651 8.590 1.00 94.31 373 TYR A CA 1
ATOM 2931 C C . TYR A 1 373 ? -26.015 1.859 9.898 1.00 94.31 373 TYR A C 1
ATOM 2933 O O . TYR A 1 373 ? -26.743 2.128 10.853 1.00 94.31 373 TYR A O 1
ATOM 2941 N N . GLU A 1 374 ? -25.142 0.855 9.929 1.00 96.19 374 GLU A N 1
ATOM 2942 C CA . GLU A 1 374 ? -25.059 -0.139 10.996 1.00 96.19 374 GLU A CA 1
ATOM 2943 C C . GLU A 1 374 ? -23.616 -0.313 11.477 1.00 96.19 374 GLU A C 1
ATOM 2945 O O . GLU A 1 374 ? -22.675 -0.297 10.683 1.00 96.19 374 GLU A O 1
ATOM 2950 N N . ALA A 1 375 ? -23.441 -0.544 12.778 1.00 97.56 375 ALA A N 1
ATOM 2951 C CA . ALA A 1 375 ? -22.165 -0.929 13.369 1.00 97.56 375 ALA A CA 1
ATOM 2952 C C . ALA A 1 375 ? -22.312 -2.196 14.210 1.00 97.56 375 ALA A C 1
ATOM 2954 O O . ALA A 1 375 ? -23.317 -2.394 14.898 1.00 97.56 375 ALA A O 1
ATOM 2955 N N . GLN A 1 376 ? -21.282 -3.036 14.189 1.00 97.94 376 GLN A N 1
ATOM 2956 C CA . GLN A 1 376 ? -21.231 -4.251 14.995 1.00 97.94 376 GLN A CA 1
ATOM 2957 C C . GLN A 1 376 ? -19.813 -4.580 15.458 1.00 97.94 376 GLN A C 1
ATOM 2959 O O . GLN A 1 376 ? -18.823 -4.268 14.790 1.00 97.94 376 GLN A O 1
ATOM 2964 N N . VAL A 1 377 ? -19.713 -5.269 16.591 1.00 97.81 377 VAL A N 1
ATOM 2965 C CA . VAL A 1 377 ? -18.456 -5.847 17.066 1.00 97.81 377 VAL A CA 1
ATOM 2966 C C . VAL A 1 377 ? -18.080 -7.017 16.161 1.00 97.81 377 VAL A C 1
ATOM 2968 O O . VAL A 1 377 ? -18.816 -7.993 16.055 1.00 97.81 377 VAL A O 1
ATOM 2971 N N . VAL A 1 378 ? -16.905 -6.969 15.543 1.00 95.19 378 VAL A N 1
ATOM 2972 C CA . VAL A 1 378 ? -16.341 -8.127 14.832 1.00 95.19 378 VAL A CA 1
ATOM 2973 C C . VAL A 1 378 ? -15.621 -9.029 15.821 1.00 95.19 378 VAL A C 1
ATOM 2975 O O . VAL A 1 378 ? -15.777 -10.249 15.792 1.00 95.19 378 VAL A O 1
ATOM 2978 N N . ARG A 1 379 ? -14.812 -8.432 16.704 1.00 92.88 379 ARG A N 1
ATOM 2979 C CA . ARG A 1 379 ? -13.971 -9.180 17.638 1.00 92.88 379 ARG A CA 1
ATOM 2980 C C . ARG A 1 379 ? -13.605 -8.356 18.865 1.00 92.88 379 ARG A C 1
ATOM 2982 O O . ARG A 1 379 ? -13.319 -7.167 18.753 1.00 92.88 379 ARG A O 1
ATOM 2989 N N . VAL A 1 380 ? -13.516 -9.027 20.011 1.00 94.00 380 VAL A N 1
ATOM 2990 C CA . VAL A 1 380 ? -12.886 -8.499 21.227 1.00 94.00 380 VAL A CA 1
ATOM 2991 C C . VAL A 1 380 ? -11.650 -9.337 21.519 1.00 94.00 380 VAL A C 1
ATOM 2993 O O . VAL A 1 380 ? -11.741 -10.529 21.804 1.00 94.00 380 VAL A O 1
ATOM 2996 N N . ASN A 1 381 ? -10.481 -8.727 21.382 1.00 91.88 381 ASN A N 1
ATOM 2997 C CA . ASN A 1 381 ? -9.195 -9.381 21.588 1.00 91.88 381 ASN A CA 1
ATOM 2998 C C . ASN A 1 381 ? -8.796 -9.346 23.061 1.00 91.88 381 ASN A C 1
ATOM 3000 O O . ASN A 1 381 ? -9.114 -8.363 23.718 1.00 91.88 381 ASN A O 1
ATOM 3004 N N . PRO A 1 382 ? -8.079 -10.349 23.597 1.00 87.12 382 PRO A N 1
ATOM 3005 C CA . PRO A 1 382 ? -7.715 -10.412 25.014 1.00 87.12 382 PRO A CA 1
ATOM 3006 C C . PRO A 1 382 ? -6.781 -9.267 25.440 1.00 87.12 382 PRO A C 1
ATOM 3008 O O . PRO A 1 382 ? -6.081 -8.680 24.619 1.00 87.12 382 PRO A O 1
ATOM 3011 N N . LEU A 1 383 ? -6.736 -8.981 26.748 1.00 85.50 383 LEU A N 1
ATOM 3012 C CA . LEU A 1 383 ? -5.885 -7.930 27.333 1.00 85.50 383 LEU A CA 1
ATOM 3013 C C . LEU A 1 383 ? -4.377 -8.188 27.162 1.00 85.50 383 LEU A C 1
ATOM 3015 O O . LEU A 1 383 ? -3.580 -7.277 27.359 1.00 85.50 383 LEU A O 1
ATOM 3019 N N . SER A 1 384 ? -3.986 -9.413 26.800 1.00 82.50 384 SER A N 1
ATOM 3020 C CA . SER A 1 384 ? -2.601 -9.763 26.477 1.00 82.50 384 SER A CA 1
ATOM 3021 C C . SER A 1 384 ? -2.116 -9.159 25.155 1.00 82.50 384 SER A C 1
ATOM 3023 O O . SER A 1 384 ? -0.908 -9.072 24.944 1.00 82.50 384 SER A O 1
ATOM 3025 N N . LEU A 1 385 ? -3.025 -8.741 24.266 1.00 82.56 385 LEU A N 1
ATOM 3026 C CA . LEU A 1 385 ? -2.671 -8.052 23.026 1.00 82.56 385 LEU A CA 1
ATOM 3027 C C . LEU A 1 385 ? -2.509 -6.542 23.243 1.00 82.56 385 LEU A C 1
ATOM 3029 O O . LEU A 1 385 ? -3.031 -5.988 24.215 1.00 82.56 385 LEU A O 1
ATOM 3033 N N . PRO A 1 386 ? -1.818 -5.836 22.326 1.00 82.69 386 PRO A N 1
ATOM 3034 C CA . PRO A 1 386 ? -1.691 -4.390 22.407 1.00 82.69 386 PRO A CA 1
ATOM 3035 C C . PRO A 1 386 ? -3.050 -3.706 22.564 1.00 82.69 386 PRO A C 1
ATOM 3037 O O . PRO A 1 386 ? -3.978 -3.951 21.798 1.00 82.69 386 PRO A O 1
ATOM 3040 N N . SER A 1 387 ? -3.144 -2.781 23.523 1.00 83.88 387 SER A N 1
ATOM 3041 C CA . SER A 1 387 ? -4.401 -2.087 23.856 1.00 83.88 387 SER A CA 1
ATOM 3042 C C . SER A 1 387 ? -5.105 -1.435 22.658 1.00 83.88 387 SER A C 1
ATOM 3044 O O . SER A 1 387 ? -6.328 -1.332 22.655 1.00 83.88 387 SER A O 1
ATOM 3046 N N . ARG A 1 388 ? -4.364 -1.014 21.625 1.00 84.62 388 ARG A N 1
ATOM 3047 C CA . ARG A 1 388 ? -4.932 -0.426 20.400 1.00 84.62 388 ARG A CA 1
ATOM 3048 C C . ARG A 1 388 ? -5.701 -1.426 19.535 1.00 84.62 388 ARG A C 1
ATOM 3050 O O . ARG A 1 388 ? -6.468 -0.998 18.694 1.00 84.62 388 ARG A O 1
ATOM 3057 N N . GLN A 1 389 ? -5.530 -2.726 19.760 1.00 89.44 389 GLN A N 1
ATOM 3058 C CA . GLN A 1 389 ? -6.203 -3.798 19.026 1.00 89.44 389 GLN A CA 1
ATOM 3059 C C . GLN A 1 389 ? -7.296 -4.483 19.866 1.00 89.44 389 GLN A C 1
ATOM 3061 O O . GLN A 1 389 ? -7.649 -5.628 19.599 1.00 89.44 389 GLN A O 1
ATOM 3066 N N . ARG A 1 390 ? -7.827 -3.811 20.903 1.00 92.00 390 ARG A N 1
ATOM 3067 C CA . ARG A 1 390 ? -8.770 -4.401 21.875 1.00 92.00 390 ARG A CA 1
ATOM 3068 C C . ARG A 1 390 ? -10.123 -4.778 21.264 1.00 92.00 390 ARG A C 1
ATOM 3070 O O . ARG A 1 390 ? -10.582 -5.891 21.493 1.00 92.00 390 ARG A O 1
ATOM 3077 N N . VAL A 1 391 ? -10.756 -3.882 20.505 1.00 95.06 391 VAL A N 1
ATOM 3078 C CA . VAL A 1 391 ? -12.087 -4.111 19.909 1.00 95.06 391 VAL A CA 1
ATOM 3079 C C . VAL A 1 391 ? -12.036 -3.793 18.423 1.00 95.06 391 VAL A C 1
ATOM 3081 O O . VAL A 1 391 ? -11.783 -2.647 18.059 1.00 95.06 391 VAL A O 1
ATOM 3084 N N . LEU A 1 392 ? -12.267 -4.796 17.578 1.00 95.19 392 LEU A N 1
ATOM 3085 C CA . LEU A 1 392 ? -12.426 -4.637 16.135 1.00 95.19 392 LEU A CA 1
ATOM 3086 C C . LEU A 1 392 ? -13.909 -4.454 15.819 1.00 95.19 392 LEU A C 1
ATOM 3088 O O . LEU A 1 392 ? -14.735 -5.280 16.217 1.00 95.19 392 LEU A O 1
ATOM 3092 N N . ILE A 1 393 ? -14.233 -3.391 15.092 1.00 96.19 393 ILE A N 1
ATOM 3093 C CA . ILE A 1 393 ? -15.602 -3.018 14.731 1.00 96.19 393 ILE A CA 1
ATOM 3094 C C . ILE A 1 393 ? -15.727 -3.014 13.215 1.00 96.19 393 ILE A C 1
ATOM 3096 O O . ILE A 1 393 ? -14.769 -2.712 12.504 1.00 96.19 393 ILE A O 1
ATOM 3100 N N . GLU A 1 394 ? -16.916 -3.346 12.731 1.00 96.06 394 GLU A N 1
ATOM 3101 C CA . GLU A 1 394 ? -17.311 -3.161 11.343 1.00 96.06 394 GLU A CA 1
ATOM 3102 C C . GLU A 1 394 ? -18.459 -2.162 11.275 1.00 96.06 394 GLU A C 1
ATOM 3104 O O . GLU A 1 394 ? -19.439 -2.290 12.011 1.00 96.06 394 GLU A O 1
ATOM 3109 N N . ILE A 1 395 ? -18.332 -1.193 10.375 1.00 96.44 395 ILE A N 1
ATOM 3110 C CA . ILE A 1 395 ? -19.399 -0.277 9.991 1.00 96.44 395 ILE A CA 1
ATOM 3111 C C . ILE A 1 395 ? -19.811 -0.595 8.560 1.00 96.44 395 ILE A C 1
ATOM 3113 O O . ILE A 1 395 ? -18.963 -0.773 7.679 1.00 96.44 395 ILE A O 1
ATOM 3117 N N . ARG A 1 396 ? -21.120 -0.641 8.332 1.00 96.25 396 ARG A N 1
ATOM 3118 C CA . ARG A 1 396 ? -21.750 -0.758 7.019 1.00 96.25 396 ARG A CA 1
ATOM 3119 C C . ARG A 1 396 ? -22.650 0.445 6.812 1.00 96.25 396 ARG A C 1
ATOM 3121 O O . ARG A 1 396 ? -23.252 0.939 7.760 1.00 96.25 396 ARG A O 1
ATOM 3128 N N . GLY A 1 397 ? -22.715 0.925 5.583 1.00 95.31 397 GLY A N 1
ATOM 3129 C CA . GLY A 1 397 ? -23.480 2.115 5.255 1.00 95.31 397 GLY A CA 1
ATOM 3130 C C . GLY A 1 397 ? -23.689 2.263 3.764 1.00 95.31 397 GLY A C 1
ATOM 3131 O O . GLY A 1 397 ? -23.268 1.418 2.969 1.00 95.31 397 GLY A O 1
ATOM 3132 N N . ARG A 1 398 ? -24.311 3.380 3.401 1.00 94.06 398 ARG A N 1
ATOM 3133 C CA . ARG A 1 398 ? -24.527 3.807 2.024 1.00 94.06 398 ARG A CA 1
ATOM 3134 C C . ARG A 1 398 ? -24.152 5.277 1.877 1.00 94.06 398 ARG A C 1
ATOM 3136 O O . ARG A 1 398 ? -24.375 6.065 2.791 1.00 94.06 398 ARG A O 1
ATOM 3143 N N . TRP A 1 399 ? -23.592 5.623 0.724 1.00 93.19 399 TRP A N 1
ATOM 3144 C CA . TRP A 1 399 ? -23.349 6.999 0.310 1.00 93.19 399 TRP A CA 1
ATOM 3145 C C . TRP A 1 399 ? -24.165 7.341 -0.933 1.00 93.19 399 TRP A C 1
ATOM 3147 O O . TRP A 1 399 ? -23.889 6.842 -2.028 1.00 93.19 399 TRP A O 1
ATOM 3157 N N . ASP A 1 400 ? -25.093 8.280 -0.795 1.00 84.69 400 ASP A N 1
ATOM 3158 C CA . ASP A 1 400 ? -25.814 8.864 -1.923 1.00 84.69 400 ASP A CA 1
ATOM 3159 C C . ASP A 1 400 ? -25.070 10.127 -2.386 1.00 84.69 400 ASP A C 1
ATOM 3161 O O . ASP A 1 400 ? -25.058 11.146 -1.704 1.00 84.69 400 ASP A O 1
ATOM 3165 N N . GLY A 1 401 ? -24.366 10.045 -3.519 1.00 80.31 401 GLY A N 1
ATOM 3166 C CA . GLY A 1 401 ? -23.611 11.181 -4.076 1.00 80.31 401 GLY A CA 1
ATOM 3167 C C . GLY A 1 401 ? -22.317 11.583 -3.346 1.00 80.31 401 GLY A C 1
ATOM 3168 O O . GLY A 1 401 ? -21.652 12.506 -3.800 1.00 80.31 401 GLY A O 1
ATOM 3169 N N . HIS A 1 402 ? -21.924 10.896 -2.265 1.00 86.25 402 HIS A N 1
ATOM 3170 C CA . HIS A 1 402 ? -20.617 11.086 -1.610 1.00 86.25 402 HIS A CA 1
ATOM 3171 C C . HIS A 1 402 ? -19.576 10.105 -2.156 1.00 86.25 402 HIS A C 1
ATOM 3173 O O . HIS A 1 402 ? -19.875 8.914 -2.300 1.00 86.25 402 HIS A O 1
ATOM 3179 N N . GLU A 1 403 ? -18.374 10.605 -2.441 1.00 87.50 403 GLU A N 1
ATOM 3180 C CA . GLU A 1 403 ? -17.215 9.809 -2.853 1.00 87.50 403 GLU A CA 1
ATOM 3181 C C . GLU A 1 403 ? -16.148 9.886 -1.752 1.00 87.50 403 GLU A C 1
ATOM 3183 O O . GLU A 1 403 ? -15.665 10.986 -1.450 1.00 87.50 403 GLU A O 1
ATOM 3188 N N . PRO A 1 404 ? -15.799 8.762 -1.106 1.00 88.81 404 PRO A N 1
ATOM 3189 C CA . PRO A 1 404 ? -15.015 8.800 0.114 1.00 88.81 404 PRO A CA 1
ATOM 3190 C C . PRO A 1 404 ? -13.548 9.157 -0.130 1.00 88.81 404 PRO A C 1
ATOM 3192 O O . PRO A 1 404 ? -12.975 8.825 -1.168 1.00 88.81 404 PRO A O 1
ATOM 3195 N N . MET A 1 405 ? -12.913 9.780 0.866 1.00 86.12 405 MET A N 1
ATOM 3196 C CA . MET A 1 405 ? -11.474 10.095 0.850 1.00 86.12 405 MET A CA 1
ATOM 3197 C C . MET A 1 405 ? -11.029 10.900 -0.387 1.00 86.12 405 MET A C 1
ATOM 3199 O O . MET A 1 405 ? -9.931 10.716 -0.907 1.00 86.12 405 MET A O 1
ATOM 3203 N N . THR A 1 406 ? -11.892 11.806 -0.856 1.00 82.88 406 THR A N 1
ATOM 3204 C CA . THR A 1 406 ? -11.623 12.748 -1.961 1.00 82.88 406 THR A CA 1
ATOM 3205 C C . THR A 1 406 ? -11.294 14.164 -1.480 1.00 82.88 406 THR A C 1
ATOM 3207 O O . THR A 1 406 ? -10.973 15.038 -2.283 1.00 82.88 406 THR A O 1
ATOM 3210 N N . HIS A 1 407 ? -11.351 14.406 -0.165 1.00 83.31 407 HIS A N 1
ATOM 3211 C CA . HIS A 1 407 ? -10.948 15.676 0.436 1.00 83.31 407 HIS A CA 1
ATOM 3212 C C . HIS A 1 407 ? -9.466 15.971 0.152 1.00 83.31 407 HIS A C 1
ATOM 3214 O O . HIS A 1 407 ? -8.665 15.046 0.017 1.00 83.31 407 HIS A O 1
ATOM 3220 N N . SER A 1 408 ? -9.082 17.252 0.134 1.00 84.38 408 SER A N 1
ATOM 3221 C CA . SER A 1 408 ? -7.720 17.707 -0.201 1.00 84.38 408 SER A CA 1
ATOM 3222 C C . SER A 1 408 ? -6.617 17.003 0.594 1.00 84.38 408 SER A C 1
ATOM 3224 O O . SER A 1 408 ? -5.535 16.764 0.070 1.00 84.38 408 SER A O 1
ATOM 3226 N N . ASP A 1 409 ? -6.910 16.602 1.830 1.00 88.25 409 ASP A N 1
ATOM 3227 C CA . ASP A 1 409 ? -5.990 15.849 2.683 1.00 88.25 409 ASP A CA 1
ATOM 3228 C C . ASP A 1 409 ? -5.559 14.496 2.108 1.00 88.25 409 ASP A C 1
ATOM 3230 O O . ASP A 1 409 ? -4.471 14.032 2.432 1.00 88.25 409 ASP A O 1
ATOM 3234 N N . PHE A 1 410 ? -6.406 13.867 1.293 1.00 88.69 410 PHE A N 1
ATOM 3235 C CA . PHE A 1 410 ? -6.200 12.542 0.704 1.00 88.69 410 PHE A CA 1
ATOM 3236 C C . PHE A 1 410 ? -5.727 12.597 -0.751 1.00 88.69 410 PHE A C 1
ATOM 3238 O O . PHE A 1 410 ? -5.360 11.564 -1.317 1.00 88.69 410 PHE A O 1
ATOM 3245 N N . LEU A 1 411 ? -5.717 13.786 -1.360 1.00 87.88 411 LEU A N 1
ATOM 3246 C CA . LEU A 1 411 ? -5.236 13.976 -2.723 1.00 87.88 411 LEU A CA 1
ATOM 3247 C C . LEU A 1 411 ? -3.698 14.002 -2.752 1.00 87.88 411 LEU A C 1
ATOM 3249 O O . LEU A 1 411 ? -3.096 14.604 -1.857 1.00 87.88 411 LEU A O 1
ATOM 3253 N N . PRO A 1 412 ? -3.049 13.372 -3.751 1.00 88.25 412 PRO A N 1
ATOM 3254 C CA . PRO A 1 412 ? -1.600 13.447 -3.933 1.00 88.25 412 PRO A CA 1
ATOM 3255 C C . PRO A 1 412 ? -1.093 14.889 -4.030 1.00 88.25 412 PRO A C 1
ATOM 3257 O O . PRO A 1 412 ? -1.712 15.732 -4.670 1.00 88.25 412 PRO A O 1
ATOM 3260 N N . LEU A 1 413 ? 0.086 15.161 -3.466 1.00 84.62 413 LEU A N 1
ATOM 3261 C CA . LEU A 1 413 ? 0.779 16.453 -3.609 1.00 84.62 413 LEU A CA 1
ATOM 3262 C C . LEU A 1 413 ? 1.471 16.634 -4.975 1.00 84.62 413 LEU A C 1
ATOM 3264 O O . LEU A 1 413 ? 2.230 17.583 -5.160 1.00 84.62 413 LEU A O 1
ATOM 3268 N N . THR A 1 414 ? 1.256 15.707 -5.910 1.00 58.22 414 THR A N 1
ATOM 3269 C CA . THR A 1 414 ? 2.050 15.536 -7.134 1.00 58.22 414 THR A CA 1
ATOM 3270 C C . THR A 1 414 ? 1.613 16.404 -8.312 1.00 58.22 414 THR A C 1
ATOM 3272 O O . THR A 1 414 ? 2.220 16.304 -9.373 1.00 58.22 414 THR A O 1
ATOM 3275 N N . GLU A 1 415 ? 0.576 17.224 -8.155 1.00 46.97 415 GLU A N 1
ATOM 3276 C CA . GLU A 1 415 ? 0.160 18.188 -9.174 1.00 46.97 415 GLU A CA 1
ATOM 3277 C C . GLU A 1 415 ? 0.478 19.610 -8.701 1.00 46.97 415 GLU A C 1
ATOM 3279 O O . GLU A 1 415 ? 0.196 19.976 -7.554 1.00 46.97 415 GLU A O 1
ATOM 3284 N N . ASP A 1 416 ? 1.030 20.435 -9.597 1.00 36.47 416 ASP A N 1
ATOM 3285 C CA . ASP A 1 416 ? 0.750 21.867 -9.515 1.00 36.47 416 ASP A CA 1
ATOM 3286 C C . ASP A 1 416 ? -0.776 22.020 -9.445 1.00 36.47 416 ASP A C 1
ATOM 3288 O O . ASP A 1 416 ? -1.481 21.309 -10.168 1.00 36.47 416 ASP A O 1
ATOM 3292 N N . PRO A 1 417 ? -1.324 22.900 -8.586 1.00 30.56 417 PRO A N 1
ATOM 3293 C CA . PRO A 1 417 ? -2.762 23.120 -8.577 1.00 30.56 417 PRO A CA 1
ATOM 3294 C C . PRO A 1 417 ? -3.209 23.412 -10.015 1.00 30.56 417 PRO A C 1
ATOM 3296 O O . PRO A 1 417 ? -2.492 24.140 -10.714 1.00 30.56 417 PRO A O 1
ATOM 3299 N N . PRO A 1 418 ? -4.359 22.881 -10.479 1.00 28.94 418 PRO A N 1
ATOM 3300 C CA . PRO A 1 418 ? -4.871 23.244 -11.788 1.00 28.94 418 PRO A CA 1
ATOM 3301 C C . PRO A 1 418 ? -4.870 24.763 -11.849 1.00 28.94 418 PRO A C 1
ATOM 3303 O O . PRO A 1 418 ? -5.429 25.417 -10.963 1.00 28.94 418 PRO A O 1
ATOM 3306 N N . VAL A 1 419 ? -4.174 25.317 -12.845 1.00 27.11 419 VAL A N 1
ATOM 3307 C CA . VAL A 1 419 ? -4.183 26.752 -13.104 1.00 27.11 419 VAL A CA 1
ATOM 3308 C C . VAL A 1 419 ? -5.653 27.134 -13.188 1.00 27.11 419 VAL A C 1
ATOM 3310 O O . VAL A 1 419 ? -6.334 26.811 -14.162 1.00 27.11 419 VAL A O 1
ATOM 3313 N N . GLN A 1 420 ? -6.169 27.782 -12.141 1.00 27.62 420 GLN A N 1
ATOM 3314 C CA . GLN A 1 420 ? -7.431 28.485 -12.232 1.00 27.62 420 GLN A CA 1
ATOM 3315 C C . GLN A 1 420 ? -7.170 29.568 -13.264 1.00 27.62 420 GLN A C 1
ATOM 3317 O O . GLN A 1 420 ? -6.563 30.595 -12.964 1.00 27.62 420 GLN A O 1
ATOM 3322 N N . LEU A 1 421 ? -7.562 29.301 -14.511 1.00 28.88 421 LEU A N 1
ATOM 3323 C CA . LEU A 1 421 ? -7.677 30.333 -15.520 1.00 28.88 421 LEU A CA 1
ATOM 3324 C C . LEU A 1 421 ? -8.577 31.397 -14.900 1.00 28.88 421 LEU A C 1
ATOM 3326 O O . LEU A 1 421 ? -9.779 31.185 -14.724 1.00 28.88 421 LEU A O 1
ATOM 3330 N N . ALA A 1 422 ? -7.965 32.512 -14.501 1.00 27.64 422 ALA A N 1
ATOM 3331 C CA . ALA A 1 422 ? -8.693 33.682 -14.063 1.00 27.64 422 ALA A CA 1
ATOM 3332 C C . ALA A 1 422 ? -9.756 33.978 -15.131 1.00 27.64 422 ALA A C 1
ATOM 3334 O O . ALA A 1 422 ? -9.444 33.886 -16.325 1.00 27.64 422 ALA A O 1
ATOM 3335 N N . PRO A 1 423 ? -11.005 34.295 -14.744 1.00 28.59 423 PRO A N 1
ATOM 3336 C CA . PRO A 1 423 ? -12.048 34.584 -15.711 1.00 28.59 423 PRO A CA 1
ATOM 3337 C C . PRO A 1 423 ? -11.528 35.656 -16.663 1.00 28.59 423 PRO A C 1
ATOM 3339 O O . PRO A 1 423 ? -11.155 36.752 -16.241 1.00 28.59 423 PRO A O 1
ATOM 3342 N N . SER A 1 424 ? -11.443 35.296 -17.945 1.00 30.22 424 SER A N 1
ATOM 3343 C CA . SER A 1 424 ? -10.937 36.165 -18.997 1.00 30.22 424 SER A CA 1
ATOM 3344 C C . SER A 1 424 ? -11.685 37.492 -18.924 1.00 30.22 424 SER A C 1
ATOM 3346 O O . SER A 1 424 ? -12.885 37.549 -19.213 1.00 30.22 424 SER A O 1
ATOM 3348 N N . GLN A 1 425 ? -10.994 38.564 -18.539 1.00 30.77 425 GLN A N 1
ATOM 3349 C CA . GLN A 1 425 ? -11.516 39.906 -18.725 1.00 30.77 425 GLN A CA 1
ATOM 3350 C C . GLN A 1 425 ? -11.636 40.128 -20.232 1.00 30.77 425 GLN A C 1
ATOM 3352 O O . GLN A 1 425 ? -10.653 40.395 -20.920 1.00 30.77 425 GLN A O 1
ATOM 3357 N N . ARG A 1 426 ? -12.859 39.994 -20.757 1.00 30.55 426 ARG A N 1
ATOM 3358 C CA . ARG A 1 426 ? -13.227 40.480 -22.087 1.00 30.55 426 ARG A CA 1
ATOM 3359 C C . ARG A 1 426 ? -13.006 41.991 -22.114 1.00 30.55 426 ARG A C 1
ATOM 3361 O O . ARG A 1 426 ? -13.909 42.762 -21.809 1.00 30.55 426 ARG A O 1
ATOM 3368 N N . THR A 1 427 ? -11.817 42.426 -22.508 1.00 30.34 427 THR A N 1
ATOM 3369 C CA . THR A 1 427 ? -11.620 43.770 -23.047 1.00 30.34 427 THR A CA 1
ATOM 3370 C C . THR A 1 427 ? -11.815 43.692 -24.553 1.00 30.34 427 THR A C 1
ATOM 3372 O O . THR A 1 427 ? -10.945 43.268 -25.308 1.00 30.34 427 THR A O 1
ATOM 3375 N N . ALA A 1 428 ? -13.011 44.078 -24.992 1.00 31.92 428 ALA A N 1
ATOM 3376 C CA . ALA A 1 428 ? -13.291 44.347 -26.390 1.00 31.92 428 ALA A CA 1
ATOM 3377 C C . ALA A 1 428 ? -12.358 45.467 -26.877 1.00 31.92 428 ALA A C 1
ATOM 3379 O O . ALA A 1 428 ? -12.503 46.621 -26.473 1.00 31.92 428 ALA A O 1
ATOM 3380 N N . ARG A 1 429 ? -11.409 45.144 -27.757 1.00 28.05 429 ARG A N 1
ATOM 3381 C CA . ARG A 1 429 ? -10.729 46.143 -28.585 1.00 28.05 429 ARG A CA 1
ATOM 3382 C C . ARG A 1 429 ? -11.307 46.073 -29.993 1.00 28.05 429 ARG A C 1
ATOM 3384 O O . ARG A 1 429 ? -11.095 45.111 -30.721 1.00 28.05 429 ARG A O 1
ATOM 3391 N N . ARG A 1 430 ? -12.076 47.113 -30.331 1.00 31.72 430 ARG A N 1
ATOM 3392 C CA . ARG A 1 430 ? -12.480 47.466 -31.696 1.00 31.72 430 ARG A CA 1
ATOM 3393 C C . ARG A 1 430 ? -11.228 47.587 -32.564 1.00 31.72 430 ARG A C 1
ATOM 3395 O O . ARG A 1 430 ? -10.365 48.409 -32.268 1.00 31.72 430 ARG A O 1
ATOM 3402 N N . VAL A 1 431 ? -11.170 46.811 -33.639 1.00 29.83 431 VAL A N 1
ATOM 3403 C CA . VAL A 1 431 ? -10.285 47.087 -34.772 1.00 29.83 431 VAL A CA 1
ATOM 3404 C C . VAL A 1 431 ? -10.992 48.136 -35.625 1.00 29.83 431 VAL A C 1
ATOM 3406 O O . VAL A 1 431 ? -12.093 47.900 -36.119 1.00 29.83 431 VAL A O 1
ATOM 3409 N N . VAL A 1 432 ? -10.391 49.320 -35.722 1.00 30.84 432 VAL A N 1
ATOM 3410 C CA . VAL A 1 432 ? -10.779 50.356 -36.682 1.00 30.84 432 VAL A CA 1
ATOM 3411 C C . VAL A 1 432 ? -10.018 50.058 -37.968 1.00 30.84 432 VAL A C 1
ATOM 3413 O O . VAL A 1 432 ? -8.791 50.023 -37.963 1.00 30.84 432 VAL A O 1
ATOM 3416 N N . VAL A 1 433 ? -10.762 49.806 -39.041 1.00 31.47 433 VAL A N 1
ATOM 3417 C CA . VAL A 1 433 ? -10.249 49.791 -40.412 1.00 31.47 433 VAL A CA 1
ATOM 3418 C C . VAL A 1 433 ? -10.095 51.246 -40.844 1.00 31.47 433 VAL A C 1
ATOM 3420 O O . VAL A 1 433 ? -11.049 52.015 -40.731 1.00 31.47 433 VAL A O 1
ATOM 3423 N N . VAL A 1 434 ? -8.907 51.618 -41.312 1.00 32.41 434 VAL A N 1
ATOM 3424 C CA . VAL A 1 434 ? -8.694 52.833 -42.103 1.00 32.41 434 VAL A CA 1
ATOM 3425 C C . VAL A 1 434 ? -8.009 52.395 -43.393 1.00 32.41 434 VAL A C 1
ATOM 3427 O O . VAL A 1 434 ? -7.115 51.549 -43.341 1.00 32.41 434 VAL A O 1
ATOM 3430 N N . GLU A 1 435 ? -8.548 52.911 -44.497 1.00 39.03 435 GLU A N 1
ATOM 3431 C CA . GLU A 1 435 ? -8.249 52.620 -45.907 1.00 39.03 435 GLU A CA 1
ATOM 3432 C C . GLU A 1 435 ? -6.773 52.722 -46.303 1.00 39.03 435 GLU A C 1
ATOM 3434 O O . GLU A 1 435 ? -6.058 53.594 -45.752 1.00 39.03 435 GLU A O 1
#

Sequence (435 aa):
MDQEFVDAEAARRAKGAIAEYMVLDAVIGNTDRHHENWGVLRQPAGVGSERIVAPSFDHASSLGRELLDARRELLLAESRLAAYAERARGAIYWTDDGDPISPLELVRRAADGHPDLFGPALAKLDHLDDGAIVDIVNRVPQAWMTPAARSFGIALMRLQSGAIGRTDPVNACTLFLAWQDKTSRRWFPVGRLDADVEHPLYRYCYIGGAKRAQDEAHFVPLSEFPDLRGKYESPYLFPSFSNRVMARGRPDRDDYLRTLGLPADADAIEILKVSGGYRVTDAYEVFPKLAKRDDGRFTCRFFLHGWRHVSPAGQARIDSLKPGEKLYLTLELTNPVTTLAVQIQSTDYQMLGWAPNYLVYDLAAAAGSPREYEAQVVRVNPLSLPSRQRVLIEIRGRWDGHEPMTHSDFLPLTEDPPVQLAPSQRTARRVVVVE

Foldseek 3Di:
DVVVDVDPVQVLVQLLLVLLVLLVCLLFQQQEPDPVQWDWDWDDDPPGTDIHTDPGDDRCSTLPNVDDLVVLVVCVVVVNLVVVQQPSFHPDDPDPPDGRGTSLVVSVVCCVVCVVRNVVSLQVLVVVFLVNLLVVLVVPDCVGAPPSSSVSSSLSSLFRNVSNRDPDQPAWWKKWKWFAAPPLRAIFGFKIWTQRPRGLKIKMATFLSNVVCCVPRVDADDPQCRDNQDIDMDSDDDPVQQVLFDDLPDPCQCVVCVLQVHHNPDDSSSCLQRVLSDDPVHRMGMHTFWDQDPVQKTKHKYFFPPQVVFDPVLVVVLVVADAFAWWDWDWDCCPPSLNTWTWIAHPVGGTRHTDRSLCRVVLVQQVVFVVFWTKGWRDADDPVDDPRSGTMMMIMGGHDPDDPQPPRSNHGPNDDPPPPPDPDPPPDDDDDDDD

Radius of gyration: 28.02 Å; chains: 1; bounding box: 64×83×92 Å